Protein AF-A0A381CBL7-F1 (afdb_monomer_lite)

pLDDT: mean 86.48, std 11.03, range [31.52, 98.19]

Organism: NCBI:txid82977

Foldseek 3Di:
DVLVLLVLQLVDPLAFEEEEEEAPAPFCLVVLLLVLVVVCVVVCLHAASHEYEYAYEADPPPRFDDCSVLVSCLVCVVRNYWYWYAYEPQHQYWDADPPQRFTPLLVSLLSLLCPPVCVVPVPPPDPDPPAAADLASVQTDGDDNPDDPRHTHYYYLLSYLVNCCVSNNLVCLQNRYAYEYAQDQRNVLSSVVSNHAQLRYEYEYALCLVADLPDLVVCQALQNLQVLVRDHQSNHHYLYDDQLPAAPQLVLLVVCVVLVADQFAWLLNLQQSLQQLLVVFADDLVRLVVQLVPLPDQDFAKHAAQQPPGSNQQPAEEEEDEVNCRSVVSVLLSVCSVVVPVLSNRYMYGYADPCRRHPDHSLSSCLSNLHAYEYEQSHNSRSNNSNCVVFVVRPHAYEYDYRPLQVSRVSSVVCQCVDPSRVVRYQYADPPHDPSRSVCCNSVVDPPDDDDGHGSNRVSCSSNDPGHSSVSSSCSNSVVDPVDDPVSSSVSSNVNNVRLLSQLLSLVSSLLSQQLVVCLVPLFCWRWTDSDPPDIDIDRHLLSVLVQLVQLVSSCVSSVHPDSVSSVSHPCSVLSNVQSVCSNVVHHRDPVSSVVVSVSSSSSHNNSD

Secondary structure (DSSP, 8-state):
-HHHHHHHHHH-TT--EEEEEE---SSSHHHHHHHHHHHHHHTT-S-TT-EEEEEEPPPBTTBPPPHHHHHHHHHHHHTT-EEEEEEETT-----B-TTT-SB-HHHHHHHHHTTTHHHHHTTSS-S-TTPPB--SGGGSEE--TT---SS--EE-HHHHHHHHHHHH-HHHHHHTEEEEEES-HHHHHHHHHTT--GGGEEEEESGGGGS-SS-TTGGGSGGGTTHHHHS--SSSEEEE--TT-SB--TTHHHHHHHTT--TTSBHHHHHHHHHHHHHHTBPPHHHHHHHHH-TTS---EEEE-TT-SSGGG-SEEEEEE-GGGHHHHHHHHHHHHHTT-TTGGGEEEEE-STTEEEES-HHHHHHHTT-EEEEETTSHHHHHHHHHHHHH-----EEEE--TT-HHHHHHHHHHHH-TTTGGGEEEPPTT--HHHHHHHHHHT---PPPPS-BTHHHHHHHT-S-BHHHHHHHHHHS--TTS--HHHHHHHHHHHH-HHHHHHHHHHHHHHHHHHHHHH-TTS-EEEEEETTEEEEESSHHHHHHHHH-HHHHHHHHT-S-SHHHHTSTTHHHHHHHHHHHHTTPPP-HHHHHHHHHHHHHHS----

Radius of gyration: 26.04 Å; chains: 1; bounding box: 69×51×78 Å

Sequence (609 aa):
MISETVRKFIRNPSAKLIVVSYSPTGGGHTARLLNIISMALEKKSIPEDSIVMFHVPCPWEGTPRSPLVVNLAKTLVNRQINVLIAESDKSIYGYLNKDTGGSDDASILQHIARFPLRSVTSKSARQNDSQKIITELSQCTLFQTHKDCNELPIISAKNLMNSMTANFGREIMAERCYVLTDMDPYLQKAAQSAGVPGKRCLDQQNHAILLNLNDSQLNLLPKYALLSKVLGGYGEIISHIDLGGRNTLVSISNVTERLGIFSGTPKYIARVKVADLLLSHSLSKEQIKEKLTNVNRPFSGVMAGSLVQRGGDAQNIVYVYAHKKTNIIARCVNERMRANDPVFQRILFLFCGPGAAGDFNAMHLAYIADADGITTSGAGTIGEFAYLRKQAGCGSRLLVLPIEGHNEQEKNADVISEDNVIKSFVVRTLATEQLSDSLQRFVANRPKTHEAPCTMNEFITAISDPNSYVQQAYELLFSNNTAINFRNIEQVEQVMNRSPLLKATRKYLKLVFQALDATEKEANGSIQVMLQQGMPRTFSHVKELNSTLLNSMRLAQIIGLKETEDADRLPLLKEVRTHFSALAGGGKPSVSQSAKLKEEFGEFMVTGF

Structure (mmCIF, N/CA/C/O backbone):
data_AF-A0A381CBL7-F1
#
_entry.id   AF-A0A381CBL7-F1
#
loop_
_atom_site.group_PDB
_atom_site.id
_atom_site.type_symbol
_atom_site.label_atom_id
_atom_site.label_alt_id
_atom_site.label_comp_id
_atom_site.label_asym_id
_atom_site.label_entity_id
_atom_site.label_seq_id
_atom_site.pdbx_PDB_ins_code
_atom_site.Cartn_x
_atom_site.Cartn_y
_atom_site.Cartn_z
_atom_site.occupancy
_atom_site.B_iso_or_equiv
_atom_site.auth_seq_id
_atom_site.auth_comp_id
_atom_site.auth_asym_id
_atom_site.auth_atom_id
_atom_site.pdbx_PDB_model_num
ATOM 1 N N . MET A 1 1 ? -21.310 28.519 4.391 1.00 60.97 1 MET A N 1
ATOM 2 C CA . MET A 1 1 ? -20.774 27.782 3.224 1.00 60.97 1 MET A CA 1
ATOM 3 C C . MET A 1 1 ? -21.075 26.289 3.316 1.00 60.97 1 MET A C 1
ATOM 5 O O . MET A 1 1 ? -21.927 25.854 2.560 1.00 60.97 1 MET A O 1
ATOM 9 N N . ILE A 1 2 ? -20.513 25.516 4.261 1.00 79.50 2 ILE A N 1
ATOM 10 C CA . ILE A 1 2 ? -20.802 24.062 4.359 1.00 79.50 2 ILE A CA 1
ATOM 11 C C . ILE A 1 2 ? -22.299 23.773 4.559 1.00 79.50 2 ILE A C 1
ATOM 13 O O . ILE A 1 2 ? -22.847 22.895 3.905 1.00 79.50 2 ILE A O 1
ATOM 17 N N . SER A 1 3 ? -22.995 24.564 5.379 1.00 82.19 3 SER A N 1
ATOM 18 C CA . SER A 1 3 ? -24.450 24.447 5.558 1.00 82.19 3 SER A CA 1
ATOM 19 C C . SER A 1 3 ? -25.251 24.621 4.260 1.00 82.19 3 SER A C 1
ATOM 21 O O . SER A 1 3 ? -26.289 23.989 4.091 1.00 82.19 3 SER A O 1
ATOM 23 N N . GLU A 1 4 ? -24.783 25.450 3.326 1.00 86.75 4 GLU A N 1
ATOM 24 C CA . GLU A 1 4 ? -25.429 25.639 2.026 1.00 86.75 4 GLU A CA 1
ATOM 25 C C . GLU A 1 4 ? -25.129 24.470 1.084 1.00 86.75 4 GLU A C 1
ATOM 27 O O . GLU A 1 4 ? -26.052 23.946 0.464 1.00 86.75 4 GLU A O 1
ATOM 32 N N . THR A 1 5 ? -23.875 24.005 1.042 1.00 89.50 5 THR A N 1
ATOM 33 C CA . THR A 1 5 ? -23.477 22.778 0.334 1.00 89.50 5 THR A CA 1
ATOM 34 C C . THR A 1 5 ? -24.331 21.588 0.766 1.00 89.50 5 THR A C 1
ATOM 36 O O . THR A 1 5 ? -24.895 20.898 -0.077 1.00 89.50 5 THR A O 1
ATOM 39 N N . VAL A 1 6 ? -24.491 21.387 2.078 1.00 91.50 6 VAL A N 1
ATOM 40 C CA . VAL A 1 6 ? -25.327 20.315 2.637 1.00 91.50 6 VAL A CA 1
ATOM 41 C C . VAL A 1 6 ? -26.784 20.468 2.191 1.00 91.50 6 VAL A C 1
ATOM 43 O O . VAL A 1 6 ? -27.395 19.497 1.755 1.00 91.50 6 VAL A O 1
ATOM 46 N N . ARG A 1 7 ? -27.347 21.684 2.225 1.00 91.12 7 ARG A N 1
ATOM 47 C CA . ARG A 1 7 ? -28.725 21.926 1.757 1.00 91.12 7 ARG A CA 1
ATOM 48 C C . ARG A 1 7 ? -28.902 21.625 0.266 1.00 91.12 7 ARG A C 1
ATOM 50 O O . ARG A 1 7 ? -29.922 21.044 -0.094 1.00 91.12 7 ARG A O 1
ATOM 57 N N . LYS A 1 8 ? -27.945 22.008 -0.589 1.00 91.12 8 LYS A N 1
ATOM 58 C CA . LYS A 1 8 ? -27.971 21.695 -2.033 1.00 91.12 8 LYS A CA 1
ATOM 59 C C . LYS A 1 8 ? -27.929 20.187 -2.262 1.00 91.12 8 LYS A C 1
ATOM 61 O O . LYS A 1 8 ? -28.800 19.652 -2.940 1.00 91.12 8 LYS A O 1
ATOM 66 N N . PHE A 1 9 ? -27.009 19.505 -1.586 1.00 95.12 9 PHE A N 1
ATOM 67 C CA . PHE A 1 9 ? -26.895 18.052 -1.624 1.00 95.12 9 PHE A CA 1
ATOM 68 C C . PHE A 1 9 ? -28.197 17.342 -1.212 1.00 95.12 9 PHE A C 1
ATOM 70 O O . PHE A 1 9 ? -28.654 16.436 -1.909 1.00 95.12 9 PHE A O 1
ATOM 77 N N . ILE A 1 10 ? -28.820 17.753 -0.099 1.00 93.44 10 ILE A N 1
ATOM 78 C CA . ILE A 1 10 ? -30.064 17.137 0.396 1.00 93.44 10 ILE A CA 1
ATOM 79 C C . ILE A 1 10 ? -31.184 17.264 -0.645 1.00 93.44 10 ILE A C 1
ATOM 81 O O . ILE A 1 10 ? -31.914 16.302 -0.868 1.00 93.44 10 ILE A O 1
ATOM 85 N N . ARG A 1 11 ? -31.289 18.418 -1.317 1.00 93.25 11 ARG A N 1
ATOM 86 C CA . ARG A 1 11 ? -32.317 18.687 -2.337 1.00 93.25 11 ARG A CA 1
ATOM 87 C C . ARG A 1 11 ? -32.130 17.900 -3.633 1.00 93.25 11 ARG A C 1
ATOM 89 O O . ARG A 1 11 ? -33.110 17.703 -4.342 1.00 93.25 11 ARG A O 1
ATOM 96 N N . ASN A 1 12 ? -30.911 17.473 -3.951 1.00 93.94 12 ASN A N 1
ATOM 97 C CA . ASN A 1 12 ? -30.629 16.683 -5.144 1.00 93.94 12 ASN A CA 1
ATOM 98 C C . ASN A 1 12 ? -30.639 15.182 -4.788 1.00 93.94 12 ASN A C 1
ATOM 100 O O . ASN A 1 12 ? -29.645 14.696 -4.255 1.00 93.94 12 ASN A O 1
ATOM 104 N N . PRO A 1 13 ? -31.703 14.411 -5.084 1.00 92.94 13 PRO A N 1
ATOM 105 C CA . PRO A 1 13 ? -31.796 13.000 -4.691 1.00 92.94 13 PRO A CA 1
ATOM 106 C C . PRO A 1 13 ? -30.760 12.098 -5.381 1.00 92.94 13 PRO A C 1
ATOM 108 O O . PRO A 1 13 ? -30.461 11.017 -4.878 1.00 92.94 13 PRO A O 1
ATOM 111 N N . SER A 1 14 ? -30.185 12.538 -6.506 1.00 93.31 14 SER A N 1
ATOM 112 C CA . SER A 1 14 ? -29.165 11.783 -7.243 1.00 93.31 14 SER A CA 1
ATOM 113 C C . SER A 1 14 ? -27.747 11.971 -6.689 1.00 93.31 14 SER A C 1
ATOM 115 O O . SER A 1 14 ? -26.888 11.114 -6.905 1.00 93.31 14 SER A O 1
ATOM 117 N N . ALA A 1 15 ? -27.499 13.062 -5.952 1.00 96.19 15 ALA A N 1
ATOM 118 C CA . ALA A 1 15 ? -26.177 13.400 -5.437 1.00 96.19 15 ALA A CA 1
ATOM 119 C C . ALA A 1 15 ? -25.668 12.348 -4.439 1.00 96.19 15 ALA A C 1
ATOM 121 O O . ALA A 1 15 ? -26.420 11.853 -3.591 1.00 96.19 15 ALA A O 1
ATOM 122 N N . LYS A 1 16 ? -24.371 12.034 -4.502 1.00 97.50 16 LYS A N 1
ATOM 123 C CA . LYS A 1 16 ? -23.724 11.026 -3.647 1.00 97.50 16 LYS A CA 1
ATOM 124 C C . LYS A 1 16 ? -22.780 11.669 -2.636 1.00 97.50 16 LYS A C 1
ATOM 126 O O . LYS A 1 16 ? -22.111 12.655 -2.938 1.00 97.50 16 LYS A O 1
ATOM 131 N N . LEU A 1 17 ? -22.751 11.116 -1.428 1.00 98.00 17 LEU A N 1
ATOM 132 C CA . LEU A 1 17 ? -21.753 11.443 -0.415 1.00 98.00 17 LEU A CA 1
ATOM 133 C C . LEU A 1 17 ? -20.672 10.367 -0.486 1.00 98.00 17 LEU A C 1
ATOM 135 O O . LEU A 1 17 ? -20.984 9.191 -0.348 1.00 98.00 17 LEU A O 1
ATOM 139 N N . ILE A 1 18 ? -19.425 10.745 -0.739 1.00 98.19 18 ILE A N 1
ATOM 140 C CA . ILE A 1 18 ? -18.321 9.799 -0.924 1.00 98.19 18 ILE A CA 1
ATOM 141 C C . ILE A 1 18 ? -17.223 10.153 0.066 1.00 98.19 18 ILE A C 1
ATOM 143 O O . ILE A 1 18 ? -16.696 11.261 0.025 1.00 98.19 18 ILE A O 1
ATOM 147 N N . VAL A 1 19 ? -16.877 9.230 0.957 1.00 97.94 19 VAL A N 1
ATOM 148 C CA . VAL A 1 19 ? -15.807 9.409 1.943 1.00 97.94 19 VAL A CA 1
ATOM 149 C C . VAL A 1 19 ? -14.624 8.542 1.541 1.00 97.94 19 VAL A C 1
ATOM 151 O O . VAL A 1 19 ? -14.780 7.341 1.338 1.00 97.94 19 VAL A O 1
ATOM 154 N N . VAL A 1 20 ? -13.455 9.161 1.403 1.00 95.56 20 VAL A N 1
ATOM 155 C CA . VAL A 1 20 ? -12.243 8.528 0.881 1.00 95.56 20 VAL A CA 1
ATOM 156 C C . VAL A 1 20 ? -11.121 8.658 1.903 1.00 95.56 20 VAL A C 1
ATOM 158 O O . VAL A 1 20 ? -10.816 9.773 2.328 1.00 95.56 20 VAL A O 1
ATOM 161 N N . SER A 1 21 ? -10.492 7.542 2.266 1.00 91.06 21 SER A N 1
ATOM 162 C CA . SER A 1 21 ? -9.282 7.512 3.101 1.00 91.06 21 SER A CA 1
ATOM 163 C C . SER A 1 21 ? -8.270 6.528 2.533 1.00 91.06 21 SER A C 1
ATOM 165 O O . SER A 1 21 ? -8.647 5.533 1.924 1.00 91.06 21 SER A O 1
ATOM 167 N N . TYR A 1 22 ? -6.986 6.794 2.725 1.00 84.00 22 TYR A N 1
ATOM 168 C CA . TYR A 1 22 ? -5.919 5.894 2.306 1.00 84.00 22 TYR A CA 1
ATOM 169 C C . TYR A 1 22 ? -4.842 5.815 3.379 1.00 84.00 22 TYR A C 1
ATOM 171 O O . TYR A 1 22 ? -4.447 6.827 3.967 1.00 84.00 22 TYR A O 1
ATOM 179 N N . SER A 1 23 ? -4.332 4.609 3.587 1.00 73.56 23 SER A N 1
ATOM 180 C CA . SER A 1 23 ? -3.041 4.399 4.214 1.00 73.56 23 SER A CA 1
ATOM 181 C C . SER A 1 23 ? -1.962 4.902 3.265 1.00 73.56 23 SER A C 1
ATOM 183 O O . SER A 1 23 ? -2.087 4.760 2.046 1.00 73.56 23 SER A O 1
ATOM 185 N N . PRO A 1 24 ? -0.889 5.514 3.766 1.00 63.81 24 PRO A N 1
ATOM 186 C CA . PRO A 1 24 ? 0.103 6.037 2.858 1.00 63.81 24 PRO A CA 1
ATOM 187 C C . PRO A 1 24 ? 1.436 5.306 2.995 1.00 63.81 24 PRO A C 1
ATOM 189 O O . PRO A 1 24 ? 2.518 5.846 2.780 1.00 63.81 24 PRO A O 1
ATOM 192 N N . THR A 1 25 ? 1.324 4.014 3.267 1.00 54.28 25 THR A N 1
ATOM 193 C CA . THR A 1 25 ? 2.299 3.011 2.863 1.00 54.28 25 THR A CA 1
ATOM 194 C C . THR A 1 25 ? 2.684 3.248 1.402 1.00 54.28 25 THR A C 1
ATOM 196 O O . THR A 1 25 ? 1.855 3.141 0.495 1.00 54.28 25 THR A O 1
ATOM 199 N N . GLY A 1 26 ? 3.931 3.662 1.165 1.00 47.06 26 GLY A N 1
ATOM 200 C CA . GLY A 1 26 ? 4.454 3.853 -0.187 1.00 47.06 26 GLY A CA 1
ATOM 201 C C . GLY A 1 26 ? 4.215 2.606 -1.049 1.00 47.06 26 GLY A C 1
ATOM 202 O O . GLY A 1 26 ? 4.254 1.493 -0.546 1.00 47.06 26 GLY A O 1
ATOM 203 N N . GLY A 1 27 ? 3.939 2.786 -2.345 1.00 47.94 27 GLY A N 1
ATOM 204 C CA . GLY A 1 27 ? 3.629 1.660 -3.247 1.00 47.94 27 GLY A CA 1
ATOM 205 C C . GLY A 1 27 ? 2.569 1.930 -4.322 1.00 47.94 27 GLY A C 1
ATOM 206 O O . GLY A 1 27 ? 2.098 1.008 -4.985 1.00 47.94 27 GLY A O 1
ATOM 207 N N . GLY A 1 28 ? 2.144 3.186 -4.507 1.00 56.69 28 GLY A N 1
ATOM 208 C CA . GLY A 1 28 ? 1.162 3.546 -5.538 1.00 56.69 28 GLY A CA 1
ATOM 209 C C . GLY A 1 28 ? -0.288 3.173 -5.200 1.00 56.69 28 GLY A C 1
ATOM 210 O O . GLY A 1 28 ? -1.156 3.310 -6.061 1.00 56.69 28 GLY A O 1
ATOM 211 N N . HIS A 1 29 ? -0.576 2.734 -3.970 1.00 66.12 29 HIS A N 1
ATOM 212 C CA . HIS A 1 29 ? -1.941 2.422 -3.530 1.00 66.12 29 HIS A CA 1
ATOM 213 C C . HIS A 1 29 ? -2.811 3.685 -3.475 1.00 66.12 29 HIS A C 1
ATOM 215 O O . HIS A 1 29 ? -3.879 3.728 -4.079 1.00 66.12 29 HIS A O 1
ATOM 221 N N . THR A 1 30 ? -2.274 4.781 -2.920 1.00 72.81 30 THR A N 1
ATOM 222 C CA . THR A 1 30 ? -2.926 6.099 -2.935 1.00 72.81 30 THR A CA 1
ATOM 223 C C . THR A 1 30 ? -3.334 6.528 -4.346 1.00 72.81 30 THR A C 1
ATOM 225 O O . THR A 1 30 ? -4.449 6.990 -4.555 1.00 72.81 30 THR A O 1
ATOM 228 N N . ALA A 1 31 ? -2.454 6.368 -5.341 1.00 77.19 31 ALA A N 1
ATOM 229 C CA . ALA A 1 31 ? -2.768 6.741 -6.721 1.00 77.19 31 ALA A CA 1
ATOM 230 C C . ALA A 1 31 ? -3.901 5.876 -7.296 1.00 77.19 31 ALA A C 1
ATOM 232 O O . ALA A 1 31 ? -4.809 6.405 -7.932 1.00 77.19 31 ALA A O 1
ATOM 233 N N . ARG A 1 32 ? -3.887 4.564 -7.025 1.00 82.88 32 ARG A N 1
ATOM 234 C CA . ARG A 1 32 ? -4.951 3.638 -7.440 1.00 82.88 32 ARG A CA 1
ATOM 235 C C . ARG A 1 32 ? -6.296 3.989 -6.809 1.00 82.88 32 ARG A C 1
ATOM 237 O O . ARG A 1 32 ? -7.273 4.090 -7.547 1.00 82.88 32 ARG A O 1
ATOM 244 N N . LEU A 1 33 ? -6.335 4.264 -5.503 1.00 88.56 33 LEU A N 1
ATOM 245 C CA . LEU A 1 33 ? -7.558 4.671 -4.812 1.00 88.56 33 LEU A CA 1
ATOM 246 C C . LEU A 1 33 ? -8.163 5.942 -5.429 1.00 88.56 33 LEU A C 1
ATOM 248 O O . LEU A 1 33 ? -9.357 6.003 -5.718 1.00 88.56 33 LEU A O 1
ATOM 252 N N . LEU A 1 34 ? -7.328 6.954 -5.679 1.00 89.75 34 LEU A N 1
ATOM 253 C CA . LEU A 1 34 ? -7.761 8.209 -6.297 1.00 89.75 34 LEU A CA 1
ATOM 254 C C . LEU A 1 34 ? -8.218 8.001 -7.750 1.00 89.75 34 LEU A C 1
ATOM 256 O O . LEU A 1 34 ? -9.197 8.615 -8.173 1.00 89.75 34 LEU A O 1
ATOM 260 N N . ASN A 1 35 ? -7.583 7.092 -8.495 1.00 90.12 35 ASN A N 1
ATOM 261 C CA . ASN A 1 35 ? -8.000 6.743 -9.854 1.00 90.12 35 ASN A CA 1
ATOM 262 C C . ASN A 1 35 ? -9.391 6.091 -9.903 1.00 90.12 35 ASN A C 1
ATOM 264 O O . ASN A 1 35 ? -10.080 6.254 -10.906 1.00 90.12 35 ASN A O 1
ATOM 268 N N . ILE A 1 36 ? -9.850 5.419 -8.838 1.00 93.62 36 ILE A N 1
ATOM 269 C CA . ILE A 1 36 ? -11.232 4.903 -8.759 1.00 93.62 36 ILE A CA 1
ATOM 270 C C . ILE A 1 36 ? -12.228 6.066 -8.769 1.00 93.62 36 ILE A C 1
ATOM 272 O O . ILE A 1 36 ? -13.250 6.003 -9.450 1.00 93.62 36 ILE A O 1
ATOM 276 N N . ILE A 1 37 ? -11.920 7.155 -8.060 1.00 95.62 37 ILE A N 1
ATOM 277 C CA . ILE A 1 37 ? -12.749 8.366 -8.060 1.00 95.62 37 ILE A CA 1
ATOM 278 C C . ILE A 1 37 ? -12.701 9.063 -9.423 1.00 95.62 37 ILE A C 1
ATOM 280 O O . ILE A 1 37 ? -13.750 9.466 -9.924 1.00 95.62 37 ILE A O 1
ATOM 284 N N . SER A 1 38 ? -11.524 9.161 -10.052 1.00 93.56 38 SER A N 1
ATOM 285 C CA . SER A 1 38 ? -11.392 9.685 -11.422 1.00 93.56 38 SER A CA 1
ATOM 286 C C . SER A 1 38 ? -12.240 8.884 -12.415 1.00 93.56 38 SER A C 1
ATOM 288 O O . SER A 1 38 ? -13.031 9.462 -13.156 1.00 93.56 38 SER A O 1
ATOM 290 N N . MET A 1 39 ? -12.160 7.553 -12.368 1.00 93.38 39 MET A N 1
ATOM 291 C CA . MET A 1 39 ? -12.966 6.667 -13.208 1.00 93.38 39 MET A CA 1
ATOM 292 C C . MET A 1 39 ? -14.464 6.828 -12.925 1.00 93.38 39 MET A C 1
ATOM 294 O O . MET A 1 39 ? -15.269 6.920 -13.851 1.00 93.38 39 MET A O 1
ATOM 298 N N . ALA A 1 40 ? -14.863 6.917 -11.655 1.00 95.25 40 ALA A N 1
ATOM 299 C CA . ALA A 1 40 ? -16.257 7.137 -11.287 1.00 95.25 40 ALA A CA 1
ATOM 300 C C . ALA A 1 40 ? -16.788 8.489 -11.793 1.00 95.25 40 ALA A C 1
ATOM 302 O O . ALA A 1 40 ? -17.958 8.584 -12.171 1.00 95.25 40 ALA A O 1
ATOM 303 N N . LEU A 1 41 ? -15.940 9.518 -11.848 1.00 94.69 41 LEU A N 1
ATOM 304 C CA . LEU A 1 41 ? -16.263 10.812 -12.442 1.00 94.69 41 LEU A CA 1
ATOM 305 C C . LEU A 1 41 ? -16.429 10.715 -13.967 1.00 94.69 41 LEU A C 1
ATOM 307 O O . LEU A 1 41 ? -17.428 11.191 -14.503 1.00 94.69 41 LEU A O 1
ATOM 311 N N . GLU A 1 42 ? -15.500 10.055 -14.663 1.00 92.94 42 GLU A N 1
ATOM 312 C CA . GLU A 1 42 ? -15.562 9.821 -16.116 1.00 92.94 42 GLU A CA 1
ATOM 313 C C . GLU A 1 42 ? -16.815 9.037 -16.521 1.00 92.94 42 GLU A C 1
ATOM 315 O O . GLU A 1 42 ? -17.504 9.388 -17.480 1.00 92.94 42 GLU A O 1
ATOM 320 N N . LYS A 1 43 ? -17.167 8.015 -15.735 1.00 93.81 43 LYS A N 1
ATOM 321 C CA . LYS A 1 43 ? -18.375 7.197 -15.909 1.00 93.81 43 LYS A CA 1
ATOM 322 C C . LYS A 1 43 ? -19.644 7.867 -15.365 1.00 93.81 43 LYS A C 1
ATOM 324 O O . LYS A 1 43 ? -20.680 7.211 -15.280 1.00 93.81 43 LYS A O 1
ATOM 329 N N . LYS A 1 44 ? -19.584 9.144 -14.955 1.00 93.75 44 LYS A N 1
ATOM 330 C CA . LYS A 1 44 ? -20.707 9.927 -14.393 1.00 93.75 44 LYS A CA 1
ATOM 331 C C . LYS A 1 44 ? -21.422 9.245 -13.218 1.00 93.75 44 LYS A C 1
ATOM 333 O O . LYS A 1 44 ? -22.594 9.489 -12.949 1.00 93.75 44 LYS A O 1
ATOM 338 N N . SER A 1 45 ? -20.710 8.387 -12.497 1.00 95.50 45 SER A N 1
ATOM 339 C CA . SER A 1 45 ? -21.212 7.707 -11.302 1.00 95.50 45 SER A CA 1
ATOM 340 C C . SER A 1 45 ? -21.212 8.619 -10.079 1.00 95.50 45 SER A C 1
ATOM 342 O O . SER A 1 45 ? -21.858 8.283 -9.088 1.00 95.50 45 SER A O 1
ATOM 344 N N . ILE A 1 46 ? -20.518 9.757 -10.161 1.00 95.44 46 ILE A N 1
ATOM 345 C CA . ILE A 1 46 ? -20.528 10.856 -9.194 1.00 95.44 46 ILE A CA 1
ATOM 346 C C . ILE A 1 46 ? -21.172 12.066 -9.892 1.00 95.44 46 ILE A C 1
ATOM 348 O O . ILE A 1 46 ? -20.488 12.747 -10.657 1.00 95.44 46 ILE A O 1
ATOM 352 N N . PRO A 1 47 ? -22.483 12.302 -9.715 1.00 93.69 47 PRO A N 1
ATOM 353 C CA . PRO A 1 47 ? -23.173 13.411 -10.373 1.00 93.69 47 PRO A CA 1
ATOM 354 C C . PRO A 1 47 ? -22.851 14.764 -9.721 1.00 93.69 47 PRO A C 1
ATOM 356 O O . PRO A 1 47 ? -22.244 14.822 -8.647 1.00 93.69 47 PRO A O 1
ATOM 359 N N . GLU A 1 48 ? -23.291 15.850 -10.357 1.00 91.12 48 GLU A N 1
ATOM 360 C CA . GLU A 1 48 ? -23.219 17.218 -9.823 1.00 91.12 48 GLU A CA 1
ATOM 361 C C . GLU A 1 48 ? -23.881 17.329 -8.436 1.00 91.12 48 GLU A C 1
ATOM 363 O O . GLU A 1 48 ? -24.692 16.486 -8.043 1.00 91.12 48 GLU A O 1
ATOM 368 N N . ASP A 1 49 ? -23.481 18.340 -7.661 1.00 92.75 49 ASP A N 1
ATOM 369 C CA . ASP A 1 49 ? -23.857 18.552 -6.251 1.00 92.75 49 ASP A CA 1
ATOM 370 C C . ASP A 1 49 ? -23.450 17.438 -5.271 1.00 92.75 49 ASP A C 1
ATOM 372 O O . ASP A 1 49 ? -23.696 17.557 -4.065 1.00 92.75 49 ASP A O 1
ATOM 376 N N . SER A 1 50 ? -22.789 16.374 -5.738 1.00 97.50 50 SER A N 1
ATOM 377 C CA . SER A 1 50 ? -22.174 15.377 -4.859 1.00 97.50 50 SER A CA 1
ATOM 378 C C . SER A 1 50 ? -21.138 16.019 -3.932 1.00 97.50 50 SER A C 1
ATOM 380 O O . SER A 1 50 ? -20.606 17.107 -4.189 1.00 97.50 50 SER A O 1
ATOM 382 N N . ILE A 1 51 ? -20.839 15.324 -2.837 1.00 97.81 51 ILE A N 1
ATOM 383 C CA . ILE A 1 51 ? -19.814 15.723 -1.873 1.00 97.81 51 ILE A CA 1
ATOM 384 C C . ILE A 1 51 ? -18.776 14.609 -1.794 1.00 97.81 51 ILE A C 1
ATOM 386 O O . ILE A 1 51 ? -19.115 13.469 -1.480 1.00 97.81 51 ILE A O 1
ATOM 390 N N . VAL A 1 52 ? -17.511 14.951 -2.028 1.00 98.00 52 VAL A N 1
ATOM 391 C CA . VAL A 1 52 ? -16.367 14.061 -1.803 1.00 98.00 52 VAL A CA 1
ATOM 392 C C . VAL A 1 52 ? -15.592 14.558 -0.585 1.00 98.00 52 VAL A C 1
ATOM 394 O O . VAL A 1 52 ? -15.113 15.690 -0.564 1.00 98.00 52 VAL A O 1
ATOM 397 N N . MET A 1 53 ? -15.482 13.721 0.441 1.00 97.06 53 MET A N 1
ATOM 398 C CA . MET A 1 53 ? -14.709 13.976 1.652 1.00 97.06 53 MET A CA 1
ATOM 399 C C . MET A 1 53 ? -13.400 13.192 1.600 1.00 97.06 53 MET A C 1
ATOM 401 O O . MET A 1 53 ? -13.414 11.969 1.712 1.00 97.06 53 MET A O 1
ATOM 405 N N . PHE A 1 54 ? -12.274 13.892 1.505 1.00 95.00 54 PHE A N 1
ATOM 406 C CA . PHE A 1 54 ? -10.953 13.298 1.682 1.00 95.00 54 PHE A CA 1
ATOM 407 C C . PHE A 1 54 ? -10.554 13.341 3.160 1.00 95.00 54 PHE A C 1
ATOM 409 O O . PHE A 1 54 ? -10.271 14.404 3.719 1.00 95.00 54 PHE A O 1
ATOM 416 N N . HIS A 1 55 ? -10.526 12.172 3.794 1.00 93.56 55 HIS A N 1
ATOM 417 C CA . HIS A 1 55 ? -9.974 11.962 5.128 1.00 93.56 55 HIS A CA 1
ATOM 418 C C . HIS A 1 55 ? -8.526 11.500 4.969 1.00 93.56 55 HIS A C 1
ATOM 420 O O . HIS A 1 55 ? -8.237 10.315 4.860 1.00 93.56 55 HIS A O 1
ATOM 426 N N . VAL A 1 56 ? -7.619 12.463 4.821 1.00 88.50 56 VAL A N 1
ATOM 427 C CA . VAL A 1 56 ? -6.240 12.192 4.397 1.00 88.50 56 VAL A CA 1
ATOM 428 C C . VAL A 1 56 ? -5.345 11.862 5.585 1.00 88.50 56 VAL A C 1
ATOM 430 O O . VAL A 1 56 ? -5.557 12.391 6.678 1.00 88.50 56 VAL A O 1
ATOM 433 N N . PRO A 1 57 ? -4.298 11.053 5.397 1.00 81.88 57 PRO A N 1
ATOM 434 C CA . PRO A 1 57 ? -3.337 10.816 6.451 1.00 81.88 57 PRO A CA 1
ATOM 435 C C . PRO A 1 57 ? -2.505 12.063 6.778 1.00 81.88 57 PRO A C 1
ATOM 437 O O . PRO A 1 57 ? -2.428 13.022 5.996 1.00 81.88 57 PRO A O 1
ATOM 440 N N . CYS A 1 58 ? -1.877 12.051 7.955 1.00 75.44 58 CYS A N 1
ATOM 441 C CA . CYS A 1 58 ? -0.956 13.115 8.343 1.00 75.44 58 CYS A CA 1
ATOM 442 C C . CYS A 1 58 ? 0.320 13.083 7.479 1.00 75.44 58 CYS A C 1
ATOM 444 O O . CYS A 1 58 ? 0.729 12.018 7.011 1.00 75.44 58 CYS A O 1
ATOM 446 N N . PRO A 1 59 ? 0.989 14.224 7.249 1.00 72.25 59 PRO A N 1
ATOM 447 C CA . PRO A 1 59 ? 2.339 14.213 6.699 1.00 72.25 59 PRO A CA 1
ATOM 448 C C . PRO A 1 59 ? 3.243 13.364 7.604 1.00 72.25 59 PRO A C 1
ATOM 450 O O . PRO A 1 59 ? 3.168 13.483 8.831 1.00 72.25 59 PRO A O 1
ATOM 453 N N . TRP A 1 60 ? 4.086 12.504 7.030 1.00 64.12 60 TRP A N 1
ATOM 454 C CA . TRP A 1 60 ? 5.025 11.676 7.797 1.00 64.12 60 TRP A CA 1
ATOM 455 C C . TRP A 1 60 ? 6.462 11.954 7.374 1.00 64.12 60 TRP A C 1
ATOM 457 O O . TRP A 1 60 ? 6.743 12.106 6.191 1.00 64.12 60 TRP A O 1
ATOM 467 N N . GLU A 1 61 ? 7.379 12.016 8.342 1.00 59.94 61 GLU A N 1
ATOM 468 C CA . GLU A 1 61 ? 8.833 12.123 8.114 1.00 59.94 61 GLU A CA 1
ATOM 469 C C . GLU A 1 61 ? 9.262 13.214 7.107 1.00 59.94 61 GLU A C 1
ATOM 471 O O . GLU A 1 61 ? 10.210 13.041 6.348 1.00 59.94 61 GLU A O 1
ATOM 476 N N . GLY A 1 62 ? 8.553 14.348 7.070 1.00 56.06 62 GLY A N 1
ATOM 477 C CA . GLY A 1 62 ? 8.832 15.423 6.107 1.00 56.06 62 GLY A CA 1
ATOM 478 C C . GLY A 1 62 ? 8.395 15.118 4.666 1.00 56.06 62 GLY A C 1
ATOM 479 O O . GLY A 1 62 ? 8.700 15.891 3.760 1.00 56.06 62 GLY A O 1
ATOM 480 N N . THR A 1 63 ? 7.660 14.026 4.446 1.00 61.78 63 THR A N 1
ATOM 481 C CA . THR A 1 63 ? 7.023 13.695 3.169 1.00 61.78 63 THR A CA 1
ATOM 482 C C . THR A 1 63 ? 5.776 14.564 2.994 1.00 61.78 63 THR A C 1
ATOM 484 O O . THR A 1 63 ? 4.855 14.489 3.817 1.00 61.78 63 THR A O 1
ATOM 487 N N . PRO A 1 64 ? 5.713 15.401 1.943 1.00 67.94 64 PRO A N 1
ATOM 488 C CA . PRO A 1 64 ? 4.531 16.204 1.670 1.00 67.94 64 PRO A CA 1
ATOM 489 C C . PRO A 1 64 ? 3.347 15.311 1.281 1.00 67.94 64 PRO A C 1
ATOM 491 O O . PRO A 1 64 ? 3.518 14.204 0.764 1.00 67.94 64 PRO A O 1
ATOM 494 N N . ARG A 1 65 ? 2.122 15.809 1.487 1.00 74.81 65 ARG A N 1
ATOM 495 C CA . ARG A 1 65 ? 0.921 15.118 0.999 1.00 74.81 65 ARG A CA 1
ATOM 496 C C . ARG A 1 65 ? 0.984 14.971 -0.524 1.00 74.81 65 ARG A C 1
ATOM 498 O O . ARG A 1 65 ? 1.495 15.842 -1.225 1.00 74.81 65 ARG A O 1
ATOM 505 N N . SER A 1 66 ? 0.431 13.870 -1.033 1.00 75.44 66 SER A N 1
ATOM 506 C CA . SER A 1 66 ? 0.440 13.586 -2.469 1.00 75.44 66 SER A CA 1
ATOM 507 C C . SER A 1 66 ? -0.247 14.709 -3.263 1.00 75.44 66 SER A C 1
ATOM 509 O O . SER A 1 66 ? -1.412 15.020 -2.983 1.00 75.44 66 SER A O 1
ATOM 511 N N . PRO A 1 67 ? 0.404 15.277 -4.299 1.00 80.19 67 PRO A N 1
ATOM 512 C CA . PRO A 1 67 ? -0.214 16.300 -5.145 1.00 80.19 67 PRO A CA 1
ATOM 513 C C . PRO A 1 67 ? -1.427 15.756 -5.921 1.00 80.19 67 PRO A C 1
ATOM 515 O O . PRO A 1 67 ? -2.267 16.533 -6.375 1.00 80.19 67 PRO A O 1
ATOM 518 N N . LEU A 1 68 ? -1.561 14.425 -6.040 1.00 82.25 68 LEU A N 1
ATOM 519 C CA . LEU A 1 68 ? -2.691 13.769 -6.703 1.00 82.25 68 LEU A CA 1
ATOM 520 C C . LEU A 1 68 ? -4.027 14.097 -6.028 1.00 82.25 68 LEU A C 1
ATOM 522 O O . LEU A 1 68 ? -5.017 14.286 -6.729 1.00 82.25 68 LEU A O 1
ATOM 526 N N . VAL A 1 69 ? -4.055 14.234 -4.696 1.00 86.75 69 VAL A N 1
ATOM 527 C CA . VAL A 1 69 ? -5.285 14.592 -3.968 1.00 86.75 69 VAL A CA 1
ATOM 528 C C . VAL A 1 69 ? -5.750 15.987 -4.367 1.00 86.75 69 VAL A C 1
ATOM 530 O O . VAL A 1 69 ? -6.916 16.181 -4.695 1.00 86.75 69 VAL A O 1
ATOM 533 N N . VAL A 1 70 ? -4.829 16.954 -4.399 1.00 87.94 70 VAL A N 1
ATOM 534 C CA . VAL A 1 70 ? -5.131 18.343 -4.773 1.00 87.94 70 VAL A CA 1
ATOM 535 C C . VAL A 1 70 ? -5.567 18.428 -6.238 1.00 87.94 70 VAL A C 1
ATOM 537 O O . VAL A 1 70 ? -6.530 19.127 -6.555 1.00 87.94 70 VAL A O 1
ATOM 540 N N . ASN A 1 71 ? -4.902 17.699 -7.137 1.00 89.25 71 ASN A N 1
ATOM 541 C CA . ASN A 1 71 ? -5.255 17.672 -8.558 1.00 89.25 71 ASN A CA 1
ATOM 542 C C . ASN A 1 71 ? -6.645 17.061 -8.798 1.00 89.25 71 ASN A C 1
ATOM 544 O O . ASN A 1 71 ? -7.447 17.619 -9.554 1.00 89.25 71 ASN A O 1
ATOM 548 N N . LEU A 1 72 ? -6.967 15.961 -8.115 1.00 92.12 72 LEU A N 1
ATOM 549 C CA . LEU A 1 72 ? -8.296 15.363 -8.181 1.00 92.12 72 LEU A CA 1
ATOM 550 C C . LEU A 1 72 ? -9.356 16.283 -7.559 1.00 92.12 72 LEU A C 1
ATOM 552 O O . LEU A 1 72 ? -10.406 16.490 -8.160 1.00 92.12 72 LEU A O 1
ATOM 556 N N . ALA A 1 73 ? -9.071 16.904 -6.411 1.00 92.88 73 ALA A N 1
ATOM 557 C CA . ALA A 1 73 ? -9.973 17.861 -5.772 1.00 92.88 73 ALA A CA 1
ATOM 558 C C . ALA A 1 73 ? -10.311 19.046 -6.694 1.00 92.88 73 ALA A C 1
ATOM 560 O O . ALA A 1 73 ? -11.479 19.413 -6.819 1.00 92.88 73 ALA A O 1
ATOM 561 N N . LYS A 1 74 ? -9.318 19.602 -7.404 1.00 93.25 74 LYS A N 1
ATOM 562 C CA . LYS A 1 74 ? -9.539 20.634 -8.435 1.00 93.25 74 LYS A CA 1
ATOM 563 C C . LYS A 1 74 ? -10.446 20.127 -9.556 1.00 93.25 74 LYS A C 1
ATOM 565 O O . LYS A 1 74 ? -11.374 20.826 -9.951 1.00 93.25 74 LYS A O 1
ATOM 570 N N . THR A 1 75 ? -10.204 18.909 -10.036 1.00 93.69 75 THR A N 1
ATOM 571 C CA . THR A 1 75 ? -11.008 18.286 -11.100 1.00 93.69 75 THR A CA 1
ATOM 572 C C . THR A 1 75 ? -12.467 18.105 -10.673 1.00 93.69 75 THR A C 1
ATOM 574 O O . THR A 1 75 ? -13.369 18.432 -11.440 1.00 93.69 75 THR A O 1
ATOM 577 N N . LEU A 1 76 ? -12.705 17.657 -9.437 1.00 95.50 76 LEU A N 1
ATOM 578 C CA . LEU A 1 76 ? -14.042 17.508 -8.856 1.00 95.50 76 LEU A CA 1
ATOM 579 C C . LEU A 1 76 ? -14.760 18.862 -8.731 1.00 95.50 76 LEU A C 1
ATOM 581 O O . LEU A 1 76 ? -15.887 18.999 -9.204 1.00 95.50 76 LEU A O 1
ATOM 585 N N . VAL A 1 77 ? -14.097 19.888 -8.188 1.00 94.31 77 VAL A N 1
ATOM 586 C CA . VAL A 1 77 ? -14.682 21.238 -8.066 1.00 94.31 77 VAL A CA 1
ATOM 587 C C . VAL A 1 77 ? -15.042 21.828 -9.431 1.00 94.31 77 VAL A C 1
ATOM 589 O O . VAL A 1 77 ? -16.126 22.385 -9.588 1.00 94.31 77 VAL A O 1
ATOM 592 N N . ASN A 1 78 ? -14.191 21.644 -10.446 1.00 92.62 78 ASN A N 1
ATOM 593 C CA . ASN A 1 78 ? -14.474 22.088 -11.817 1.00 92.62 78 ASN A CA 1
ATOM 594 C C . ASN A 1 78 ? -15.687 21.374 -12.444 1.00 92.62 78 ASN A C 1
ATOM 596 O O . ASN A 1 78 ? -16.269 21.875 -13.403 1.00 92.62 78 ASN A O 1
ATOM 600 N N . ARG A 1 79 ? -16.081 20.216 -11.903 1.00 92.12 79 ARG A N 1
ATOM 601 C CA . ARG A 1 79 ? -17.282 19.454 -12.274 1.00 92.12 79 ARG A CA 1
ATOM 602 C C . ARG A 1 79 ? -18.459 19.713 -11.326 1.00 92.12 79 ARG A C 1
ATOM 604 O O . ARG A 1 79 ? -19.371 18.900 -11.264 1.00 92.12 79 ARG A O 1
ATOM 611 N N . GLN A 1 80 ? -18.430 20.820 -10.580 1.00 93.06 80 GLN A N 1
ATOM 612 C CA . GLN A 1 80 ? -19.471 21.210 -9.619 1.00 93.06 80 GLN A CA 1
ATOM 613 C C . GLN A 1 80 ? -19.698 20.182 -8.494 1.00 93.06 80 GLN A C 1
ATOM 615 O O . GLN A 1 80 ? -20.778 20.099 -7.909 1.00 93.06 80 GLN A O 1
ATOM 620 N N . ILE A 1 81 ? -18.665 19.406 -8.157 1.00 95.75 81 ILE A N 1
ATOM 621 C CA . ILE A 1 81 ? -18.669 18.492 -7.014 1.00 95.75 81 ILE A CA 1
ATOM 622 C C . ILE A 1 81 ? -17.974 19.188 -5.847 1.00 95.75 81 ILE A C 1
ATOM 624 O O . ILE A 1 81 ? -16.865 19.710 -5.969 1.00 95.75 81 ILE A O 1
ATOM 628 N N . ASN A 1 82 ? -18.627 19.196 -4.690 1.00 95.25 82 ASN A N 1
ATOM 629 C CA . ASN A 1 82 ? -18.082 19.829 -3.497 1.00 95.25 82 ASN A CA 1
ATOM 630 C C . ASN A 1 82 ? -17.024 18.920 -2.869 1.00 95.25 82 ASN A C 1
ATOM 632 O O . ASN A 1 82 ? -17.255 17.724 -2.696 1.00 95.25 82 ASN A O 1
ATOM 636 N N . VAL A 1 83 ? -15.885 19.490 -2.477 1.00 96.06 83 VAL A N 1
ATOM 637 C CA . VAL A 1 83 ? -14.793 18.730 -1.861 1.00 96.06 83 VAL A CA 1
ATOM 638 C C . VAL A 1 83 ? -14.525 19.230 -0.448 1.00 96.06 83 VAL A C 1
ATOM 640 O O . VAL A 1 83 ? -14.212 20.402 -0.238 1.00 96.06 83 VAL A O 1
ATOM 643 N N . LEU A 1 84 ? -14.632 18.326 0.521 1.00 95.44 84 LEU A N 1
ATOM 644 C CA . LEU A 1 84 ? -14.229 18.538 1.907 1.00 95.44 84 LEU A CA 1
ATOM 645 C C . LEU A 1 84 ? -12.923 17.784 2.166 1.00 95.44 84 LEU A C 1
ATOM 647 O O . LEU A 1 84 ? -12.716 16.695 1.633 1.00 95.44 84 LEU A O 1
ATOM 651 N N . ILE A 1 85 ? -12.038 18.355 2.978 1.00 93.44 85 ILE A N 1
ATOM 652 C CA . ILE A 1 85 ? -10.760 17.728 3.312 1.00 93.44 85 ILE A CA 1
ATOM 653 C C . ILE A 1 85 ? -10.391 17.959 4.782 1.00 93.44 85 ILE A C 1
ATOM 655 O O . ILE A 1 85 ? -10.545 19.062 5.317 1.00 93.44 85 ILE A O 1
ATOM 659 N N . ALA A 1 86 ? -9.931 16.900 5.449 1.00 92.38 86 ALA A N 1
ATOM 660 C CA . ALA A 1 86 ? -9.427 16.931 6.821 1.00 92.38 86 ALA A CA 1
ATOM 661 C C . ALA A 1 86 ? -8.405 15.812 7.047 1.00 92.38 86 ALA A C 1
ATOM 663 O O . ALA A 1 86 ? -8.399 14.815 6.326 1.00 92.38 86 ALA A O 1
ATOM 664 N N . GLU A 1 87 ? -7.566 15.968 8.065 1.00 89.69 87 GLU A N 1
ATOM 665 C CA . GLU A 1 87 ? -6.554 14.982 8.438 1.00 89.69 87 GLU A CA 1
ATOM 666 C C . GLU A 1 87 ? -7.107 13.907 9.394 1.00 89.69 87 GLU A C 1
ATOM 668 O O . GLU A 1 87 ? -7.908 14.197 10.289 1.00 89.69 87 GLU A O 1
ATOM 673 N N . SER A 1 88 ? -6.641 12.667 9.221 1.00 87.31 88 SER A N 1
ATOM 674 C CA . SER A 1 88 ? -6.922 11.516 10.080 1.00 87.31 88 SER A CA 1
ATOM 675 C C . SER A 1 88 ? -5.989 11.426 11.284 1.00 87.31 88 SER A C 1
ATOM 677 O O . SER A 1 88 ? -4.762 11.429 11.165 1.00 87.31 88 SER A O 1
ATOM 679 N N . ASP A 1 89 ? -6.589 11.248 12.463 1.00 80.31 89 ASP A N 1
ATOM 680 C CA . ASP A 1 89 ? -5.895 11.113 13.748 1.00 80.31 89 ASP A CA 1
ATOM 681 C C . ASP A 1 89 ? -5.215 9.746 13.959 1.00 80.31 89 ASP A C 1
ATOM 683 O O . ASP A 1 89 ? -4.435 9.583 14.903 1.00 80.31 89 ASP A O 1
ATOM 687 N N . LYS A 1 90 ? -5.523 8.752 13.114 1.00 75.62 90 LYS A N 1
ATOM 688 C CA . LYS A 1 90 ? -5.117 7.342 13.283 1.00 75.62 90 LYS A CA 1
ATOM 689 C C . LYS A 1 90 ? -4.423 6.725 12.080 1.00 75.62 90 LYS A C 1
ATOM 691 O O . LYS A 1 90 ? -4.412 5.506 11.934 1.00 75.62 90 LYS A O 1
ATOM 696 N N . SER A 1 91 ? -3.801 7.556 11.268 1.00 71.56 91 SER A N 1
ATOM 697 C CA . SER A 1 91 ? -2.994 7.100 10.145 1.00 71.56 91 SER A CA 1
ATOM 698 C C . SER A 1 91 ? -1.898 6.123 10.606 1.00 71.56 91 SER A C 1
ATOM 700 O O . SER A 1 91 ? -1.195 6.380 11.597 1.00 71.56 91 SER A O 1
ATOM 702 N N . ILE A 1 92 ? -1.782 4.993 9.909 1.00 66.94 92 ILE A N 1
ATOM 703 C CA . ILE A 1 92 ? -0.753 3.976 10.145 1.00 66.94 92 ILE A CA 1
ATOM 704 C C . ILE A 1 92 ? 0.240 4.029 8.984 1.00 66.94 92 ILE A C 1
ATOM 706 O O . ILE A 1 92 ? -0.159 4.235 7.844 1.00 66.94 92 ILE A O 1
ATOM 710 N N . TYR A 1 93 ? 1.525 3.889 9.296 1.00 70.56 93 TYR A N 1
ATOM 711 C CA . TYR A 1 93 ? 2.630 3.988 8.349 1.00 70.56 93 TYR A CA 1
ATOM 712 C C . TYR A 1 93 ? 3.593 2.832 8.602 1.00 70.56 93 TYR A C 1
ATOM 714 O O . TYR A 1 93 ? 3.787 2.459 9.762 1.00 70.56 93 TYR A O 1
ATOM 722 N N . GLY A 1 94 ? 4.211 2.317 7.539 1.00 68.88 94 GLY A N 1
ATOM 723 C CA . GLY A 1 94 ? 5.374 1.441 7.661 1.00 68.88 94 GLY A CA 1
ATOM 724 C C . GLY A 1 94 ? 6.609 2.247 8.063 1.00 68.88 94 GLY A C 1
ATOM 725 O O . GLY A 1 94 ? 6.804 3.365 7.577 1.00 68.88 94 GLY A O 1
ATOM 726 N N . TYR A 1 95 ? 7.433 1.696 8.953 1.00 72.31 95 TYR A N 1
ATOM 727 C CA . TYR A 1 95 ? 8.701 2.297 9.369 1.00 72.31 95 TYR A CA 1
ATOM 728 C C . TYR A 1 95 ? 9.852 1.437 8.859 1.00 72.31 95 TYR A C 1
ATOM 730 O O . TYR A 1 95 ? 9.796 0.215 8.931 1.00 72.31 95 TYR A O 1
ATOM 738 N N . LEU A 1 96 ? 10.903 2.080 8.346 1.00 73.38 96 LEU A N 1
ATOM 739 C CA . LEU A 1 96 ? 12.126 1.392 7.939 1.00 73.38 96 LEU A CA 1
ATOM 740 C C . LEU A 1 96 ? 13.278 1.828 8.833 1.00 73.38 96 LEU A C 1
ATOM 742 O O . LEU A 1 96 ? 13.551 3.030 8.936 1.00 73.38 96 LEU A O 1
ATOM 746 N N . ASN A 1 97 ? 14.035 0.866 9.354 1.00 73.12 97 ASN A N 1
ATOM 747 C CA . ASN A 1 97 ? 15.253 1.120 10.112 1.00 73.12 97 ASN A CA 1
ATOM 748 C C . ASN A 1 97 ? 16.199 2.012 9.290 1.00 73.12 97 ASN A C 1
ATOM 750 O O . ASN A 1 97 ? 16.429 1.778 8.098 1.00 73.12 97 ASN A O 1
ATOM 754 N N . LYS A 1 98 ? 16.694 3.102 9.883 1.00 67.69 98 LYS A N 1
ATOM 755 C CA . LYS A 1 98 ? 17.490 4.121 9.175 1.00 67.69 98 LYS A CA 1
ATOM 756 C C . LYS A 1 98 ? 18.820 3.586 8.647 1.00 67.69 98 LYS A C 1
ATOM 758 O O . LYS A 1 98 ? 19.207 3.997 7.557 1.00 67.69 98 LYS A O 1
ATOM 763 N N . ASP A 1 99 ? 19.433 2.649 9.360 1.00 65.81 99 ASP A N 1
ATOM 764 C CA . ASP A 1 99 ? 20.784 2.159 9.097 1.00 65.81 99 ASP A CA 1
ATOM 765 C C . ASP A 1 99 ? 20.787 0.959 8.143 1.00 65.81 99 ASP A C 1
ATOM 767 O O . ASP A 1 99 ? 21.594 0.900 7.217 1.00 65.81 99 ASP A O 1
ATOM 771 N N . THR A 1 100 ? 19.855 0.018 8.326 1.00 66.12 100 THR A N 1
ATOM 772 C CA . THR A 1 100 ? 19.798 -1.226 7.533 1.00 66.12 100 THR A CA 1
ATOM 773 C C . THR A 1 100 ? 18.822 -1.141 6.362 1.00 66.12 100 THR A C 1
ATOM 775 O O . THR A 1 100 ? 18.972 -1.823 5.349 1.00 66.12 100 THR A O 1
ATOM 778 N N . GLY A 1 101 ? 17.794 -0.299 6.492 1.00 67.25 101 GLY A N 1
ATOM 779 C CA . GLY A 1 101 ? 16.653 -0.264 5.587 1.00 67.25 101 GLY A CA 1
ATOM 780 C C . GLY A 1 101 ? 15.714 -1.460 5.654 1.00 67.25 101 GLY A C 1
ATOM 781 O O . GLY A 1 101 ? 14.819 -1.529 4.813 1.00 67.25 101 GLY A O 1
ATOM 782 N N . GLY A 1 102 ? 15.904 -2.341 6.641 1.00 72.06 102 GLY A N 1
ATOM 783 C CA . GLY A 1 102 ? 14.937 -3.356 7.054 1.00 72.06 102 GLY A CA 1
ATOM 784 C C . GLY A 1 102 ? 13.678 -2.741 7.670 1.00 72.06 102 GLY A C 1
ATOM 785 O O . GLY A 1 102 ? 13.608 -1.521 7.871 1.00 72.06 102 GLY A O 1
ATOM 786 N N . SER A 1 103 ? 12.694 -3.586 7.969 1.00 77.06 103 SER A N 1
ATOM 787 C CA . SER A 1 103 ? 11.501 -3.181 8.713 1.00 77.06 103 SER A CA 1
ATOM 788 C C . SER A 1 103 ? 11.900 -2.646 10.081 1.00 77.06 103 SER A C 1
ATOM 790 O O . SER A 1 103 ? 12.827 -3.149 10.712 1.00 77.06 103 SER A O 1
ATOM 792 N N . ASP A 1 104 ? 11.197 -1.625 10.549 1.00 78.62 104 ASP A N 1
ATOM 793 C CA . ASP A 1 104 ? 11.192 -1.236 11.955 1.00 78.62 104 ASP A CA 1
ATOM 794 C C . ASP A 1 104 ? 9.791 -1.484 12.518 1.00 78.62 104 ASP A C 1
ATOM 796 O O . ASP A 1 104 ? 9.042 -0.567 12.881 1.00 78.62 104 ASP A O 1
ATOM 800 N N . ASP A 1 105 ? 9.423 -2.767 12.557 1.00 81.62 105 ASP A N 1
ATOM 801 C CA . ASP A 1 105 ? 8.151 -3.207 13.118 1.00 81.62 105 ASP A CA 1
ATOM 802 C C . ASP A 1 105 ? 8.002 -2.743 14.559 1.00 81.62 105 ASP A C 1
ATOM 804 O O . ASP A 1 105 ? 6.934 -2.268 14.933 1.00 81.62 105 ASP A O 1
ATOM 808 N N . ALA A 1 106 ? 9.077 -2.739 15.350 1.00 83.19 106 ALA A N 1
ATOM 809 C CA . ALA A 1 106 ? 9.064 -2.197 16.704 1.00 83.19 106 ALA A CA 1
ATOM 810 C C . ALA A 1 106 ? 8.540 -0.747 16.759 1.00 83.19 106 ALA A C 1
ATOM 812 O O . ALA A 1 106 ? 7.756 -0.412 17.655 1.00 83.19 106 ALA A O 1
ATOM 813 N N . SER A 1 107 ? 8.907 0.111 15.804 1.00 82.38 107 SER A N 1
ATOM 814 C CA . SER A 1 107 ? 8.351 1.463 15.675 1.00 82.38 107 SER A CA 1
ATOM 815 C C . SER A 1 107 ? 6.870 1.462 15.269 1.00 82.38 107 SER A C 1
ATOM 817 O O . SER A 1 107 ? 6.090 2.226 15.849 1.00 82.38 107 SER A O 1
ATOM 819 N N . ILE A 1 108 ? 6.433 0.570 14.367 1.00 80.38 108 ILE A N 1
ATOM 820 C CA . ILE A 1 108 ? 5.005 0.376 14.030 1.00 80.38 108 ILE A CA 1
ATOM 821 C C . ILE A 1 108 ? 4.215 -0.034 15.287 1.00 80.38 108 ILE A C 1
ATOM 823 O O . ILE A 1 108 ? 3.164 0.541 15.598 1.00 80.38 108 ILE A O 1
ATOM 827 N N . LEU A 1 109 ? 4.747 -0.987 16.057 1.00 84.69 109 LEU A N 1
ATOM 828 C CA . LEU A 1 109 ? 4.181 -1.491 17.307 1.00 84.69 109 LEU A CA 1
ATOM 829 C C . LEU A 1 109 ? 4.044 -0.388 18.347 1.00 84.69 109 LEU A C 1
ATOM 831 O O . LEU A 1 109 ? 2.958 -0.188 18.894 1.00 84.69 109 LEU A O 1
ATOM 835 N N . GLN A 1 110 ? 5.121 0.363 18.586 1.00 82.62 110 GLN A N 1
ATOM 836 C CA . GLN A 1 110 ? 5.111 1.533 19.461 1.00 82.62 110 GLN A CA 1
ATOM 837 C C . GLN A 1 110 ? 4.062 2.538 19.000 1.00 82.62 110 GLN A C 1
ATOM 839 O O . GLN A 1 110 ? 3.338 3.110 19.826 1.00 82.62 110 GLN A O 1
ATOM 844 N N . HIS A 1 111 ? 3.948 2.744 17.684 1.00 77.62 111 HIS A N 1
ATOM 845 C CA . HIS A 1 111 ? 2.974 3.664 17.131 1.00 77.62 111 HIS A CA 1
ATOM 846 C C . HIS A 1 111 ? 1.560 3.192 17.508 1.00 77.62 111 HIS A C 1
ATOM 848 O O . HIS A 1 111 ? 0.840 3.861 18.251 1.00 77.62 111 HIS A O 1
ATOM 854 N N . ILE A 1 112 ? 1.181 1.977 17.129 1.00 78.50 112 ILE A N 1
ATOM 855 C CA . ILE A 1 112 ? -0.145 1.419 17.429 1.00 78.50 112 ILE A CA 1
ATOM 856 C C . ILE A 1 112 ? -0.421 1.368 18.944 1.00 78.50 112 ILE A C 1
ATOM 858 O O . ILE A 1 112 ? -1.515 1.732 19.397 1.00 78.50 112 ILE A O 1
ATOM 862 N N . ALA A 1 113 ? 0.567 0.965 19.744 1.00 80.00 113 ALA A N 1
ATOM 863 C CA . ALA A 1 113 ? 0.435 0.799 21.185 1.00 80.00 113 ALA A CA 1
ATOM 864 C C . ALA A 1 113 ? 0.221 2.127 21.926 1.00 80.00 113 ALA A C 1
ATOM 866 O O . ALA A 1 113 ? -0.516 2.171 22.914 1.00 80.00 113 ALA A O 1
ATOM 867 N N . ARG A 1 114 ? 0.789 3.234 21.431 1.00 74.88 114 ARG A N 1
ATOM 868 C CA . ARG A 1 114 ? 0.617 4.576 22.016 1.00 74.88 114 ARG A CA 1
ATOM 869 C C . ARG A 1 114 ? -0.750 5.205 21.729 1.00 74.88 114 ARG A C 1
ATOM 871 O O . ARG A 1 114 ? -1.044 6.272 22.259 1.00 74.88 114 ARG A O 1
ATOM 878 N N . PHE A 1 115 ? -1.610 4.612 20.901 1.00 68.19 115 PHE A N 1
ATOM 879 C CA . PHE A 1 115 ? -2.977 5.114 20.720 1.00 68.19 115 PHE A CA 1
ATOM 880 C C . PHE A 1 115 ? -3.900 4.611 21.859 1.00 68.19 115 PHE A C 1
ATOM 882 O O . PHE A 1 115 ? -4.042 3.392 22.019 1.00 68.19 115 PHE A O 1
ATOM 889 N N . PRO A 1 116 ? -4.586 5.484 22.637 1.00 58.59 116 PRO A N 1
ATOM 890 C CA . PRO A 1 116 ? -4.953 6.877 22.339 1.00 58.59 116 PRO A CA 1
ATOM 891 C C . PRO A 1 116 ? -4.108 7.960 23.030 1.00 58.59 116 PRO A C 1
ATOM 893 O O . PRO A 1 116 ? -4.434 9.130 22.874 1.00 58.59 116 PRO A O 1
ATOM 896 N N . LEU A 1 117 ? -3.035 7.636 23.761 1.00 57.28 117 LEU A N 1
ATOM 897 C CA . LEU A 1 117 ? -2.204 8.646 24.446 1.00 57.28 117 LEU A CA 1
ATOM 898 C C . LEU A 1 117 ? -1.756 9.784 23.510 1.00 57.28 117 LEU A C 1
ATOM 900 O O . LEU A 1 117 ? -1.677 10.929 23.936 1.00 57.28 117 LEU A O 1
ATOM 904 N N . ARG A 1 118 ? -1.583 9.496 22.215 1.00 52.62 118 ARG A N 1
ATOM 905 C CA . ARG A 1 118 ? -1.287 10.471 21.144 1.00 52.62 118 ARG A CA 1
ATOM 906 C C . ARG A 1 118 ? -2.245 11.651 21.054 1.00 52.62 118 ARG A C 1
ATOM 908 O O . ARG A 1 118 ? -1.796 12.755 20.777 1.00 52.62 118 ARG A O 1
ATOM 915 N N . SER A 1 119 ? -3.549 11.436 21.252 1.00 48.12 119 SER A N 1
ATOM 916 C CA . SER A 1 119 ? -4.521 12.535 21.187 1.00 48.12 119 SER A CA 1
ATOM 917 C C . SER A 1 119 ? -4.407 13.467 22.396 1.00 48.12 119 SER A C 1
ATOM 919 O O . SER A 1 119 ? -4.945 14.565 22.365 1.00 48.12 119 SER A O 1
ATOM 921 N N . VAL A 1 120 ? -3.704 13.029 23.449 1.00 43.72 120 VAL A N 1
ATOM 922 C CA . VAL A 1 120 ? -3.457 13.776 24.689 1.00 43.72 120 VAL A CA 1
ATOM 923 C C . VAL A 1 120 ? -2.052 14.405 24.692 1.00 43.72 120 VAL A C 1
ATOM 925 O O . VAL A 1 120 ? -1.873 15.490 25.230 1.00 43.72 120 VAL A O 1
ATOM 928 N N . THR A 1 121 ? -1.060 13.776 24.045 1.00 38.16 121 THR A N 1
ATOM 929 C CA . THR A 1 121 ? 0.357 14.205 24.021 1.00 38.16 121 THR A CA 1
ATOM 930 C C . THR A 1 121 ? 0.811 14.884 22.725 1.00 38.16 121 THR A C 1
ATOM 932 O O . THR A 1 121 ? 2.010 15.054 22.513 1.00 38.16 121 THR A O 1
ATOM 935 N N . SER A 1 122 ? -0.121 15.301 21.864 1.00 38.69 122 SER A N 1
ATOM 936 C CA . SER A 1 122 ? 0.104 15.942 20.555 1.00 38.69 122 SER A CA 1
ATOM 937 C C . SER A 1 122 ? 0.796 17.331 20.598 1.00 38.69 122 SER A C 1
ATOM 939 O O . SER A 1 122 ? 0.406 18.249 19.879 1.00 38.69 122 SER A O 1
ATOM 941 N N . LYS A 1 123 ? 1.836 17.506 21.414 1.00 39.78 123 LYS A N 1
ATOM 942 C CA . LYS A 1 123 ? 2.711 18.686 21.412 1.00 39.78 123 LYS A CA 1
ATOM 943 C C . LYS A 1 123 ? 4.163 18.378 21.036 1.00 39.78 123 LYS A C 1
ATOM 945 O O . LYS A 1 123 ? 4.843 19.264 20.552 1.00 39.78 123 LYS A O 1
ATOM 950 N N . SER A 1 124 ? 4.663 17.147 21.198 1.00 31.52 124 SER A N 1
ATOM 951 C CA . SER A 1 124 ? 6.119 16.904 21.110 1.00 31.52 124 SER A CA 1
ATOM 952 C C . SER A 1 124 ? 6.651 16.344 19.783 1.00 31.52 124 SER A C 1
ATOM 954 O O . SER A 1 124 ? 7.861 16.222 19.638 1.00 31.52 124 SER A O 1
ATOM 956 N N . ALA A 1 125 ? 5.794 16.006 18.812 1.00 38.25 125 ALA A N 1
ATOM 957 C CA . ALA A 1 125 ? 6.220 15.477 17.502 1.00 38.25 125 ALA A CA 1
ATOM 958 C C . ALA A 1 125 ? 5.766 16.334 16.305 1.00 38.25 125 ALA A C 1
ATOM 960 O O . ALA A 1 125 ? 5.963 15.943 15.157 1.00 38.25 125 ALA A O 1
ATOM 961 N N . ARG A 1 126 ? 5.129 17.485 16.554 1.00 48.91 126 ARG A N 1
ATOM 962 C CA . ARG A 1 126 ? 4.563 18.357 15.519 1.00 48.91 126 ARG A CA 1
ATOM 963 C C . ARG A 1 126 ? 5.342 19.663 15.516 1.00 48.91 126 ARG A C 1
ATOM 965 O O . ARG A 1 126 ? 5.364 20.352 16.524 1.00 48.91 126 ARG A O 1
ATOM 972 N N . GLN A 1 127 ? 5.995 19.982 14.402 1.00 39.62 127 GLN A N 1
ATOM 973 C CA . GLN A 1 127 ? 6.795 21.206 14.280 1.00 39.62 127 GLN A CA 1
ATOM 974 C C . GLN A 1 127 ? 5.953 22.496 14.344 1.00 39.62 127 GLN A C 1
ATOM 976 O O . GLN A 1 127 ? 6.527 23.545 14.605 1.00 39.62 127 GLN A O 1
ATOM 981 N N . ASN A 1 128 ? 4.620 22.422 14.195 1.00 42.41 128 ASN A N 1
ATOM 982 C CA . ASN A 1 128 ? 3.709 23.566 14.295 1.00 42.41 128 ASN A CA 1
ATOM 983 C C . ASN A 1 128 ? 2.554 23.287 15.281 1.00 42.41 128 ASN A C 1
ATOM 985 O O . ASN A 1 128 ? 1.745 22.383 15.068 1.00 42.41 128 ASN A O 1
ATOM 989 N N . ASP A 1 129 ? 2.438 24.122 16.316 1.00 47.16 129 ASP A N 1
ATOM 990 C CA . ASP A 1 129 ? 1.357 24.157 17.324 1.00 47.16 129 ASP A CA 1
ATOM 991 C C . ASP A 1 129 ? -0.016 24.631 16.759 1.00 47.16 129 ASP A C 1
ATOM 993 O O . ASP A 1 129 ? -0.965 24.850 17.512 1.00 47.16 129 ASP A O 1
ATOM 997 N N . SER A 1 130 ? -0.156 24.809 15.436 1.00 53.41 130 SER A N 1
ATOM 998 C CA . SER A 1 130 ? -1.296 25.492 14.791 1.00 53.41 130 SER A CA 1
ATOM 999 C C . SER A 1 130 ? -2.480 24.596 14.387 1.00 53.41 130 SER A C 1
ATOM 1001 O O . SER A 1 130 ? -3.565 25.108 14.100 1.00 53.41 130 SER A O 1
ATOM 1003 N N . GLN A 1 131 ? -2.329 23.266 14.343 1.00 66.56 131 GLN A N 1
ATOM 1004 C CA . GLN A 1 131 ? -3.378 22.384 13.807 1.00 66.56 131 GLN A CA 1
ATOM 1005 C C . GLN A 1 131 ? -4.486 22.072 14.825 1.00 66.56 131 GLN A C 1
ATOM 1007 O O . GLN A 1 131 ? -4.277 21.415 15.847 1.00 66.56 131 GLN A O 1
ATOM 1012 N N . LYS A 1 132 ? -5.711 22.498 14.503 1.00 80.56 132 LYS A N 1
ATOM 1013 C CA . LYS A 1 132 ? -6.906 22.340 15.343 1.00 80.56 132 LYS A CA 1
ATOM 1014 C C . LYS A 1 132 ? -7.479 20.918 15.264 1.00 80.56 132 LYS A C 1
ATOM 1016 O O . LYS A 1 132 ? -7.874 20.466 14.189 1.00 80.56 132 LYS A O 1
ATOM 1021 N N . ILE A 1 133 ? -7.600 20.242 16.411 1.00 85.94 133 ILE A N 1
ATOM 1022 C CA . ILE A 1 133 ? -8.428 19.031 16.546 1.00 85.94 133 ILE A CA 1
ATOM 1023 C C . ILE A 1 133 ? -9.898 19.458 16.553 1.00 85.94 133 ILE A C 1
ATOM 1025 O O . ILE A 1 133 ? -10.297 20.324 17.332 1.00 85.94 133 ILE A O 1
ATOM 1029 N N . ILE A 1 134 ? -10.697 18.854 15.681 1.00 89.75 134 ILE A N 1
ATOM 1030 C CA . ILE A 1 134 ? -12.107 19.181 15.470 1.00 89.75 134 ILE A CA 1
ATOM 1031 C C . ILE A 1 134 ? -13.002 17.965 15.729 1.00 89.75 134 ILE A C 1
ATOM 1033 O O . ILE A 1 134 ? -12.572 16.806 15.698 1.00 89.75 134 ILE A O 1
ATOM 1037 N N . THR A 1 135 ? -14.279 18.231 15.987 1.00 90.25 135 THR A N 1
ATOM 1038 C CA . THR A 1 135 ? -15.300 17.199 16.231 1.00 90.25 135 THR A CA 1
ATOM 1039 C C . THR A 1 135 ? -16.465 17.275 15.254 1.00 90.25 135 THR A C 1
ATOM 1041 O O . THR A 1 135 ? -17.268 16.346 15.206 1.00 90.25 135 THR A O 1
ATOM 1044 N N . GLU A 1 136 ? -16.555 18.350 14.470 1.00 92.12 136 GLU A N 1
ATOM 1045 C CA . GLU A 1 136 ? -17.694 18.632 13.602 1.00 92.12 136 GLU A CA 1
ATOM 1046 C C . GLU A 1 136 ? -17.284 18.821 12.138 1.00 92.12 136 GLU A C 1
ATOM 1048 O O . GLU A 1 136 ? -16.274 19.451 11.832 1.00 92.12 136 GLU A O 1
ATOM 1053 N N . LEU A 1 137 ? -18.132 18.343 11.224 1.00 92.44 137 LEU A N 1
ATOM 1054 C CA . LEU A 1 137 ? -17.980 18.469 9.772 1.00 92.44 137 LEU A CA 1
ATOM 1055 C C . LEU A 1 137 ? -17.933 19.935 9.313 1.00 92.44 137 LEU A C 1
ATOM 1057 O O . LEU A 1 137 ? -17.235 20.271 8.362 1.00 92.44 137 LEU A O 1
ATOM 1061 N N . SER A 1 138 ? -18.654 20.817 10.010 1.00 89.75 138 SER A N 1
ATOM 1062 C CA . SER A 1 138 ? -18.684 22.267 9.768 1.00 89.75 138 SER A CA 1
ATOM 1063 C C . SER A 1 138 ? -17.306 22.930 9.902 1.00 89.75 138 SER A C 1
ATOM 1065 O O . SER A 1 138 ? -17.100 24.027 9.384 1.00 89.75 138 SER A O 1
ATOM 1067 N N . GLN A 1 139 ? -16.374 22.267 10.591 1.00 91.56 139 GLN A N 1
ATOM 1068 C CA . GLN A 1 139 ? -15.018 22.737 10.846 1.00 91.56 139 GLN A CA 1
ATOM 1069 C C . GLN A 1 139 ? -13.994 22.139 9.869 1.00 91.56 139 GLN A C 1
ATOM 1071 O O . GLN A 1 139 ? -12.829 22.532 9.908 1.00 91.56 139 GLN A O 1
ATOM 1076 N N . CYS A 1 140 ? -14.398 21.196 9.009 1.00 91.56 140 CYS A N 1
ATOM 1077 C CA . CYS A 1 140 ? -13.546 20.672 7.945 1.00 91.56 140 CYS A CA 1
ATOM 1078 C C . CYS A 1 140 ? -13.274 21.743 6.880 1.00 91.56 140 CYS A C 1
ATOM 1080 O O . CYS A 1 140 ? -14.054 22.679 6.680 1.00 91.56 140 CYS A O 1
ATOM 1082 N N . THR A 1 141 ? -12.176 21.586 6.144 1.00 91.81 141 THR A N 1
ATOM 1083 C CA . THR A 1 141 ? -11.829 22.525 5.079 1.00 91.81 141 THR A CA 1
ATOM 1084 C C . THR A 1 141 ? -12.674 22.238 3.843 1.00 91.81 141 THR A C 1
ATOM 1086 O O . THR A 1 141 ? -12.540 21.186 3.225 1.00 91.81 141 THR A O 1
ATOM 1089 N N . LEU A 1 142 ? -13.512 23.197 3.440 1.00 92.06 142 LEU A N 1
ATOM 1090 C CA . LEU A 1 142 ? -14.078 23.224 2.090 1.00 92.06 142 LEU A CA 1
ATOM 1091 C C . LEU A 1 142 ? -12.980 23.658 1.112 1.00 92.06 142 LEU A C 1
ATOM 1093 O O . LEU A 1 142 ? -12.464 24.784 1.204 1.00 92.06 142 LEU A O 1
ATOM 1097 N N . PHE A 1 143 ? -12.601 22.745 0.219 1.00 91.62 143 PHE A N 1
ATOM 1098 C CA . PHE A 1 143 ? -11.533 22.954 -0.747 1.00 91.62 143 PHE A CA 1
ATOM 1099 C C . PHE A 1 143 ? -11.936 24.015 -1.777 1.00 91.62 143 PHE A C 1
ATOM 1101 O O . PHE A 1 143 ? -13.063 24.047 -2.268 1.00 91.62 143 PHE A O 1
ATOM 1108 N N . GLN A 1 144 ? -10.988 24.888 -2.106 1.00 86.00 144 GLN A N 1
ATOM 1109 C CA . GLN A 1 144 ? -11.100 25.883 -3.168 1.00 86.00 144 GLN A CA 1
ATOM 1110 C C . GLN A 1 144 ? -9.831 25.793 -4.015 1.00 86.00 144 GLN A C 1
ATOM 1112 O O . GLN A 1 144 ? -8.760 25.504 -3.488 1.00 86.00 144 GLN A O 1
ATOM 1117 N N . THR A 1 145 ? -9.929 26.046 -5.320 1.00 78.69 145 THR A N 1
ATOM 1118 C CA . THR A 1 145 ? -8.856 25.781 -6.302 1.00 78.69 145 THR A CA 1
ATOM 1119 C C . THR A 1 145 ? -7.523 26.486 -6.019 1.00 78.69 145 THR A C 1
ATOM 1121 O O . THR A 1 145 ? -6.488 26.031 -6.504 1.00 78.69 145 THR A O 1
ATOM 1124 N N . HIS A 1 146 ? -7.538 27.554 -5.219 1.00 71.75 146 HIS A N 1
ATOM 1125 C CA . HIS A 1 146 ? -6.381 28.358 -4.817 1.00 71.75 146 HIS A CA 1
ATOM 1126 C C . HIS A 1 146 ? -5.864 28.057 -3.396 1.00 71.75 146 HIS A C 1
ATOM 1128 O O . HIS A 1 146 ? -4.885 28.666 -2.975 1.00 71.75 146 HIS A O 1
ATOM 1134 N N . LYS A 1 147 ? -6.505 27.159 -2.634 1.00 68.12 147 LYS A N 1
ATOM 1135 C CA . LYS A 1 147 ? -6.089 26.842 -1.259 1.00 68.12 147 LYS A CA 1
ATOM 1136 C C . LYS A 1 147 ? -4.966 25.814 -1.223 1.00 68.12 147 LYS A C 1
ATOM 1138 O O . LYS A 1 147 ? -5.040 24.769 -1.870 1.00 68.12 147 LYS A O 1
ATOM 1143 N N . ASP A 1 148 ? -3.981 26.092 -0.379 1.00 67.31 148 ASP A N 1
ATOM 1144 C CA . ASP A 1 148 ? -2.992 25.111 0.043 1.00 67.31 148 ASP A CA 1
ATOM 1145 C C . ASP A 1 148 ? -3.636 24.082 0.997 1.00 67.31 148 ASP A C 1
ATOM 1147 O O . ASP A 1 148 ? -4.490 24.417 1.819 1.00 67.31 148 ASP A O 1
ATOM 1151 N N . CYS A 1 149 ? -3.248 22.815 0.856 1.00 71.44 149 CYS A N 1
ATOM 1152 C CA . CYS A 1 149 ? -3.689 21.691 1.683 1.00 71.44 149 CYS A CA 1
ATOM 1153 C C . CYS A 1 149 ? -2.593 21.215 2.643 1.00 71.44 149 CYS A C 1
ATOM 1155 O O . CYS A 1 149 ? -2.643 20.069 3.083 1.00 71.44 149 CYS A O 1
ATOM 1157 N N . ASN A 1 150 ? -1.594 22.048 2.945 1.00 70.56 150 ASN A N 1
ATOM 1158 C CA . ASN A 1 150 ? -0.499 21.710 3.855 1.00 70.56 150 ASN A CA 1
ATOM 1159 C C . ASN A 1 150 ? -0.921 21.690 5.336 1.00 70.56 150 ASN A C 1
ATOM 1161 O O . ASN A 1 150 ? -0.509 20.793 6.074 1.00 70.56 150 ASN A O 1
ATOM 1165 N N . GLU A 1 151 ? -1.828 22.569 5.766 1.00 79.38 151 GLU A N 1
ATOM 1166 C CA . GLU A 1 151 ? -2.364 22.576 7.135 1.00 79.38 151 GLU A CA 1
ATOM 1167 C C . GLU A 1 151 ? -3.865 22.267 7.130 1.00 79.38 151 GLU A C 1
ATOM 1169 O O . GLU A 1 151 ? -4.675 23.032 6.610 1.00 79.38 151 GLU A O 1
ATOM 1174 N N . LEU A 1 152 ? -4.242 21.113 7.689 1.00 85.94 152 LEU A N 1
ATOM 1175 C CA . LEU A 1 152 ? -5.623 20.633 7.716 1.00 85.94 152 LEU A CA 1
ATOM 1176 C C . LEU A 1 152 ? -6.091 20.427 9.160 1.00 85.94 152 LEU A C 1
ATOM 1178 O O . LEU A 1 152 ? -5.292 20.010 10.001 1.00 85.94 152 LEU A O 1
ATOM 1182 N N . PRO A 1 153 ? -7.377 20.682 9.463 1.00 89.56 153 PRO A N 1
ATOM 1183 C CA . PRO A 1 153 ? -7.933 20.328 10.758 1.00 89.56 153 PRO A CA 1
ATOM 1184 C C . PRO A 1 153 ? -7.975 18.804 10.909 1.00 89.56 153 PRO A C 1
ATOM 1186 O O . PRO A 1 153 ? -8.178 18.076 9.934 1.00 89.56 153 PRO A O 1
ATOM 1189 N N . ILE A 1 154 ? -7.808 18.326 12.139 1.00 88.62 154 ILE A N 1
ATOM 1190 C CA . ILE A 1 154 ? -7.708 16.895 12.439 1.00 88.62 154 ILE A CA 1
ATOM 1191 C C . ILE A 1 154 ? -9.033 16.401 12.992 1.00 88.62 154 ILE A C 1
ATOM 1193 O O . ILE A 1 154 ? -9.514 16.914 14.003 1.00 88.62 154 ILE A O 1
ATOM 1197 N N . ILE A 1 155 ? -9.599 15.369 12.375 1.00 90.94 155 ILE A N 1
ATOM 1198 C CA . ILE A 1 155 ? -10.846 14.746 12.813 1.00 90.94 155 ILE A CA 1
ATOM 1199 C C . ILE A 1 155 ? -10.682 13.230 12.890 1.00 90.94 155 ILE A C 1
ATOM 1201 O O . ILE A 1 155 ? -10.106 12.601 12.004 1.00 90.94 155 ILE A O 1
ATOM 1205 N N . SER A 1 156 ? -11.209 12.616 13.950 1.00 90.69 156 SER A N 1
ATOM 1206 C CA . SER A 1 156 ? -11.261 11.154 14.024 1.00 90.69 156 SER A CA 1
ATOM 1207 C C . SER A 1 156 ? -12.352 10.602 13.112 1.00 90.69 156 SER A C 1
ATOM 1209 O O . SER A 1 156 ? -13.413 11.215 12.982 1.00 90.69 156 SER A O 1
ATOM 1211 N N . ALA A 1 157 ? -12.153 9.404 12.558 1.00 93.06 157 ALA A N 1
ATOM 1212 C CA . ALA A 1 157 ? -13.168 8.731 11.738 1.00 93.06 157 ALA A CA 1
ATOM 1213 C C . ALA A 1 157 ? -14.537 8.635 12.445 1.00 93.06 157 ALA A C 1
ATOM 1215 O O . ALA A 1 157 ? -15.583 8.855 11.838 1.00 93.06 157 ALA A O 1
ATOM 1216 N N . LYS A 1 158 ? -14.537 8.383 13.764 1.00 93.56 158 LYS A N 1
ATOM 1217 C CA . LYS A 1 158 ? -15.758 8.353 14.585 1.00 93.56 158 LYS A CA 1
ATOM 1218 C C . LYS A 1 158 ? -16.465 9.710 14.595 1.00 93.56 158 LYS A C 1
ATOM 1220 O O . LYS A 1 158 ? -17.669 9.764 14.372 1.00 93.56 158 LYS A O 1
ATOM 1225 N N . ASN A 1 159 ? -15.736 10.793 14.868 1.00 94.50 159 ASN A N 1
ATOM 1226 C CA . ASN A 1 159 ? -16.323 12.134 14.918 1.00 94.50 159 ASN A CA 1
ATOM 1227 C C . ASN A 1 159 ? -16.805 12.580 13.534 1.00 94.50 159 ASN A C 1
ATOM 1229 O O . ASN A 1 159 ? -17.895 13.133 13.431 1.00 94.50 159 ASN A O 1
ATOM 1233 N N . LEU A 1 160 ? -16.039 12.271 12.482 1.00 96.31 160 LEU A N 1
ATOM 1234 C CA . LEU A 1 160 ? -16.407 12.550 11.098 1.00 96.31 160 LEU A CA 1
ATOM 1235 C C . LEU A 1 160 ? -17.746 11.897 10.744 1.00 96.31 160 LEU A C 1
ATOM 1237 O O . LEU A 1 160 ? -18.689 12.598 10.387 1.00 96.31 160 LEU A O 1
ATOM 1241 N N . MET A 1 161 ? -17.861 10.577 10.917 1.00 97.62 161 MET A N 1
ATOM 1242 C CA . MET A 1 161 ? -19.074 9.841 10.546 1.00 97.62 161 MET A CA 1
ATOM 1243 C C . MET A 1 161 ? -20.270 10.177 11.449 1.00 97.62 161 MET A C 1
ATOM 1245 O O . MET A 1 161 ? -21.399 10.278 10.963 1.00 97.62 161 MET A O 1
ATOM 1249 N N . ASN A 1 162 ? -20.044 10.439 12.743 1.00 96.56 162 ASN A N 1
ATOM 1250 C CA . ASN A 1 162 ? -21.091 10.934 13.642 1.00 96.56 162 ASN A CA 1
ATOM 1251 C C . ASN A 1 162 ? -21.607 12.309 13.200 1.00 96.56 162 ASN A C 1
ATOM 1253 O O . ASN A 1 162 ? -22.817 12.525 13.137 1.00 96.56 162 ASN A O 1
ATOM 1257 N N . SER A 1 163 ? -20.702 13.232 12.868 1.00 96.50 163 SER A N 1
ATOM 1258 C CA . SER A 1 163 ? -21.079 14.569 12.418 1.00 96.50 163 SER A CA 1
ATOM 1259 C C . SER A 1 163 ? -21.756 14.535 11.046 1.00 96.50 163 SER A C 1
ATOM 1261 O O . SER A 1 163 ? -22.744 15.238 10.847 1.00 96.50 163 SER A O 1
ATOM 1263 N N . MET A 1 164 ? -21.317 13.670 10.125 1.00 96.44 164 MET A N 1
ATOM 1264 C CA . MET A 1 164 ? -22.026 13.423 8.863 1.00 96.44 164 MET A CA 1
ATOM 1265 C C . MET A 1 164 ? -23.448 12.918 9.112 1.00 96.44 164 MET A C 1
ATOM 1267 O O . MET A 1 164 ? -24.395 13.494 8.588 1.00 96.44 164 MET A O 1
ATOM 1271 N N . THR A 1 165 ? -23.624 11.921 9.982 1.00 97.06 165 THR A N 1
ATOM 1272 C CA . THR A 1 165 ? -24.959 11.407 10.334 1.00 97.06 165 THR A CA 1
ATOM 1273 C C . THR A 1 165 ? -25.858 12.506 10.902 1.00 97.06 165 THR A C 1
ATOM 1275 O O . THR A 1 165 ? -27.031 12.578 10.548 1.00 97.06 165 THR A O 1
ATOM 1278 N N . ALA A 1 166 ? -25.313 13.390 11.744 1.00 96.19 166 ALA A N 1
ATOM 1279 C CA . ALA A 1 166 ? -26.056 14.512 12.312 1.00 96.19 166 ALA A CA 1
ATOM 1280 C C . ALA A 1 166 ? -26.463 15.567 11.265 1.00 96.19 166 ALA A C 1
ATOM 1282 O O . ALA A 1 166 ? -27.527 16.163 11.389 1.00 96.19 166 ALA A O 1
ATOM 1283 N N . ASN A 1 167 ? -25.638 15.798 10.238 1.00 95.31 167 ASN A N 1
ATOM 1284 C CA . ASN A 1 167 ? -25.897 16.814 9.210 1.00 95.31 167 ASN A CA 1
ATOM 1285 C C . ASN A 1 167 ? -26.757 16.303 8.043 1.00 95.31 167 ASN A C 1
ATOM 1287 O O . ASN A 1 167 ? -27.512 17.079 7.464 1.00 95.31 167 ASN A O 1
ATOM 1291 N N . PHE A 1 168 ? -26.630 15.025 7.682 1.00 95.50 168 PHE A N 1
ATOM 1292 C CA . PHE A 1 168 ? -27.297 14.434 6.518 1.00 95.50 168 PHE A CA 1
ATOM 1293 C C . PHE A 1 168 ? -28.478 13.521 6.881 1.00 95.50 168 PHE A C 1
ATOM 1295 O O . PHE A 1 168 ? -29.348 13.293 6.048 1.00 95.50 168 PHE A O 1
ATOM 1302 N N . GLY A 1 169 ? -28.540 13.009 8.113 1.00 95.56 169 GLY A N 1
ATOM 1303 C CA . GLY A 1 169 ? -29.565 12.057 8.545 1.00 95.56 169 GLY A CA 1
ATOM 1304 C C . GLY A 1 169 ? -29.272 10.609 8.131 1.00 95.56 169 GLY A C 1
ATOM 1305 O O . GLY A 1 169 ? -28.528 10.336 7.191 1.00 95.56 169 GLY A O 1
ATOM 1306 N N . ARG A 1 170 ? -29.864 9.648 8.856 1.00 95.75 170 ARG A N 1
ATOM 1307 C CA . ARG A 1 170 ? -29.596 8.206 8.675 1.00 95.75 170 ARG A CA 1
ATOM 1308 C C . ARG A 1 170 ? -30.021 7.658 7.314 1.00 95.75 170 ARG A C 1
ATOM 1310 O O . ARG A 1 170 ? -29.352 6.771 6.801 1.00 95.75 170 ARG A O 1
ATOM 1317 N N . GLU A 1 171 ? -31.101 8.178 6.743 1.00 96.69 171 GLU A N 1
ATOM 1318 C CA . GLU A 1 171 ? -31.605 7.762 5.429 1.00 96.69 171 GLU A CA 1
ATOM 1319 C C . GLU A 1 171 ? -30.564 8.021 4.334 1.00 96.69 171 GLU A C 1
ATOM 1321 O O . GLU A 1 171 ? -30.152 7.104 3.630 1.00 96.69 171 GLU A O 1
ATOM 1326 N N . ILE A 1 172 ? -30.006 9.235 4.284 1.00 97.25 172 ILE A N 1
ATOM 1327 C CA . ILE A 1 172 ? -28.925 9.570 3.351 1.00 97.25 172 ILE A CA 1
ATOM 1328 C C . ILE A 1 172 ? -27.689 8.702 3.604 1.00 97.25 172 ILE A C 1
ATOM 1330 O O . ILE A 1 172 ? -27.079 8.216 2.649 1.00 97.25 172 ILE A O 1
ATOM 1334 N N . MET A 1 173 ? -27.317 8.481 4.869 1.00 97.75 173 MET A N 1
ATOM 1335 C CA . MET A 1 173 ? -26.192 7.596 5.192 1.00 97.75 173 MET A CA 1
ATOM 1336 C C . MET A 1 173 ? -26.420 6.172 4.658 1.00 97.75 173 MET A C 1
ATOM 1338 O O . MET A 1 173 ? -25.489 5.566 4.133 1.00 97.75 173 MET A O 1
ATOM 1342 N N . ALA A 1 174 ? -27.651 5.661 4.715 1.00 96.75 174 ALA A N 1
ATOM 1343 C CA . ALA A 1 174 ? -27.994 4.326 4.234 1.00 96.75 174 ALA A CA 1
ATOM 1344 C C . ALA A 1 174 ? -28.106 4.230 2.696 1.00 96.75 174 ALA A C 1
ATOM 1346 O O . ALA A 1 174 ? -27.766 3.205 2.092 1.00 96.75 174 ALA A O 1
ATOM 1347 N N . GLU A 1 175 ? -28.574 5.293 2.042 1.00 95.88 175 GLU A N 1
ATOM 1348 C CA . GLU A 1 175 ? -29.004 5.257 0.639 1.00 95.88 175 GLU A CA 1
ATOM 1349 C C . GLU A 1 175 ? -28.109 6.024 -0.334 1.00 95.88 175 GLU A C 1
ATOM 1351 O O . GLU A 1 175 ? -28.219 5.856 -1.553 1.00 95.88 175 GLU A O 1
ATOM 1356 N N . ARG A 1 176 ? -27.224 6.889 0.158 1.00 96.94 176 ARG A N 1
ATOM 1357 C CA . ARG A 1 176 ? -26.470 7.829 -0.688 1.00 96.94 176 ARG A CA 1
ATOM 1358 C C . ARG A 1 176 ? -25.021 8.036 -0.248 1.00 96.94 176 ARG A C 1
ATOM 1360 O O . ARG A 1 176 ? -24.269 8.653 -1.000 1.00 96.94 176 ARG A O 1
ATOM 1367 N N . CYS A 1 177 ? -24.619 7.500 0.906 1.00 98.19 177 CYS A N 1
ATOM 1368 C CA . CYS A 1 177 ? -23.235 7.527 1.374 1.00 98.19 177 CYS A CA 1
ATOM 1369 C C . CYS A 1 177 ? -22.450 6.301 0.892 1.00 98.19 177 CYS A C 1
ATOM 1371 O O . CYS A 1 177 ? -22.934 5.176 0.988 1.00 98.19 177 CYS A O 1
ATOM 1373 N N . TYR A 1 178 ? -21.247 6.539 0.379 1.00 98.19 178 TYR A N 1
ATOM 1374 C CA . TYR A 1 178 ? -20.289 5.541 -0.073 1.00 98.19 178 TYR A CA 1
ATOM 1375 C C . TYR A 1 178 ? -18.958 5.781 0.630 1.00 98.19 178 TYR A C 1
ATOM 1377 O O . TYR A 1 178 ? -18.544 6.929 0.808 1.00 98.19 178 TYR A O 1
ATOM 1385 N N . VAL A 1 179 ? -18.279 4.707 1.010 1.00 97.69 179 VAL A N 1
ATOM 1386 C CA . VAL A 1 179 ? -16.989 4.765 1.696 1.00 97.69 179 VAL A CA 1
ATOM 1387 C C . VAL A 1 179 ? -15.987 3.929 0.925 1.00 97.69 179 VAL A C 1
ATOM 1389 O O . VAL A 1 179 ? -16.217 2.751 0.669 1.00 97.69 179 VAL A O 1
ATOM 1392 N N . LEU A 1 180 ? -14.887 4.561 0.540 1.00 95.69 180 LEU A N 1
ATOM 1393 C CA . LEU A 1 180 ? -13.813 3.953 -0.225 1.00 95.69 180 LEU A CA 1
ATOM 1394 C C . LEU A 1 180 ? -12.515 4.103 0.562 1.00 95.69 180 LEU A C 1
ATOM 1396 O O . LEU A 1 180 ? -12.074 5.225 0.820 1.00 95.69 180 LEU A O 1
ATOM 1400 N N . THR A 1 181 ? -11.905 2.985 0.938 1.00 92.06 181 THR A N 1
ATOM 1401 C CA . THR A 1 181 ? -10.637 2.989 1.665 1.00 92.06 181 THR A CA 1
ATOM 1402 C C . THR A 1 181 ? -9.568 2.156 0.987 1.00 92.06 181 THR A C 1
ATOM 1404 O O . THR A 1 181 ? -9.857 1.273 0.183 1.00 92.06 181 THR A O 1
ATOM 1407 N N . ASP A 1 182 ? -8.327 2.483 1.317 1.00 87.00 182 ASP A N 1
ATOM 1408 C CA . ASP A 1 182 ? -7.148 1.652 1.107 1.00 87.00 182 ASP A CA 1
ATOM 1409 C C . ASP A 1 182 ? -6.514 1.427 2.481 1.00 87.00 182 ASP A C 1
ATOM 1411 O O . ASP A 1 182 ? -5.791 2.287 2.987 1.00 87.00 182 ASP A O 1
ATOM 1415 N N . MET A 1 183 ? -6.882 0.316 3.121 1.00 80.88 183 MET A N 1
ATOM 1416 C CA . MET A 1 183 ? -6.358 -0.126 4.417 1.00 80.88 183 MET A CA 1
ATOM 1417 C C . MET A 1 183 ? -6.661 0.858 5.567 1.00 80.88 183 MET A C 1
ATOM 1419 O O . MET A 1 183 ? -5.814 1.131 6.422 1.00 80.88 183 MET A O 1
ATOM 1423 N N . ASP A 1 184 ? -7.893 1.389 5.616 1.00 86.69 184 ASP A N 1
ATOM 1424 C CA . ASP A 1 184 ? -8.392 2.199 6.745 1.00 86.69 184 ASP A CA 1
ATOM 1425 C C . ASP A 1 184 ? -9.618 1.563 7.432 1.00 86.69 184 ASP A C 1
ATOM 1427 O O . ASP A 1 184 ? -10.761 2.030 7.301 1.00 86.69 184 ASP A O 1
ATOM 1431 N N . PRO A 1 185 ? -9.399 0.526 8.261 1.00 86.50 185 PRO A N 1
ATOM 1432 C CA . PRO A 1 185 ? -10.482 -0.135 8.982 1.00 86.50 185 PRO A CA 1
ATOM 1433 C C . PRO A 1 185 ? -11.155 0.752 10.034 1.00 86.50 185 PRO A C 1
ATOM 1435 O O . PRO A 1 185 ? -12.245 0.432 10.521 1.00 86.50 185 PRO A O 1
ATOM 1438 N N . TYR A 1 186 ? -10.529 1.858 10.455 1.00 88.50 186 TYR A N 1
ATOM 1439 C CA . TYR A 1 186 ? -11.163 2.764 11.412 1.00 88.50 186 TYR A CA 1
ATOM 1440 C C . TYR A 1 186 ? -12.290 3.548 10.760 1.00 88.50 186 TYR A C 1
ATOM 1442 O O . TYR A 1 186 ? -13.341 3.713 11.392 1.00 88.50 186 TYR A O 1
ATOM 1450 N N . LEU A 1 187 ? -12.083 4.004 9.523 1.00 92.75 187 LEU A N 1
ATOM 1451 C CA . LEU A 1 187 ? -13.133 4.646 8.750 1.00 92.75 187 LEU A CA 1
ATOM 1452 C C . LEU A 1 187 ? -14.252 3.660 8.411 1.00 92.75 187 LEU A C 1
ATOM 1454 O O . LEU A 1 187 ? -15.413 3.988 8.655 1.00 92.75 187 LEU A O 1
ATOM 1458 N N . GLN A 1 188 ? -13.922 2.433 7.993 1.00 93.62 188 GLN A N 1
ATOM 1459 C CA . GLN A 1 188 ? -14.927 1.399 7.706 1.00 93.62 188 GLN A CA 1
ATOM 1460 C C . GLN A 1 188 ? -15.805 1.080 8.924 1.00 93.62 188 GLN A C 1
ATOM 1462 O O . GLN A 1 188 ? -17.038 1.130 8.867 1.00 93.62 188 GLN A O 1
ATOM 1467 N N . LYS A 1 189 ? -15.184 0.878 10.092 1.00 93.19 189 LYS A N 1
ATOM 1468 C CA . LYS A 1 189 ? -15.911 0.675 11.352 1.00 93.19 189 LYS A CA 1
ATOM 1469 C C . LYS A 1 189 ? -16.810 1.863 11.718 1.00 93.19 189 LYS A C 1
ATOM 1471 O O . LYS A 1 189 ? -17.923 1.677 12.225 1.00 93.19 189 LYS A O 1
ATOM 1476 N N . ALA A 1 190 ? -16.317 3.089 11.537 1.00 94.94 190 ALA A N 1
ATOM 1477 C CA . ALA A 1 190 ? -17.084 4.296 11.829 1.00 94.94 190 ALA A CA 1
ATOM 1478 C C . ALA A 1 190 ? -18.271 4.453 10.867 1.00 94.94 190 ALA A C 1
ATOM 1480 O O . ALA A 1 190 ? -19.356 4.831 11.306 1.00 94.94 190 ALA A O 1
ATOM 1481 N N . ALA A 1 191 ? -18.091 4.097 9.595 1.00 96.62 191 ALA A N 1
ATOM 1482 C CA . ALA A 1 191 ? -19.132 4.114 8.577 1.00 96.62 191 ALA A CA 1
ATOM 1483 C C . ALA A 1 191 ? -20.267 3.140 8.887 1.00 96.62 191 ALA A C 1
ATOM 1485 O O . ALA A 1 191 ? -21.433 3.540 8.900 1.00 96.62 191 ALA A O 1
ATOM 1486 N N . GLN A 1 192 ? -19.929 1.899 9.247 1.00 95.50 192 GLN A N 1
ATOM 1487 C CA . GLN A 1 192 ? -20.914 0.920 9.700 1.00 95.50 192 GLN A CA 1
ATOM 1488 C C . GLN A 1 192 ? -21.701 1.440 10.911 1.00 95.50 192 GLN A C 1
ATOM 1490 O O . GLN A 1 192 ? -22.927 1.355 10.949 1.00 95.50 192 GLN A O 1
ATOM 1495 N N . SER A 1 193 ? -21.006 2.024 11.894 1.00 95.31 193 SER A N 1
ATOM 1496 C CA . SER A 1 193 ? -21.639 2.576 13.103 1.00 95.31 193 SER A CA 1
ATOM 1497 C C . SER A 1 193 ? -22.580 3.751 12.795 1.00 95.31 193 SER A C 1
ATOM 1499 O O . SER A 1 193 ? -23.552 3.968 13.515 1.00 95.31 193 SER A O 1
ATOM 1501 N N . ALA A 1 194 ? -22.301 4.493 11.721 1.00 96.50 194 ALA A N 1
ATOM 1502 C CA . ALA A 1 194 ? -23.126 5.580 11.201 1.00 96.50 194 ALA A CA 1
ATOM 1503 C C . ALA A 1 194 ? -24.295 5.108 10.310 1.00 96.50 194 ALA A C 1
ATOM 1505 O O . ALA A 1 194 ? -25.107 5.928 9.883 1.00 96.50 194 ALA A O 1
ATOM 1506 N N . GLY A 1 195 ? -24.415 3.800 10.056 1.00 96.44 195 GLY A N 1
ATOM 1507 C CA . GLY A 1 195 ? -25.508 3.211 9.279 1.00 96.44 195 GLY A CA 1
ATOM 1508 C C . GLY A 1 195 ? -25.253 3.116 7.774 1.00 96.44 195 GLY A C 1
ATOM 1509 O O . GLY A 1 195 ? -26.199 2.875 7.028 1.00 96.44 195 GLY A O 1
ATOM 1510 N N . VAL A 1 196 ? -24.007 3.281 7.313 1.00 97.75 196 VAL A N 1
ATOM 1511 C CA . VAL A 1 196 ? -23.660 3.022 5.908 1.00 97.75 196 VAL A CA 1
ATOM 1512 C C . VAL A 1 196 ? -23.646 1.504 5.674 1.00 97.75 196 VAL A C 1
ATOM 1514 O O . VAL A 1 196 ? -22.941 0.790 6.393 1.00 97.75 196 VAL A O 1
ATOM 1517 N N . PRO A 1 197 ? -24.423 0.968 4.716 1.00 95.69 197 PRO A N 1
ATOM 1518 C CA . PRO A 1 197 ? -24.481 -0.466 4.475 1.00 95.69 197 PRO A CA 1
ATOM 1519 C C . PRO A 1 197 ? -23.206 -0.964 3.794 1.00 95.69 197 PRO A C 1
ATOM 1521 O O . PRO A 1 197 ? -22.668 -0.304 2.910 1.00 95.69 197 PRO A O 1
ATOM 1524 N N . GLY A 1 198 ? -22.809 -2.194 4.124 1.00 92.94 198 GLY A N 1
ATOM 1525 C CA . GLY A 1 198 ? -21.609 -2.852 3.599 1.00 92.94 198 GLY A CA 1
ATOM 1526 C C . GLY A 1 198 ? -21.450 -2.809 2.079 1.00 92.94 198 GLY A C 1
ATOM 1527 O O . GLY A 1 198 ? -20.366 -2.545 1.581 1.00 92.94 198 GLY A O 1
ATOM 1528 N N . LYS A 1 199 ? -22.553 -2.939 1.330 1.00 92.94 199 LYS A N 1
ATOM 1529 C CA . LYS A 1 199 ? -22.561 -2.845 -0.144 1.00 92.94 199 LYS A CA 1
ATOM 1530 C C . LYS A 1 199 ? -22.130 -1.481 -0.712 1.00 92.94 199 LYS A C 1
ATOM 1532 O O . LYS A 1 199 ? -21.968 -1.353 -1.916 1.00 92.94 199 LYS A O 1
ATOM 1537 N N . ARG A 1 200 ? -22.021 -0.447 0.127 1.00 95.69 200 ARG A N 1
ATOM 1538 C CA . ARG A 1 200 ? -21.546 0.904 -0.229 1.00 95.69 200 ARG A CA 1
ATOM 1539 C C . ARG A 1 200 ? -20.202 1.230 0.413 1.00 95.69 200 ARG A C 1
ATOM 1541 O O . ARG A 1 200 ? -19.747 2.367 0.340 1.00 95.69 200 ARG A O 1
ATOM 1548 N N . CYS A 1 201 ? -19.592 0.250 1.056 1.00 95.62 201 CYS A N 1
ATOM 1549 C CA . CYS A 1 201 ? -18.292 0.354 1.672 1.00 95.62 201 CYS A CA 1
ATOM 1550 C C . CYS A 1 201 ? -17.353 -0.580 0.913 1.00 95.62 201 CYS A C 1
ATOM 1552 O O . CYS A 1 201 ? -17.678 -1.750 0.727 1.00 95.62 201 CYS A O 1
ATOM 1554 N N . LEU A 1 202 ? -16.205 -0.080 0.473 1.00 94.56 202 LEU A N 1
ATOM 1555 C CA . LEU A 1 202 ? -15.179 -0.891 -0.168 1.00 94.56 202 LEU A CA 1
ATOM 1556 C C . LEU A 1 202 ? -13.819 -0.574 0.435 1.00 94.56 202 LEU A C 1
ATOM 1558 O O . LEU A 1 202 ? -13.457 0.598 0.533 1.00 94.56 202 LEU A O 1
ATOM 1562 N N . ASP A 1 203 ? -13.077 -1.615 0.797 1.00 91.56 203 ASP A N 1
ATOM 1563 C CA . ASP A 1 203 ? -11.676 -1.509 1.190 1.00 91.56 203 ASP A CA 1
ATOM 1564 C C . ASP A 1 203 ? -10.796 -2.235 0.171 1.00 91.56 203 ASP A C 1
ATOM 1566 O O . ASP A 1 203 ? -10.959 -3.431 -0.090 1.00 91.56 203 ASP A O 1
ATOM 1570 N N . GLN A 1 204 ? -9.890 -1.494 -0.457 1.00 89.06 204 GLN A N 1
ATOM 1571 C CA . GLN A 1 204 ? -8.890 -2.043 -1.359 1.00 89.06 204 GLN A CA 1
ATOM 1572 C C . GLN A 1 204 ? -7.678 -2.484 -0.534 1.00 89.06 204 GLN A C 1
ATOM 1574 O O . GLN A 1 204 ? -7.141 -1.701 0.240 1.00 89.06 204 GLN A O 1
ATOM 1579 N N . GLN A 1 205 ? -7.261 -3.744 -0.678 1.00 83.75 205 GLN A N 1
ATOM 1580 C CA . GLN A 1 205 ? -6.234 -4.328 0.191 1.00 83.75 205 GLN A CA 1
ATOM 1581 C C . GLN A 1 205 ? -5.366 -5.362 -0.532 1.00 83.75 205 GLN A C 1
ATOM 1583 O O . GLN A 1 205 ? -5.844 -6.128 -1.373 1.00 83.75 205 GLN A O 1
ATOM 1588 N N . ASN A 1 206 ? -4.102 -5.467 -0.132 1.00 79.25 206 ASN A N 1
ATOM 1589 C CA . ASN A 1 206 ? -3.169 -6.521 -0.550 1.00 79.25 206 ASN A CA 1
ATOM 1590 C C . ASN A 1 206 ? -2.831 -7.519 0.584 1.00 79.25 206 ASN A C 1
ATOM 1592 O O . ASN A 1 206 ? -2.371 -8.625 0.306 1.00 79.25 206 ASN A O 1
ATOM 1596 N N . HIS A 1 207 ? -3.117 -7.185 1.848 1.00 76.38 207 HIS A N 1
ATOM 1597 C CA . HIS A 1 207 ? -2.734 -7.985 3.020 1.00 76.38 207 HIS A CA 1
ATOM 1598 C C . HIS A 1 207 ? -3.362 -9.380 3.109 1.00 76.38 207 HIS A C 1
ATOM 1600 O O . HIS A 1 207 ? -2.913 -10.187 3.924 1.00 76.38 207 HIS A O 1
ATOM 1606 N N . ALA A 1 208 ? -4.354 -9.714 2.277 1.00 80.75 208 ALA A N 1
ATOM 1607 C CA . ALA A 1 208 ? -4.911 -11.067 2.245 1.00 80.75 208 ALA A CA 1
ATOM 1608 C C . ALA A 1 208 ? -3.844 -12.142 1.946 1.00 80.75 208 ALA A C 1
ATOM 1610 O O . ALA A 1 208 ? -4.034 -13.303 2.295 1.00 80.75 208 ALA A O 1
ATOM 1611 N N . ILE A 1 209 ? -2.686 -11.752 1.397 1.00 84.19 209 ILE A N 1
ATOM 1612 C CA . ILE A 1 209 ? -1.517 -12.623 1.216 1.00 84.19 209 ILE A CA 1
ATOM 1613 C C . ILE A 1 209 ? -0.952 -13.191 2.530 1.00 84.19 209 ILE A C 1
ATOM 1615 O O . ILE A 1 209 ? -0.329 -14.255 2.544 1.00 84.19 209 ILE A O 1
ATOM 1619 N N . LEU A 1 210 ? -1.175 -12.490 3.645 1.00 88.25 210 LEU A N 1
ATOM 1620 C CA . LEU A 1 210 ? -0.763 -12.897 4.989 1.00 88.25 210 LEU A CA 1
ATOM 1621 C C . LEU A 1 210 ? -1.780 -13.826 5.663 1.00 88.25 210 LEU A C 1
ATOM 1623 O O . LEU A 1 210 ? -1.480 -14.388 6.719 1.00 88.25 210 LEU A O 1
ATOM 1627 N N . LEU A 1 211 ? -2.972 -13.981 5.079 1.00 90.25 211 LEU A N 1
ATOM 1628 C CA . LEU A 1 211 ? -4.028 -14.827 5.615 1.00 90.25 211 LEU A CA 1
ATOM 1629 C C . LEU A 1 211 ? -3.826 -16.278 5.194 1.00 90.25 211 LEU A C 1
ATOM 1631 O O . LEU A 1 211 ? -3.564 -16.594 4.034 1.00 90.25 211 LEU A O 1
ATOM 1635 N N . ASN A 1 212 ? -4.048 -17.189 6.133 1.00 89.62 212 ASN A N 1
ATOM 1636 C CA . ASN A 1 212 ? -4.245 -18.587 5.809 1.00 89.62 212 ASN A CA 1
ATOM 1637 C C . ASN A 1 212 ? -5.718 -18.825 5.455 1.00 89.62 212 ASN A C 1
ATOM 1639 O O . ASN A 1 212 ? -6.572 -18.916 6.335 1.00 89.62 212 ASN A O 1
ATOM 1643 N N . LEU A 1 213 ? -6.021 -18.905 4.162 1.00 89.62 213 LEU A N 1
ATOM 1644 C CA . LEU A 1 213 ? -7.393 -19.118 3.691 1.00 89.62 213 LEU A CA 1
ATOM 1645 C C . LEU A 1 213 ? -7.850 -20.584 3.793 1.00 89.62 213 LEU A C 1
ATOM 1647 O O . LEU A 1 213 ? -9.048 -20.843 3.719 1.00 89.62 213 LEU A O 1
ATOM 1651 N N . ASN A 1 214 ? -6.920 -21.525 3.984 1.00 88.44 214 ASN A N 1
ATOM 1652 C CA 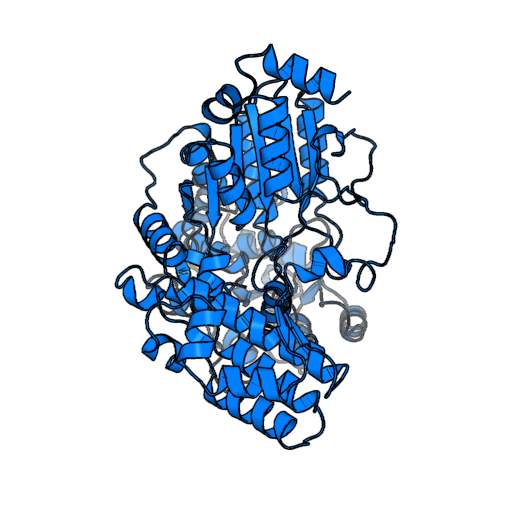. ASN A 1 214 ? -7.216 -22.959 4.075 1.00 88.44 214 ASN A CA 1
ATOM 1653 C C . ASN A 1 214 ? -7.491 -23.408 5.517 1.00 88.44 214 ASN A C 1
ATOM 1655 O O . ASN A 1 214 ? -8.272 -24.328 5.736 1.00 88.44 214 ASN A O 1
ATOM 1659 N N . ASP A 1 215 ? -6.864 -22.753 6.495 1.00 89.62 215 ASP A N 1
ATOM 1660 C CA . ASP A 1 215 ? -7.080 -22.988 7.920 1.00 89.62 215 ASP A CA 1
ATOM 1661 C C . ASP A 1 215 ? -7.210 -21.655 8.667 1.00 89.62 215 ASP A C 1
ATOM 1663 O O . ASP A 1 215 ? -6.230 -20.994 9.028 1.00 89.62 215 ASP A O 1
ATOM 1667 N N . SER A 1 216 ? -8.460 -21.277 8.940 1.00 85.81 216 SER A N 1
ATOM 1668 C CA . SER A 1 216 ? -8.777 -20.033 9.636 1.00 85.81 216 SER A CA 1
ATOM 1669 C C . SER A 1 216 ? -8.273 -19.991 11.082 1.00 85.81 216 SER A C 1
ATOM 1671 O O . SER A 1 216 ? -8.119 -18.896 11.622 1.00 85.81 216 SER A O 1
ATOM 1673 N N . GLN A 1 217 ? -8.020 -21.140 11.726 1.00 90.56 217 GLN A N 1
ATOM 1674 C CA . GLN A 1 217 ? -7.543 -21.173 13.115 1.00 90.56 217 GLN A CA 1
ATOM 1675 C C . GLN A 1 217 ? -6.121 -20.627 13.231 1.00 90.56 217 GLN A C 1
ATOM 1677 O O . GLN A 1 217 ? -5.785 -19.968 14.216 1.00 90.56 217 GLN A O 1
ATOM 1682 N N . LEU A 1 218 ? -5.301 -20.804 12.192 1.00 92.69 218 LEU A N 1
ATOM 1683 C CA . LEU A 1 218 ? -3.946 -20.254 12.161 1.00 92.69 218 LEU A CA 1
ATOM 1684 C C . LEU A 1 218 ? -3.941 -18.719 12.153 1.00 92.69 218 LEU A C 1
ATOM 1686 O O . LEU A 1 218 ? -3.031 -18.112 12.716 1.00 92.69 218 LEU A O 1
ATOM 1690 N N . ASN A 1 219 ? -4.992 -18.083 11.630 1.00 93.62 219 ASN A N 1
ATOM 1691 C CA . ASN A 1 219 ? -5.147 -16.624 11.665 1.00 93.62 219 ASN A CA 1
ATOM 1692 C C . ASN A 1 219 ? -5.534 -16.089 13.055 1.00 93.62 219 ASN A C 1
ATOM 1694 O O . ASN A 1 219 ? -5.513 -14.880 13.284 1.00 93.62 219 ASN A O 1
ATOM 1698 N N . LEU A 1 220 ? -5.901 -16.967 13.994 1.00 93.75 220 LEU A N 1
ATOM 1699 C CA . LEU A 1 220 ? -6.299 -16.599 15.355 1.00 93.75 220 LEU A CA 1
ATOM 1700 C C . LEU A 1 220 ? -5.147 -16.657 16.365 1.00 93.75 220 LEU A C 1
ATOM 1702 O O . LEU A 1 220 ? -5.351 -16.346 17.539 1.00 93.75 220 LEU A O 1
ATOM 1706 N N . LEU A 1 221 ? -3.936 -17.000 15.919 1.00 92.88 221 LEU A N 1
ATOM 1707 C CA . LEU A 1 221 ? -2.748 -17.019 16.770 1.00 92.88 221 LEU A CA 1
ATOM 1708 C C . LEU A 1 221 ? -2.373 -15.602 17.252 1.00 92.88 221 LEU A C 1
ATOM 1710 O O . LEU A 1 221 ? -2.472 -14.650 16.472 1.00 92.88 221 LEU A O 1
ATOM 1714 N N . PRO A 1 222 ? -1.848 -15.439 18.487 1.00 92.31 222 PRO A N 1
ATOM 1715 C CA . PRO A 1 222 ? -1.510 -14.129 19.058 1.00 92.31 222 PRO A CA 1
ATOM 1716 C C . PRO A 1 222 ? -0.615 -13.241 18.181 1.00 92.31 222 PRO A C 1
ATOM 1718 O O . PRO A 1 222 ? -0.779 -12.021 18.184 1.00 92.31 222 PRO A O 1
ATOM 1721 N N . LYS A 1 223 ? 0.281 -13.832 17.378 1.00 91.81 223 LYS A N 1
ATOM 1722 C CA . LYS A 1 223 ? 1.142 -13.091 16.441 1.00 91.81 223 LYS A CA 1
ATOM 1723 C C . LYS A 1 223 ? 0.368 -12.273 15.397 1.00 91.81 223 LYS A C 1
ATOM 1725 O O . LYS A 1 223 ? 0.868 -11.253 14.948 1.00 91.81 223 LYS A O 1
ATOM 1730 N N . TYR A 1 224 ? -0.872 -12.641 15.062 1.00 92.94 224 TYR A N 1
ATOM 1731 C CA . TYR A 1 224 ? -1.728 -11.918 14.104 1.00 92.94 224 TYR A CA 1
ATOM 1732 C C . TYR A 1 224 ? -2.616 -10.845 14.754 1.00 92.94 224 TYR A C 1
ATOM 1734 O O . TYR A 1 224 ? -3.516 -10.270 14.125 1.00 92.94 224 TYR A O 1
ATOM 1742 N N . ALA A 1 225 ? -2.398 -10.544 16.038 1.00 91.94 225 ALA A N 1
ATOM 1743 C CA . ALA A 1 225 ? -3.228 -9.588 16.759 1.00 91.94 225 ALA A CA 1
ATOM 1744 C C . ALA A 1 225 ? -3.183 -8.179 16.157 1.00 91.94 225 ALA A C 1
ATOM 1746 O O . ALA A 1 225 ? -4.153 -7.437 16.304 1.00 91.94 225 ALA A O 1
ATOM 1747 N N . LEU A 1 226 ? -2.104 -7.800 15.474 1.00 88.44 226 LEU A N 1
ATOM 1748 C CA . LEU A 1 226 ? -1.984 -6.485 14.845 1.00 88.44 226 LEU A CA 1
ATOM 1749 C C . LEU A 1 226 ? -2.437 -6.475 13.404 1.00 88.44 226 LEU A C 1
ATOM 1751 O O . LEU A 1 226 ? -3.175 -5.560 13.055 1.00 88.44 226 LEU A O 1
ATOM 1755 N N . LEU A 1 227 ? -2.121 -7.520 12.638 1.00 89.00 227 LEU A N 1
ATOM 1756 C CA . LEU A 1 227 ? -2.709 -7.731 11.321 1.00 89.00 227 LEU A CA 1
ATOM 1757 C C . LEU A 1 227 ? -4.243 -7.574 11.381 1.00 89.00 227 LEU A C 1
ATOM 1759 O O . LEU A 1 227 ? -4.827 -6.732 10.710 1.00 89.00 227 LEU A O 1
ATOM 1763 N N . SER A 1 228 ? -4.908 -8.244 12.325 1.00 89.06 228 SER A N 1
ATOM 1764 C CA . SER A 1 228 ? -6.363 -8.092 12.532 1.00 89.06 228 SER A CA 1
ATOM 1765 C C . SER A 1 228 ? -6.838 -6.694 12.963 1.00 89.06 228 SER A C 1
ATOM 1767 O O . SER A 1 228 ? -8.034 -6.472 13.108 1.00 89.06 228 SER A O 1
ATOM 1769 N N . LYS A 1 229 ? -5.947 -5.737 13.246 1.00 85.00 229 LYS A N 1
ATOM 1770 C CA . LYS A 1 229 ? -6.311 -4.338 13.526 1.00 85.00 229 LYS A CA 1
ATOM 1771 C C . LYS A 1 229 ? -6.308 -3.466 12.277 1.00 85.00 229 LYS A C 1
ATOM 1773 O O . LYS A 1 229 ? -6.930 -2.396 12.336 1.00 85.00 229 LYS A O 1
ATOM 1778 N N . VAL A 1 230 ? -5.573 -3.891 11.257 1.00 81.50 230 VAL A N 1
ATOM 1779 C CA . VAL A 1 230 ? -5.256 -3.142 10.035 1.00 81.50 230 VAL A CA 1
ATOM 1780 C C . VAL A 1 230 ? -6.006 -3.721 8.834 1.00 81.50 230 VAL A C 1
ATOM 1782 O O . VAL A 1 230 ? -6.250 -3.004 7.875 1.00 81.50 230 VAL A O 1
ATOM 1785 N N . LEU A 1 231 ? -6.460 -4.972 8.951 1.00 84.88 231 LEU A N 1
ATOM 1786 C CA . LEU A 1 231 ? -7.441 -5.588 8.065 1.00 84.88 231 LEU A CA 1
ATOM 1787 C C . LEU A 1 231 ? -8.833 -4.970 8.232 1.00 84.88 231 LEU A C 1
ATOM 1789 O O . LEU A 1 231 ? -9.207 -4.504 9.320 1.00 84.88 231 LEU A O 1
ATOM 1793 N N . GLY A 1 232 ? -9.586 -5.036 7.141 1.00 83.25 232 GLY A N 1
ATOM 1794 C CA . GLY A 1 232 ? -11.009 -4.742 7.058 1.00 83.25 232 GLY A CA 1
ATOM 1795 C C . GLY A 1 232 ? -11.851 -5.801 7.767 1.00 83.25 232 GLY A C 1
ATOM 1796 O O . GLY A 1 232 ? -11.493 -6.269 8.846 1.00 83.25 232 GLY A O 1
ATOM 1797 N N . GLY A 1 233 ? -13.012 -6.149 7.220 1.00 85.31 233 GLY A N 1
ATOM 1798 C CA . GLY A 1 233 ? -13.931 -7.131 7.797 1.00 85.31 233 GLY A CA 1
ATOM 1799 C C . GLY A 1 233 ? -14.853 -6.541 8.867 1.00 85.31 233 GLY A C 1
ATOM 1800 O O . GLY A 1 233 ? -15.181 -7.210 9.854 1.00 85.31 233 GLY A O 1
ATOM 1801 N N . TYR A 1 234 ? -15.276 -5.287 8.697 1.00 89.00 234 TYR A N 1
ATOM 1802 C CA . TYR A 1 234 ? -16.390 -4.683 9.437 1.00 89.00 234 TYR A CA 1
ATOM 1803 C C . TYR A 1 234 ? -17.732 -4.848 8.701 1.00 89.00 234 TYR A C 1
ATOM 1805 O O . TYR A 1 234 ? -18.778 -4.551 9.273 1.00 89.00 234 TYR A O 1
ATOM 1813 N N . GLY A 1 235 ? -17.732 -5.419 7.496 1.00 87.25 235 GLY A N 1
ATOM 1814 C CA . GLY A 1 235 ? -18.913 -5.706 6.671 1.00 87.25 235 GLY A CA 1
ATOM 1815 C C . GLY A 1 235 ? -18.900 -4.993 5.318 1.00 87.25 235 GLY A C 1
ATOM 1816 O O . GLY A 1 235 ? -19.860 -5.102 4.564 1.00 87.25 235 GLY A O 1
ATOM 1817 N N . GLU A 1 236 ? -17.848 -4.235 5.036 1.00 92.50 236 GLU A N 1
ATOM 1818 C CA . GLU A 1 236 ? -17.488 -3.698 3.732 1.00 92.50 236 GLU A CA 1
ATOM 1819 C C . GLU A 1 236 ? -17.094 -4.787 2.728 1.00 92.50 236 GLU A C 1
ATOM 1821 O O . GLU A 1 236 ? -16.698 -5.893 3.094 1.00 92.50 236 GLU A O 1
ATOM 1826 N N . ILE A 1 237 ? -17.167 -4.440 1.445 1.00 92.75 237 ILE A N 1
ATOM 1827 C CA . ILE A 1 237 ? -16.650 -5.254 0.350 1.00 92.75 237 ILE A CA 1
ATOM 1828 C C . ILE A 1 237 ? -15.121 -5.173 0.360 1.00 92.75 237 ILE A C 1
ATOM 1830 O O . ILE A 1 237 ? -14.549 -4.087 0.271 1.00 92.75 237 ILE A O 1
ATOM 1834 N N . ILE A 1 238 ? -14.453 -6.323 0.387 1.00 91.44 238 ILE A N 1
ATOM 1835 C CA . ILE A 1 238 ? -13.003 -6.389 0.186 1.00 91.44 238 ILE A CA 1
ATOM 1836 C C . ILE A 1 238 ? -12.709 -6.437 -1.311 1.00 91.44 238 ILE A C 1
ATOM 1838 O O . ILE A 1 238 ? -13.233 -7.291 -2.019 1.00 91.44 238 ILE A O 1
ATOM 1842 N N . SER A 1 239 ? -11.862 -5.533 -1.801 1.00 90.88 239 SER A N 1
ATOM 1843 C CA . SER A 1 239 ? -11.318 -5.568 -3.160 1.00 90.88 239 SER A CA 1
ATOM 1844 C C . SER A 1 239 ? -9.846 -5.952 -3.101 1.00 90.88 239 SER A C 1
ATOM 1846 O O . SER A 1 239 ? -8.973 -5.082 -3.014 1.00 90.88 239 SER A O 1
ATOM 1848 N N . HIS A 1 240 ? -9.569 -7.252 -3.181 1.00 88.56 240 HIS A N 1
ATOM 1849 C CA . HIS A 1 240 ? -8.203 -7.747 -3.088 1.00 88.56 240 HIS A CA 1
ATOM 1850 C C . HIS A 1 240 ? -7.368 -7.399 -4.332 1.00 88.56 240 HIS A C 1
ATOM 1852 O O . HIS A 1 240 ? -7.847 -7.484 -5.468 1.00 88.56 240 HIS A O 1
ATOM 1858 N N . ILE A 1 241 ? -6.118 -7.006 -4.089 1.00 85.38 241 ILE A N 1
ATOM 1859 C CA . ILE A 1 241 ? -5.057 -6.849 -5.080 1.00 85.38 241 ILE A CA 1
ATOM 1860 C C . ILE A 1 241 ? -4.157 -8.078 -4.984 1.00 85.38 241 ILE A C 1
ATOM 1862 O O . ILE A 1 241 ? -3.343 -8.184 -4.067 1.00 85.38 241 ILE A O 1
ATOM 1866 N N . ASP A 1 242 ? -4.302 -8.989 -5.936 1.00 83.75 242 ASP A N 1
ATOM 1867 C CA . ASP A 1 242 ? -3.433 -10.148 -6.075 1.00 83.75 242 ASP A CA 1
ATOM 1868 C C . ASP A 1 242 ? -2.136 -9.804 -6.826 1.00 83.75 242 ASP A C 1
ATOM 1870 O O . ASP A 1 242 ? -1.959 -8.727 -7.399 1.00 83.75 242 ASP A O 1
ATOM 1874 N N . LEU A 1 243 ? -1.176 -10.723 -6.807 1.00 81.19 243 LEU A N 1
ATOM 1875 C CA . LEU A 1 243 ? 0.125 -10.481 -7.410 1.00 81.19 243 LEU A CA 1
ATOM 1876 C C . LEU A 1 243 ? 0.096 -10.675 -8.935 1.00 81.19 243 LEU A C 1
ATOM 1878 O O . LEU A 1 243 ? 0.179 -11.796 -9.452 1.00 81.19 243 LEU A O 1
ATOM 1882 N N . GLY A 1 244 ? 0.044 -9.552 -9.651 1.00 84.12 244 GLY A N 1
ATOM 1883 C CA . GLY A 1 244 ? 0.074 -9.521 -11.113 1.00 84.12 244 GLY A CA 1
ATOM 1884 C C . GLY A 1 244 ? -1.169 -10.130 -11.760 1.00 84.12 244 GLY A C 1
ATOM 1885 O O . GLY A 1 244 ? -1.082 -10.67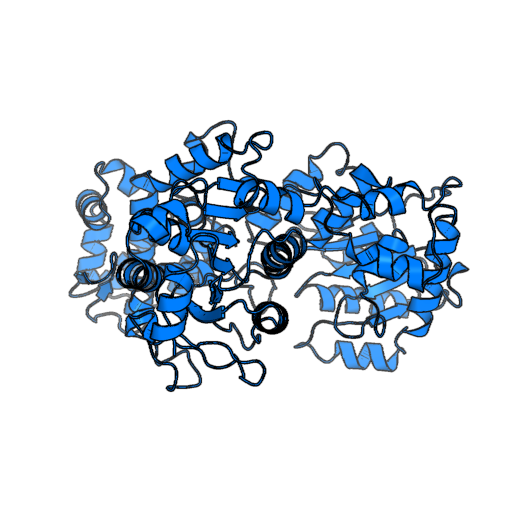4 -12.859 1.00 84.12 244 GLY A O 1
ATOM 1886 N N . GLY A 1 245 ? -2.309 -10.087 -11.069 1.00 87.00 245 GLY A N 1
ATOM 1887 C CA . GLY A 1 245 ? -3.572 -10.623 -11.576 1.00 87.00 245 GLY A CA 1
ATOM 1888 C C . GLY A 1 245 ? -4.323 -9.686 -12.512 1.00 87.00 245 GLY A C 1
ATOM 1889 O O . GLY A 1 245 ? -5.103 -10.153 -13.338 1.00 87.00 245 GLY A O 1
ATOM 1890 N N . ARG A 1 246 ? -4.094 -8.370 -12.414 1.00 89.81 246 ARG A N 1
ATOM 1891 C CA . ARG A 1 246 ? -4.778 -7.353 -13.228 1.00 89.81 246 ARG A CA 1
ATOM 1892 C C . ARG A 1 246 ? -3.854 -6.233 -13.681 1.00 89.81 246 ARG A C 1
ATOM 1894 O O . ARG A 1 246 ? -2.810 -5.980 -13.083 1.00 89.81 246 ARG A O 1
ATOM 1901 N N . ASN A 1 247 ? -4.307 -5.512 -14.703 1.00 88.81 247 ASN A N 1
ATOM 1902 C CA . ASN A 1 247 ? -3.568 -4.417 -15.306 1.00 88.81 247 ASN A CA 1
ATOM 1903 C C . ASN A 1 247 ? -3.440 -3.208 -14.356 1.00 88.81 247 ASN A C 1
ATOM 1905 O O . ASN A 1 247 ? -4.437 -2.688 -13.847 1.00 88.81 247 ASN A O 1
ATOM 1909 N N . THR A 1 248 ? -2.221 -2.707 -14.158 1.00 83.62 248 THR A N 1
ATOM 1910 C CA . THR A 1 248 ? -1.941 -1.400 -13.522 1.00 83.62 248 THR A CA 1
ATOM 1911 C C . THR A 1 248 ? -1.219 -0.431 -14.461 1.00 83.62 248 THR A C 1
ATOM 1913 O O . THR A 1 248 ? -0.885 0.685 -14.072 1.00 83.62 248 THR A O 1
ATOM 1916 N N . LEU A 1 249 ? -1.018 -0.836 -15.715 1.00 86.19 249 LEU A N 1
ATOM 1917 C CA . LEU A 1 249 ? -0.066 -0.265 -16.662 1.00 86.19 249 LEU A CA 1
ATOM 1918 C C . LEU A 1 249 ? -0.721 0.528 -17.801 1.00 86.19 249 LEU A C 1
ATOM 1920 O O . LEU A 1 249 ? -0.053 0.870 -18.772 1.00 86.19 249 LEU A O 1
ATOM 1924 N N . VAL A 1 250 ? -2.003 0.883 -17.678 1.00 80.69 250 VAL A N 1
ATOM 1925 C CA . VAL A 1 250 ? -2.760 1.634 -18.705 1.00 80.69 250 VAL A CA 1
ATOM 1926 C C . VAL A 1 250 ? -2.059 2.937 -19.121 1.00 80.69 250 VAL A C 1
ATOM 1928 O O . VAL A 1 250 ? -2.128 3.359 -20.272 1.00 80.69 250 VAL A O 1
ATOM 1931 N N . SER A 1 251 ? -1.327 3.575 -18.207 1.00 78.38 251 SER A N 1
ATOM 1932 C CA . SER A 1 251 ? -0.596 4.817 -18.487 1.00 78.38 251 SER A CA 1
ATOM 1933 C C . SER A 1 251 ? 0.650 4.631 -19.371 1.00 78.38 251 SER A C 1
ATOM 1935 O O . SER A 1 251 ? 1.195 5.625 -19.860 1.00 78.38 251 SER A O 1
ATOM 1937 N N . ILE A 1 252 ? 1.099 3.391 -19.611 1.00 88.19 252 ILE A N 1
ATOM 1938 C CA . ILE A 1 252 ? 2.222 3.086 -20.508 1.00 88.19 252 ILE A CA 1
ATOM 1939 C C . ILE A 1 252 ? 1.859 3.364 -21.970 1.00 88.19 252 ILE A C 1
ATOM 1941 O O . ILE A 1 252 ? 2.743 3.781 -22.719 1.00 88.19 252 ILE A O 1
ATOM 1945 N N . SER A 1 253 ? 0.589 3.227 -22.369 1.00 86.00 253 SER A N 1
ATOM 1946 C CA . SER A 1 253 ? 0.161 3.412 -23.766 1.00 86.00 253 SER A CA 1
ATOM 1947 C C . SER A 1 253 ? 0.568 4.782 -24.328 1.00 86.00 253 SER A C 1
ATOM 1949 O O . SER A 1 253 ? 1.113 4.878 -25.428 1.00 86.00 253 SER A O 1
ATOM 1951 N N . ASN A 1 254 ? 0.455 5.837 -23.514 1.00 86.62 254 ASN A N 1
ATOM 1952 C CA . ASN A 1 254 ? 0.895 7.188 -23.882 1.00 86.62 254 ASN A CA 1
ATOM 1953 C C . ASN A 1 254 ? 2.414 7.271 -24.122 1.00 86.62 254 ASN A C 1
ATOM 1955 O O . ASN A 1 254 ? 2.887 8.060 -24.937 1.00 86.62 254 ASN A O 1
ATOM 1959 N N . VAL A 1 255 ? 3.207 6.487 -23.385 1.00 91.25 255 VAL A N 1
ATOM 1960 C CA . VAL A 1 255 ? 4.668 6.452 -23.542 1.00 91.25 255 VAL A CA 1
ATOM 1961 C C . VAL A 1 255 ? 5.042 5.695 -24.813 1.00 91.25 255 VAL A C 1
ATOM 1963 O O . VAL A 1 255 ? 5.885 6.174 -25.568 1.00 91.25 255 VAL A O 1
ATOM 1966 N N . THR A 1 256 ? 4.399 4.559 -25.094 1.00 93.31 256 THR A N 1
ATOM 1967 C CA . THR A 1 256 ? 4.647 3.800 -26.330 1.00 93.31 256 THR A CA 1
ATOM 1968 C C . THR A 1 256 ? 4.293 4.609 -27.576 1.00 93.31 256 THR A C 1
ATOM 1970 O O . THR A 1 256 ? 5.088 4.638 -28.516 1.00 93.31 256 THR A O 1
ATOM 1973 N N . GLU A 1 257 ? 3.185 5.357 -27.555 1.00 91.94 257 GLU A N 1
ATOM 1974 C CA . GLU A 1 257 ? 2.804 6.265 -28.645 1.00 91.94 257 GLU A CA 1
ATOM 1975 C C . GLU A 1 257 ? 3.847 7.367 -28.867 1.00 91.94 257 GLU A C 1
ATOM 1977 O O . GLU A 1 257 ? 4.312 7.561 -29.991 1.00 91.94 257 GLU A O 1
ATOM 1982 N N . ARG A 1 258 ? 4.296 8.034 -27.792 1.00 93.06 258 ARG A N 1
ATOM 1983 C CA . ARG A 1 258 ? 5.346 9.070 -27.860 1.00 93.06 258 ARG A CA 1
ATOM 1984 C C . ARG A 1 258 ? 6.668 8.554 -28.433 1.00 93.06 258 ARG A C 1
ATOM 1986 O O . ARG A 1 258 ? 7.394 9.324 -29.053 1.00 93.06 258 ARG A O 1
ATOM 1993 N N . LEU A 1 259 ? 6.991 7.276 -28.226 1.00 93.81 259 LEU A N 1
ATOM 1994 C CA . LEU A 1 259 ? 8.203 6.633 -28.753 1.00 93.81 259 LEU A CA 1
ATOM 1995 C C . LEU A 1 259 ? 8.005 6.013 -30.152 1.00 93.81 259 LEU A C 1
ATOM 1997 O O . LEU A 1 259 ? 8.944 5.450 -30.733 1.00 93.81 259 LEU A O 1
ATOM 2001 N N . GLY A 1 260 ? 6.790 6.085 -30.705 1.00 95.44 260 GLY A N 1
ATOM 2002 C CA . GLY A 1 260 ? 6.425 5.424 -31.956 1.00 95.44 260 GLY A CA 1
ATOM 2003 C C . GLY A 1 260 ? 6.642 3.910 -31.890 1.00 95.44 260 GLY A C 1
ATOM 2004 O O . GLY A 1 260 ? 7.257 3.331 -32.792 1.00 95.44 260 GLY A O 1
ATOM 2005 N N . ILE A 1 261 ? 6.257 3.293 -30.773 1.00 95.50 261 ILE A N 1
ATOM 2006 C CA . ILE A 1 261 ? 6.286 1.847 -30.541 1.00 95.50 261 ILE A CA 1
ATOM 2007 C C . ILE A 1 261 ? 4.838 1.364 -30.573 1.00 95.50 261 ILE A C 1
ATOM 2009 O O . ILE A 1 261 ? 4.023 1.768 -29.750 1.00 95.50 261 ILE A O 1
ATOM 2013 N N . PHE A 1 262 ? 4.526 0.498 -31.530 1.00 95.25 262 PHE A N 1
ATOM 2014 C CA . PHE A 1 262 ? 3.174 0.006 -31.798 1.00 95.25 262 PHE A CA 1
ATOM 2015 C C . PHE A 1 262 ? 3.156 -1.524 -31.779 1.00 95.25 262 PHE A C 1
ATOM 2017 O O . PHE A 1 262 ? 4.211 -2.153 -31.779 1.00 95.25 262 PHE A O 1
ATOM 2024 N N . SER A 1 263 ? 1.976 -2.146 -31.836 1.00 93.94 263 SER A N 1
ATOM 2025 C CA . SER A 1 263 ? 1.827 -3.612 -31.780 1.00 93.94 263 SER A CA 1
ATOM 2026 C C . SER A 1 263 ? 2.682 -4.370 -32.804 1.00 93.94 263 SER A C 1
ATOM 2028 O O . SER A 1 263 ? 3.174 -5.454 -32.510 1.00 93.94 263 SER A O 1
ATOM 2030 N N . GLY A 1 264 ? 2.902 -3.799 -33.994 1.00 94.19 264 GLY A N 1
ATOM 2031 C CA . GLY A 1 264 ? 3.750 -4.387 -35.040 1.00 94.19 264 GLY A CA 1
ATOM 2032 C C . GLY A 1 264 ? 5.257 -4.165 -34.857 1.00 94.19 264 GLY A C 1
ATOM 2033 O O . GLY A 1 264 ? 6.052 -4.760 -35.579 1.00 94.19 264 GLY A O 1
ATOM 2034 N N . THR A 1 265 ? 5.681 -3.316 -33.916 1.00 95.06 265 THR A N 1
ATOM 2035 C CA . THR A 1 265 ? 7.100 -3.051 -33.657 1.00 95.06 265 THR A CA 1
ATOM 2036 C C . THR A 1 265 ? 7.771 -4.311 -33.101 1.00 95.06 265 THR A C 1
ATOM 2038 O O . THR A 1 265 ? 7.266 -4.873 -32.131 1.00 95.06 265 THR A O 1
ATOM 2041 N N . PRO A 1 266 ? 8.908 -4.768 -33.655 1.00 93.06 266 PRO A N 1
ATOM 2042 C CA . PRO A 1 266 ? 9.672 -5.863 -33.058 1.00 93.06 266 PRO A CA 1
ATOM 2043 C C . PRO A 1 266 ? 10.178 -5.506 -31.652 1.00 93.06 266 PRO A C 1
ATOM 2045 O O . PRO A 1 266 ? 10.666 -4.389 -31.452 1.00 93.06 266 PRO A O 1
ATOM 2048 N N . LYS A 1 267 ? 10.138 -6.446 -30.691 1.00 91.00 267 LYS A N 1
ATOM 2049 C CA . LYS A 1 267 ? 10.581 -6.192 -29.300 1.00 91.00 267 LYS A CA 1
ATOM 2050 C C . LYS A 1 267 ? 12.020 -5.659 -29.233 1.00 91.00 267 LYS A C 1
ATOM 2052 O O . LYS A 1 267 ? 12.296 -4.707 -28.507 1.00 91.00 267 LYS A O 1
ATOM 2057 N N . TYR A 1 268 ? 12.926 -6.189 -30.061 1.00 89.94 268 TYR A N 1
ATOM 2058 C CA . TYR A 1 268 ? 14.314 -5.716 -30.105 1.00 89.94 268 TYR A CA 1
ATOM 2059 C C . TYR A 1 268 ? 14.433 -4.249 -30.560 1.00 89.94 268 TYR A C 1
ATOM 2061 O O . TYR A 1 268 ? 15.261 -3.516 -30.028 1.00 89.94 268 TYR A O 1
ATOM 2069 N N . ILE A 1 269 ? 13.586 -3.786 -31.491 1.00 92.62 269 ILE A N 1
ATOM 2070 C CA . ILE A 1 269 ? 13.560 -2.378 -31.923 1.00 92.62 269 ILE A CA 1
ATOM 2071 C C . ILE A 1 269 ? 13.043 -1.485 -30.795 1.00 92.62 269 ILE A C 1
ATOM 2073 O O . ILE A 1 269 ? 13.610 -0.420 -30.557 1.00 92.62 269 ILE A O 1
ATOM 2077 N N . ALA A 1 270 ? 11.998 -1.917 -30.083 1.00 93.81 270 ALA A N 1
ATOM 2078 C CA . ALA A 1 270 ? 11.492 -1.197 -28.916 1.00 93.81 270 ALA A CA 1
ATOM 2079 C C . ALA A 1 270 ? 12.586 -1.040 -27.843 1.00 93.81 270 ALA A C 1
ATOM 2081 O O . ALA A 1 270 ? 12.825 0.072 -27.372 1.00 93.81 270 ALA A O 1
ATOM 2082 N N . ARG A 1 271 ? 13.323 -2.119 -27.540 1.00 93.50 271 ARG A N 1
ATOM 2083 C CA . ARG A 1 271 ? 14.469 -2.092 -26.619 1.00 93.50 271 ARG A CA 1
ATOM 2084 C C . ARG A 1 271 ? 15.562 -1.131 -27.073 1.00 93.50 271 ARG A C 1
ATOM 2086 O O . ARG A 1 271 ? 16.023 -0.344 -26.256 1.00 93.50 271 ARG A O 1
ATOM 2093 N N . VAL A 1 272 ? 15.958 -1.164 -28.349 1.00 94.62 272 VAL A N 1
ATOM 2094 C CA . VAL A 1 272 ? 16.987 -0.257 -28.892 1.00 94.62 272 VAL A CA 1
ATOM 2095 C C . VAL A 1 272 ? 16.555 1.202 -28.762 1.00 94.62 272 VAL A C 1
ATOM 2097 O O . VAL A 1 272 ? 17.322 2.004 -28.242 1.00 94.62 272 VAL A O 1
ATOM 2100 N N . LYS A 1 273 ? 15.309 1.531 -29.131 1.00 96.00 273 LYS A N 1
ATOM 2101 C CA . LYS A 1 273 ? 14.759 2.889 -28.981 1.00 96.00 273 LYS A CA 1
ATOM 2102 C C . LYS A 1 273 ? 14.806 3.377 -27.534 1.00 96.00 273 LYS A C 1
ATOM 2104 O O . LYS A 1 273 ? 15.194 4.514 -27.277 1.00 96.00 273 LYS A O 1
ATOM 2109 N N . VAL A 1 274 ? 14.406 2.526 -26.588 1.00 96.75 274 VAL A N 1
ATOM 2110 C CA . VAL A 1 274 ? 14.480 2.867 -25.163 1.00 96.75 274 VAL A CA 1
ATOM 2111 C C . VAL A 1 274 ? 15.935 2.997 -24.713 1.00 96.75 274 VAL A C 1
ATOM 2113 O O . VAL A 1 274 ? 16.260 3.944 -24.009 1.00 96.75 274 VAL A O 1
ATOM 2116 N N . ALA A 1 275 ? 16.822 2.093 -25.127 1.00 96.81 275 ALA A N 1
ATOM 2117 C CA . ALA A 1 275 ? 18.236 2.137 -24.773 1.00 96.81 275 ALA A CA 1
ATOM 2118 C C . ALA A 1 275 ? 18.927 3.411 -25.288 1.00 96.81 275 ALA A C 1
ATOM 2120 O O . ALA A 1 275 ? 19.672 4.025 -24.530 1.00 96.81 275 ALA A O 1
ATOM 2121 N N . ASP A 1 276 ? 18.638 3.850 -26.518 1.00 96.44 276 ASP A N 1
ATOM 2122 C CA . ASP A 1 276 ? 19.128 5.122 -27.071 1.00 96.44 276 ASP A CA 1
ATOM 2123 C C . ASP A 1 276 ? 18.653 6.319 -26.233 1.00 96.44 276 ASP A C 1
ATOM 2125 O O . ASP A 1 276 ? 19.450 7.183 -25.859 1.00 96.44 276 ASP A O 1
ATOM 2129 N N . LEU A 1 277 ? 17.365 6.342 -25.869 1.00 96.56 277 LEU A N 1
ATOM 2130 C CA . LEU A 1 277 ? 16.812 7.374 -24.991 1.00 96.56 277 LEU A CA 1
ATOM 2131 C C . LEU A 1 277 ? 17.504 7.375 -23.621 1.00 96.56 277 LEU A C 1
ATOM 2133 O O . LEU A 1 277 ? 17.923 8.426 -23.141 1.00 96.56 277 LEU A O 1
ATOM 2137 N N . LEU A 1 278 ? 17.659 6.210 -22.990 1.00 96.81 278 LEU A N 1
ATOM 2138 C CA . LEU A 1 278 ? 18.313 6.095 -21.686 1.00 96.81 278 LEU A CA 1
ATOM 2139 C C . LEU A 1 278 ? 19.787 6.502 -21.748 1.00 96.81 278 LEU A C 1
ATOM 2141 O O . LEU A 1 278 ? 20.268 7.173 -20.838 1.00 96.81 278 LEU A O 1
ATOM 2145 N N . LEU A 1 279 ? 20.493 6.151 -22.824 1.00 96.44 279 LEU A N 1
ATOM 2146 C CA . LEU A 1 279 ? 21.885 6.537 -23.029 1.00 96.44 279 LEU A CA 1
ATOM 2147 C C . LEU A 1 279 ? 22.037 8.060 -23.147 1.00 96.44 279 LEU A C 1
ATOM 2149 O O . LEU A 1 279 ? 22.982 8.615 -22.586 1.00 96.44 279 LEU A O 1
ATOM 2153 N N . SER A 1 280 ? 21.073 8.750 -23.769 1.00 95.25 280 SER A N 1
ATOM 2154 C CA . SER A 1 280 ? 21.047 10.223 -23.826 1.00 95.25 280 SER A CA 1
ATOM 2155 C C . SER A 1 280 ? 20.896 10.894 -22.450 1.00 95.25 280 SER A C 1
ATOM 2157 O O . SER A 1 280 ? 21.262 12.055 -22.281 1.00 95.25 280 SER A O 1
ATOM 2159 N N . HIS A 1 281 ? 20.413 10.145 -21.453 1.00 95.69 281 HIS A N 1
ATOM 2160 C CA . HIS A 1 281 ? 20.296 10.561 -20.053 1.00 95.69 281 HIS A CA 1
ATOM 2161 C C . HIS A 1 281 ? 21.357 9.920 -19.139 1.00 95.69 281 HIS A C 1
ATOM 2163 O O . HIS A 1 281 ? 21.264 10.034 -17.912 1.00 95.69 281 HIS A O 1
ATOM 2169 N N . SER A 1 282 ? 22.351 9.229 -19.706 1.00 95.50 282 SER A N 1
ATOM 2170 C CA . SER A 1 282 ? 23.411 8.593 -18.924 1.00 95.50 282 SER A CA 1
ATOM 2171 C C . SER A 1 282 ? 24.282 9.622 -18.208 1.00 95.50 282 SER A C 1
ATOM 2173 O O . SER A 1 282 ? 24.617 10.681 -18.737 1.00 95.50 282 SER A O 1
ATOM 2175 N N . LEU A 1 283 ? 24.617 9.313 -16.958 1.00 96.00 283 LEU A N 1
ATOM 2176 C CA . LEU A 1 283 ? 25.427 10.182 -16.117 1.00 96.00 283 LEU A CA 1
ATOM 2177 C C . LEU A 1 283 ? 26.915 10.012 -16.438 1.00 96.00 283 LEU A C 1
ATOM 2179 O O . LEU A 1 283 ? 27.398 8.894 -16.630 1.00 96.00 283 LEU A O 1
ATOM 2183 N N . SER A 1 284 ? 27.661 11.118 -16.409 1.00 95.00 284 SER A N 1
ATOM 2184 C CA . SER A 1 284 ? 29.124 11.077 -16.471 1.00 95.00 284 SER A CA 1
ATOM 2185 C C . SER A 1 284 ? 29.715 10.412 -15.220 1.00 95.00 284 SER A C 1
ATOM 2187 O O . SER A 1 284 ? 29.071 10.312 -14.169 1.00 95.00 284 SER A O 1
ATOM 2189 N N . LYS A 1 285 ? 30.985 9.991 -15.292 1.00 92.69 285 LYS A N 1
ATOM 2190 C CA . LYS A 1 285 ? 31.697 9.387 -14.149 1.00 92.69 285 LYS A CA 1
ATOM 2191 C C . LYS A 1 285 ? 31.743 10.329 -12.941 1.00 92.69 285 LYS A C 1
ATOM 2193 O O . LYS A 1 285 ? 31.623 9.886 -11.798 1.00 92.69 285 LYS A O 1
ATOM 2198 N N . GLU A 1 286 ? 31.894 11.623 -13.193 1.00 94.06 286 GLU A N 1
ATOM 2199 C CA . GLU A 1 286 ? 31.939 12.685 -12.189 1.00 94.06 286 GLU A CA 1
ATOM 2200 C C . GLU A 1 286 ? 30.572 12.851 -11.520 1.00 94.06 286 GLU A C 1
ATOM 2202 O O . GLU A 1 286 ? 30.494 12.841 -10.291 1.00 94.06 286 GLU A O 1
ATOM 2207 N N . GLN A 1 287 ? 29.494 12.894 -12.311 1.00 94.88 287 GLN A N 1
ATOM 2208 C CA . GLN A 1 287 ? 28.120 12.985 -11.804 1.00 94.88 287 GLN A CA 1
ATOM 2209 C C . GLN A 1 287 ? 27.729 11.753 -10.977 1.00 94.88 287 GLN A C 1
ATOM 2211 O O . GLN A 1 287 ? 27.087 11.881 -9.934 1.00 94.88 287 GLN A O 1
ATOM 2216 N N . ILE A 1 288 ? 28.137 10.551 -11.407 1.00 95.00 288 ILE A N 1
ATOM 2217 C CA . ILE A 1 288 ? 27.931 9.316 -10.636 1.00 95.00 288 ILE A CA 1
ATOM 2218 C C . ILE A 1 288 ? 28.628 9.426 -9.278 1.00 95.00 288 ILE A C 1
ATOM 2220 O O . ILE A 1 288 ? 28.010 9.159 -8.245 1.00 95.00 288 ILE A O 1
ATOM 2224 N N . LYS A 1 289 ? 29.900 9.844 -9.264 1.00 92.38 289 LYS A N 1
ATOM 2225 C CA . LYS A 1 289 ? 30.673 10.004 -8.029 1.00 92.38 289 LYS A CA 1
ATOM 2226 C C . LYS A 1 289 ? 30.007 11.006 -7.085 1.00 92.38 289 LYS A C 1
ATOM 2228 O O . LYS A 1 289 ? 29.839 10.684 -5.915 1.00 92.38 289 LYS A O 1
ATOM 2233 N N . GLU A 1 290 ? 29.603 12.170 -7.587 1.00 92.50 290 GLU A N 1
ATOM 2234 C CA . GLU A 1 290 ? 28.916 13.207 -6.808 1.00 92.50 290 GLU A CA 1
ATOM 2235 C C . GLU A 1 290 ? 27.595 12.704 -6.211 1.00 92.50 290 GLU A C 1
ATOM 2237 O O . GLU A 1 290 ? 27.337 12.864 -5.021 1.00 92.50 290 GLU A O 1
ATOM 2242 N N . LYS A 1 291 ? 26.757 12.028 -7.003 1.00 92.00 291 LYS A N 1
ATOM 2243 C CA . LYS A 1 291 ? 25.496 11.485 -6.484 1.00 92.00 291 LYS A CA 1
ATOM 2244 C C . LYS A 1 291 ? 25.717 10.410 -5.418 1.00 92.00 291 LYS A C 1
ATOM 2246 O O . LYS A 1 291 ? 24.934 10.329 -4.476 1.00 92.00 291 LYS A O 1
ATOM 2251 N N . LEU A 1 292 ? 26.775 9.604 -5.536 1.00 91.12 292 LEU A N 1
ATOM 2252 C CA . LEU A 1 292 ? 27.099 8.547 -4.572 1.00 91.12 292 LEU A CA 1
ATOM 2253 C C . LEU A 1 292 ? 27.690 9.062 -3.248 1.00 91.12 292 LEU A C 1
ATOM 2255 O O . LEU A 1 292 ? 27.634 8.327 -2.254 1.00 91.12 292 LEU A O 1
ATOM 2259 N N . THR A 1 293 ? 28.241 10.284 -3.200 1.00 87.75 293 THR A N 1
ATOM 2260 C CA . THR A 1 293 ? 28.715 10.884 -1.938 1.00 87.75 293 THR A CA 1
ATOM 2261 C C . THR A 1 293 ? 27.569 11.392 -1.066 1.00 87.75 293 THR A C 1
ATOM 2263 O O . THR A 1 293 ? 27.716 11.450 0.155 1.00 87.75 293 THR A O 1
ATOM 2266 N N . ASN A 1 294 ? 26.407 11.705 -1.648 1.00 82.44 294 ASN A N 1
ATOM 2267 C CA . ASN A 1 294 ? 25.229 12.111 -0.888 1.00 82.44 294 ASN A CA 1
ATOM 2268 C C . ASN A 1 294 ? 24.497 10.895 -0.300 1.00 82.44 294 ASN A C 1
ATOM 2270 O O . ASN A 1 294 ? 23.522 10.395 -0.856 1.00 82.44 294 ASN A O 1
ATOM 2274 N N . VAL A 1 295 ? 24.958 10.433 0.863 1.00 72.88 295 VAL A N 1
ATOM 2275 C CA . VAL A 1 295 ? 24.435 9.226 1.530 1.00 72.88 295 VAL A CA 1
ATOM 2276 C C . VAL A 1 295 ? 22.948 9.344 1.898 1.00 72.88 295 VAL A C 1
ATOM 2278 O O . VAL A 1 295 ? 22.249 8.335 1.956 1.00 72.88 295 VAL A O 1
ATOM 2281 N N . ASN A 1 296 ? 22.450 10.570 2.085 1.00 71.88 296 ASN A N 1
ATOM 2282 C CA . ASN A 1 296 ? 21.090 10.850 2.550 1.00 71.88 296 ASN A CA 1
ATOM 2283 C C . ASN A 1 296 ? 20.043 10.896 1.426 1.00 71.88 296 ASN A C 1
ATOM 2285 O O . ASN A 1 296 ? 18.855 11.054 1.708 1.00 71.88 296 ASN A O 1
ATOM 2289 N N . ARG A 1 297 ? 20.449 10.786 0.154 1.00 80.19 297 ARG A N 1
ATOM 2290 C CA . ARG A 1 297 ? 19.524 10.723 -0.986 1.00 80.19 297 ARG A CA 1
ATOM 2291 C C . ARG A 1 297 ? 19.709 9.409 -1.748 1.00 80.19 297 ARG A C 1
ATOM 2293 O O . ARG A 1 297 ? 20.846 9.044 -2.047 1.00 80.19 297 ARG A O 1
ATOM 2300 N N . PRO A 1 298 ? 18.622 8.695 -2.094 1.00 83.81 298 PRO A N 1
ATOM 2301 C CA . PRO A 1 298 ? 18.713 7.553 -2.993 1.00 83.81 298 PRO A CA 1
ATOM 2302 C C . PRO A 1 298 ? 19.268 7.968 -4.360 1.00 83.81 298 PRO A C 1
ATOM 2304 O O . PRO A 1 298 ? 18.871 8.991 -4.929 1.00 83.81 298 PRO A O 1
ATOM 2307 N N . PHE A 1 299 ? 20.179 7.161 -4.890 1.00 91.56 299 PHE A N 1
ATOM 2308 C CA . PHE A 1 299 ? 20.761 7.335 -6.207 1.00 91.56 299 PHE A CA 1
ATOM 2309 C C . PHE A 1 299 ? 19.664 7.226 -7.267 1.00 91.56 299 PHE A C 1
ATOM 2311 O O . PHE A 1 299 ? 18.807 6.349 -7.209 1.00 91.56 299 PHE A O 1
ATOM 2318 N N . SER A 1 300 ? 19.710 8.121 -8.249 1.00 93.25 300 SER A N 1
ATOM 2319 C CA . SER A 1 300 ? 18.763 8.175 -9.362 1.00 93.25 300 SER A CA 1
ATOM 2320 C C . SER A 1 300 ? 19.478 8.596 -10.640 1.00 93.25 300 SER A C 1
ATOM 2322 O O . SER A 1 300 ? 20.313 9.510 -10.618 1.00 93.25 300 SER A O 1
ATOM 2324 N N . GLY A 1 301 ? 19.142 7.945 -11.751 1.00 95.69 301 GLY A N 1
ATOM 2325 C CA . GLY A 1 301 ? 19.748 8.192 -13.061 1.00 95.69 301 GLY A CA 1
ATOM 2326 C C . GLY A 1 301 ? 20.196 6.920 -13.769 1.00 95.69 301 GLY A C 1
ATOM 2327 O O . GLY A 1 301 ? 20.040 5.811 -13.253 1.00 95.69 301 GLY A O 1
ATOM 2328 N N . VAL A 1 302 ? 20.760 7.097 -14.961 1.00 97.62 302 VAL A N 1
ATOM 2329 C CA . VAL A 1 302 ? 21.241 6.000 -15.805 1.00 97.62 302 VAL A CA 1
ATOM 2330 C C . VAL A 1 302 ? 22.757 5.854 -15.671 1.00 97.62 302 VAL A C 1
ATOM 2332 O O . VAL A 1 302 ? 23.495 6.823 -15.853 1.00 97.62 302 VAL A O 1
ATOM 2335 N N . MET A 1 303 ? 23.225 4.638 -15.381 1.00 97.62 303 MET A N 1
ATOM 2336 C CA . MET A 1 303 ? 24.635 4.254 -15.505 1.00 97.62 303 MET A CA 1
ATOM 2337 C C . MET A 1 303 ? 24.810 3.367 -16.736 1.00 97.62 303 MET A C 1
ATOM 2339 O O . MET A 1 303 ? 24.171 2.318 -16.838 1.00 97.62 303 MET A O 1
ATOM 2343 N N . ALA A 1 304 ? 25.690 3.769 -17.649 1.00 96.94 304 ALA A N 1
ATOM 2344 C CA . ALA A 1 304 ? 26.009 3.010 -18.850 1.00 96.94 304 ALA A CA 1
ATOM 2345 C C . ALA A 1 304 ? 27.411 2.404 -18.759 1.00 96.94 304 ALA A C 1
ATOM 2347 O O . ALA A 1 304 ? 28.375 3.091 -18.413 1.00 96.94 304 ALA A O 1
ATOM 2348 N N . GLY A 1 305 ? 27.526 1.117 -19.085 1.00 95.81 305 GLY A N 1
ATOM 2349 C CA . GLY A 1 305 ? 28.825 0.485 -19.281 1.00 95.81 305 GLY A CA 1
ATOM 2350 C C . GLY A 1 305 ? 29.563 1.080 -20.486 1.00 95.81 305 GLY A C 1
ATOM 2351 O O . GLY A 1 305 ? 28.947 1.514 -21.456 1.00 95.81 305 GLY A O 1
ATOM 2352 N N . SER A 1 306 ? 30.896 1.090 -20.447 1.00 94.38 306 SER A N 1
ATOM 2353 C CA . SER A 1 306 ? 31.716 1.762 -21.471 1.00 94.38 306 SER A CA 1
ATOM 2354 C C . SER A 1 306 ? 31.647 1.128 -22.866 1.00 94.38 306 SER A C 1
ATOM 2356 O O . SER A 1 306 ? 32.040 1.768 -23.841 1.00 94.38 306 SER A O 1
ATOM 2358 N N . LEU A 1 307 ? 31.138 -0.106 -22.977 1.00 94.94 307 LEU A N 1
ATOM 2359 C CA . LEU A 1 307 ? 30.916 -0.782 -24.259 1.00 94.94 307 LEU A CA 1
ATOM 2360 C C . LEU A 1 307 ? 29.522 -0.507 -24.846 1.00 94.94 307 LEU A C 1
ATOM 2362 O O . LEU A 1 307 ? 29.213 -1.052 -25.901 1.00 94.94 307 LEU A O 1
ATOM 2366 N N . VAL A 1 308 ? 28.690 0.309 -24.190 1.00 94.81 308 VAL A N 1
ATOM 2367 C CA . VAL A 1 308 ? 27.379 0.733 -24.698 1.00 94.81 308 VAL A CA 1
ATOM 2368 C C . VAL A 1 308 ? 27.494 2.147 -25.269 1.00 94.81 308 VAL A C 1
ATOM 2370 O O . VAL A 1 308 ? 27.424 3.121 -24.524 1.00 94.81 308 VAL A O 1
ATOM 2373 N N . GLN A 1 309 ? 27.693 2.273 -26.585 1.00 93.31 309 GLN A N 1
ATOM 2374 C CA . GLN A 1 309 ? 27.840 3.574 -27.264 1.00 93.31 309 GLN A CA 1
ATOM 2375 C C . GLN A 1 309 ? 26.581 3.990 -28.034 1.00 93.31 309 GLN A C 1
ATOM 2377 O O . GLN A 1 309 ? 26.384 5.168 -28.325 1.00 93.31 309 GLN A O 1
ATOM 2382 N N . ARG A 1 310 ? 25.717 3.024 -28.336 1.00 93.81 310 ARG A N 1
ATOM 2383 C CA . ARG A 1 310 ? 24.370 3.186 -28.896 1.00 93.81 310 ARG A CA 1
ATOM 2384 C C . ARG A 1 310 ? 23.450 2.108 -28.327 1.00 93.81 310 ARG A C 1
ATOM 2386 O O . ARG A 1 310 ? 23.915 1.098 -27.798 1.00 93.81 310 ARG A O 1
ATOM 2393 N N . GLY A 1 311 ? 22.143 2.274 -28.480 1.00 87.94 311 GLY A N 1
ATOM 2394 C CA . GLY A 1 311 ? 21.129 1.393 -27.907 1.00 87.94 311 GLY A CA 1
ATOM 2395 C C . GLY A 1 311 ? 21.258 -0.069 -28.338 1.00 87.94 311 GLY A C 1
ATOM 2396 O O . GLY A 1 311 ? 21.026 -0.968 -27.536 1.00 87.94 311 GLY A O 1
ATOM 2397 N N . GLY A 1 312 ? 21.709 -0.322 -29.572 1.00 88.62 312 GLY A N 1
ATOM 2398 C CA . GLY A 1 312 ? 21.983 -1.673 -30.080 1.00 88.62 312 GLY A CA 1
ATOM 2399 C C . GLY A 1 312 ? 23.167 -2.391 -29.422 1.00 88.62 312 GLY A C 1
ATOM 2400 O O . GLY A 1 312 ? 23.258 -3.613 -29.523 1.00 88.62 312 GLY A O 1
ATOM 2401 N N . ASP A 1 313 ? 24.056 -1.666 -28.742 1.00 91.38 313 ASP A N 1
ATOM 2402 C CA . ASP A 1 313 ? 25.208 -2.256 -28.053 1.00 91.38 313 ASP A CA 1
ATOM 2403 C C . ASP A 1 313 ? 24.833 -2.774 -26.653 1.00 91.38 313 ASP A C 1
ATOM 2405 O O . ASP A 1 313 ? 25.529 -3.627 -26.089 1.00 91.38 313 ASP A O 1
ATOM 2409 N N . ALA A 1 314 ? 23.732 -2.263 -26.088 1.00 90.62 314 ALA A N 1
ATOM 2410 C CA . ALA A 1 314 ? 23.222 -2.686 -24.795 1.00 90.62 314 ALA A CA 1
ATOM 2411 C C . ALA A 1 314 ? 22.699 -4.122 -24.900 1.00 90.62 314 ALA A C 1
ATOM 2413 O O . ALA A 1 314 ? 21.643 -4.389 -25.474 1.00 90.62 314 ALA A O 1
ATOM 2414 N N . GLN A 1 315 ? 23.422 -5.064 -24.297 1.00 88.38 315 GLN A N 1
ATOM 2415 C CA . GLN A 1 315 ? 22.948 -6.442 -24.214 1.00 88.38 315 GLN A CA 1
ATOM 2416 C C . GLN A 1 315 ? 21.758 -6.548 -23.269 1.00 88.38 315 GLN A C 1
ATOM 2418 O O . GLN A 1 315 ? 20.894 -7.401 -23.471 1.00 88.38 315 GLN A O 1
ATOM 2423 N N . ASN A 1 316 ? 21.713 -5.705 -22.236 1.00 90.62 316 ASN A N 1
ATOM 2424 C CA . ASN A 1 316 ? 20.632 -5.687 -21.268 1.00 90.62 316 ASN A CA 1
ATOM 2425 C C . ASN A 1 316 ? 20.350 -4.280 -20.745 1.00 90.62 316 ASN A C 1
ATOM 2427 O O . ASN A 1 316 ? 21.235 -3.420 -20.716 1.00 90.62 316 ASN A O 1
ATOM 2431 N N . ILE A 1 317 ? 19.130 -4.106 -20.251 1.00 95.06 317 ILE A N 1
ATOM 2432 C CA . ILE A 1 317 ? 18.735 -2.973 -19.425 1.00 95.06 317 ILE A CA 1
ATOM 2433 C C . ILE A 1 317 ? 18.290 -3.550 -18.084 1.00 95.06 317 ILE A C 1
ATOM 2435 O O . ILE A 1 317 ? 17.530 -4.514 -18.058 1.00 95.06 317 ILE A O 1
ATOM 2439 N N . VAL A 1 318 ? 18.782 -2.987 -16.985 1.00 96.38 318 VAL A N 1
ATOM 2440 C CA . VAL A 1 318 ? 18.429 -3.400 -15.625 1.00 96.38 318 VAL A CA 1
ATOM 2441 C C . VAL A 1 318 ? 17.809 -2.216 -14.896 1.00 96.38 318 VAL A C 1
ATOM 2443 O O . VAL A 1 318 ? 18.480 -1.224 -14.616 1.00 96.38 318 VAL A O 1
ATOM 2446 N N . TYR A 1 319 ? 16.525 -2.313 -14.582 1.00 96.75 319 TYR A N 1
ATOM 2447 C CA . TYR A 1 319 ? 15.807 -1.347 -13.763 1.00 96.75 319 TYR A CA 1
ATOM 2448 C C . TYR A 1 319 ? 16.028 -1.620 -12.276 1.00 96.75 319 TYR A C 1
ATOM 2450 O O . TYR A 1 319 ? 15.944 -2.763 -11.833 1.00 96.75 319 TYR A O 1
ATOM 2458 N N . VAL A 1 320 ? 16.280 -0.573 -11.489 1.00 94.75 320 VAL A N 1
ATOM 2459 C CA . VAL A 1 320 ? 16.558 -0.691 -10.053 1.00 94.75 320 VAL A CA 1
ATOM 2460 C C . VAL A 1 320 ? 15.600 0.182 -9.246 1.00 94.75 320 VAL A C 1
ATOM 2462 O O . VAL A 1 320 ? 15.635 1.411 -9.332 1.00 94.75 320 VAL A O 1
ATOM 2465 N N . TYR A 1 321 ? 14.789 -0.464 -8.407 1.00 89.94 321 TYR A N 1
ATOM 2466 C CA . TYR A 1 321 ? 13.944 0.164 -7.389 1.00 89.94 321 TYR A CA 1
ATOM 2467 C C . TYR A 1 321 ? 14.059 -0.610 -6.072 1.00 89.94 321 TYR A C 1
ATOM 2469 O O . TYR A 1 321 ? 13.308 -1.549 -5.822 1.00 89.94 321 TYR A O 1
ATOM 2477 N N . ALA A 1 322 ? 15.026 -0.238 -5.229 1.00 85.50 322 ALA A N 1
ATOM 2478 C CA . ALA A 1 322 ? 15.408 -1.036 -4.061 1.00 85.50 322 ALA A CA 1
ATOM 2479 C C . ALA A 1 322 ? 15.406 -0.245 -2.736 1.00 85.50 322 ALA A C 1
ATOM 2481 O O . ALA A 1 322 ? 16.164 -0.567 -1.821 1.00 85.50 322 ALA A O 1
ATOM 2482 N N . HIS A 1 323 ? 14.608 0.828 -2.632 1.00 79.19 323 HIS A N 1
ATOM 2483 C CA . HIS A 1 323 ? 14.556 1.731 -1.468 1.00 79.19 323 HIS A CA 1
ATOM 2484 C C . HIS A 1 323 ? 15.958 2.071 -0.918 1.00 79.19 323 HIS A C 1
ATOM 2486 O O . HIS A 1 323 ? 16.803 2.582 -1.656 1.00 79.19 323 HIS A O 1
ATOM 2492 N N . LYS A 1 324 ? 16.239 1.767 0.355 1.00 76.12 324 LYS A N 1
ATOM 2493 C CA . LYS A 1 324 ? 17.522 2.044 1.020 1.00 76.12 324 LYS A CA 1
ATOM 2494 C C . LYS A 1 324 ? 18.689 1.199 0.480 1.00 76.12 324 LYS A C 1
ATOM 2496 O O . LYS A 1 324 ? 19.831 1.646 0.545 1.00 76.12 324 LYS A O 1
ATOM 2501 N N . LYS A 1 325 ? 18.421 0.053 -0.164 1.00 82.62 325 LYS A N 1
ATOM 2502 C CA . LYS A 1 325 ? 19.438 -0.775 -0.846 1.00 82.62 325 LYS A CA 1
ATOM 2503 C C . LYS A 1 325 ? 19.891 -0.173 -2.193 1.00 82.62 325 LYS A C 1
ATOM 2505 O O . LYS A 1 325 ? 20.925 -0.577 -2.720 1.00 82.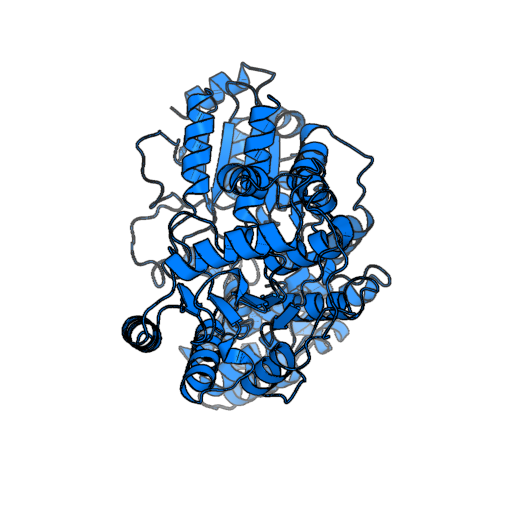62 325 LYS A O 1
ATOM 2510 N N . THR A 1 326 ? 19.195 0.841 -2.726 1.00 88.50 326 THR A N 1
ATOM 2511 C CA . THR A 1 326 ? 19.515 1.488 -4.021 1.00 88.50 326 THR A CA 1
ATOM 2512 C C . THR A 1 326 ? 20.948 2.032 -4.075 1.00 88.50 326 THR A C 1
ATOM 2514 O O . THR A 1 326 ? 21.664 1.771 -5.039 1.00 88.50 326 THR A O 1
ATOM 2517 N N . ASN A 1 327 ? 21.405 2.727 -3.026 1.00 88.44 327 ASN A N 1
ATOM 2518 C CA . ASN A 1 327 ? 22.764 3.287 -2.978 1.00 88.44 327 ASN A CA 1
ATOM 2519 C C . ASN A 1 327 ? 23.840 2.198 -2.922 1.00 88.44 327 ASN A C 1
ATOM 2521 O O . ASN A 1 327 ? 24.904 2.355 -3.516 1.00 88.44 327 ASN A O 1
ATOM 2525 N N . ILE A 1 328 ? 23.559 1.088 -2.236 1.00 87.62 328 ILE A N 1
ATOM 2526 C CA . ILE A 1 328 ? 24.473 -0.055 -2.133 1.00 87.62 328 ILE A CA 1
ATOM 2527 C C . ILE A 1 328 ? 24.648 -0.699 -3.514 1.00 87.62 328 ILE A C 1
ATOM 2529 O O . ILE A 1 328 ? 25.775 -0.899 -3.964 1.00 87.62 328 ILE A O 1
ATOM 2533 N N . ILE A 1 329 ? 23.540 -0.935 -4.226 1.00 92.31 329 ILE A N 1
ATOM 2534 C CA . ILE A 1 329 ? 23.556 -1.475 -5.594 1.00 92.31 329 ILE A CA 1
ATOM 2535 C C . ILE A 1 329 ? 24.308 -0.524 -6.531 1.00 92.31 329 ILE A C 1
ATOM 2537 O O . ILE A 1 329 ? 25.183 -0.966 -7.270 1.00 92.31 329 ILE A O 1
ATOM 2541 N N . ALA A 1 330 ? 24.025 0.781 -6.468 1.00 94.81 330 ALA A N 1
ATOM 2542 C CA . ALA A 1 330 ? 24.678 1.784 -7.307 1.00 94.81 330 ALA A CA 1
ATOM 2543 C C . ALA A 1 330 ? 26.203 1.833 -7.102 1.00 94.81 330 ALA A C 1
ATOM 2545 O O . ALA A 1 330 ? 26.950 1.930 -8.077 1.00 94.81 330 ALA A O 1
ATOM 2546 N N . ARG A 1 331 ? 26.686 1.709 -5.856 1.00 93.00 331 ARG A N 1
ATOM 2547 C CA . ARG A 1 331 ? 28.128 1.608 -5.565 1.00 93.00 331 ARG A CA 1
ATOM 2548 C C . ARG A 1 331 ? 28.736 0.346 -6.163 1.00 93.00 331 ARG A C 1
ATOM 2550 O O . ARG A 1 331 ? 29.738 0.453 -6.862 1.00 93.00 331 ARG A O 1
ATOM 2557 N N . CYS A 1 332 ? 28.098 -0.807 -5.962 1.00 93.81 332 CYS A N 1
ATOM 2558 C CA . CYS A 1 332 ? 28.582 -2.078 -6.497 1.00 93.81 332 CYS A CA 1
ATOM 2559 C C . CYS A 1 332 ? 28.664 -2.057 -8.034 1.00 93.81 332 CYS A C 1
ATOM 2561 O O . CYS A 1 332 ? 29.690 -2.424 -8.604 1.00 93.81 332 CYS A O 1
ATOM 2563 N N . VAL A 1 333 ? 27.627 -1.546 -8.711 1.00 96.00 333 VAL A N 1
ATOM 2564 C CA . VAL A 1 333 ? 27.623 -1.368 -10.174 1.00 96.00 333 VAL A CA 1
ATOM 2565 C C . VAL A 1 333 ? 28.780 -0.470 -10.615 1.00 96.00 333 VAL A C 1
ATOM 2567 O O . VAL A 1 333 ? 29.541 -0.847 -11.504 1.00 96.00 333 VAL A O 1
ATOM 2570 N N . ASN A 1 334 ? 28.957 0.690 -9.976 1.00 96.12 334 ASN A N 1
ATOM 2571 C CA . ASN A 1 334 ? 30.033 1.622 -10.312 1.00 96.12 334 ASN A CA 1
ATOM 2572 C C . ASN A 1 334 ? 31.429 1.011 -10.088 1.00 96.12 334 ASN A C 1
ATOM 2574 O O . ASN A 1 334 ? 32.319 1.186 -10.916 1.00 96.12 334 ASN A O 1
ATOM 2578 N N . GLU A 1 335 ? 31.633 0.263 -9.003 1.00 95.00 335 GLU A N 1
ATOM 2579 C CA . GLU A 1 335 ? 32.889 -0.446 -8.727 1.00 95.00 335 GLU A CA 1
ATOM 2580 C C . GLU A 1 335 ? 33.196 -1.495 -9.800 1.00 95.00 335 GLU A C 1
ATOM 2582 O O . GLU A 1 335 ? 34.295 -1.494 -10.356 1.00 95.00 335 GLU A O 1
ATOM 2587 N N . ARG A 1 336 ? 32.212 -2.327 -10.169 1.00 94.50 336 ARG A N 1
ATOM 2588 C CA . ARG A 1 336 ? 32.348 -3.335 -11.236 1.00 94.50 336 ARG A CA 1
ATOM 2589 C C . ARG A 1 336 ? 32.618 -2.697 -12.597 1.00 94.50 336 ARG A C 1
ATOM 2591 O O . ARG A 1 336 ? 33.481 -3.165 -13.341 1.00 94.50 336 ARG A O 1
ATOM 2598 N N . MET A 1 337 ? 31.945 -1.587 -12.904 1.00 94.56 337 MET A N 1
ATOM 2599 C CA . MET A 1 337 ? 32.192 -0.827 -14.128 1.00 94.56 337 MET A CA 1
ATOM 2600 C C . MET A 1 337 ? 33.598 -0.210 -14.152 1.00 94.56 337 MET A C 1
ATOM 2602 O O . MET A 1 337 ? 34.258 -0.225 -15.188 1.00 94.56 337 MET A O 1
ATOM 2606 N N . ARG A 1 338 ? 34.106 0.299 -13.026 1.00 94.00 338 ARG A N 1
ATOM 2607 C CA . ARG A 1 338 ? 35.479 0.831 -12.941 1.00 94.00 338 ARG A CA 1
ATOM 2608 C C . ARG A 1 338 ? 36.544 -0.261 -12.993 1.00 94.00 338 ARG A C 1
ATOM 2610 O O . ARG A 1 338 ? 37.628 -0.009 -13.508 1.00 94.00 338 ARG A O 1
ATOM 2617 N N . ALA A 1 339 ? 36.222 -1.456 -12.505 1.00 94.56 339 ALA A N 1
ATOM 2618 C CA . ALA A 1 339 ? 37.059 -2.646 -12.615 1.00 94.56 339 ALA A CA 1
ATOM 2619 C C . ALA A 1 339 ? 37.040 -3.280 -14.020 1.00 94.56 339 ALA A C 1
ATOM 2621 O O . ALA A 1 339 ? 37.660 -4.320 -14.222 1.00 94.56 339 ALA A O 1
ATOM 2622 N N . ASN A 1 340 ? 36.350 -2.668 -14.992 1.00 93.62 340 ASN A N 1
ATOM 2623 C CA . ASN A 1 340 ? 36.195 -3.182 -16.353 1.00 93.62 340 ASN A CA 1
ATOM 2624 C C . ASN A 1 340 ? 35.584 -4.594 -16.420 1.00 93.62 340 ASN A C 1
ATOM 2626 O O . ASN A 1 340 ? 35.898 -5.348 -17.338 1.00 93.62 340 ASN A O 1
ATOM 2630 N N . ASP A 1 341 ? 34.685 -4.949 -15.489 1.00 93.50 341 ASP A N 1
ATOM 2631 C CA . ASP A 1 341 ? 33.986 -6.242 -15.522 1.00 93.50 341 ASP A CA 1
ATOM 2632 C C . ASP A 1 341 ? 33.191 -6.375 -16.841 1.00 93.50 341 ASP A C 1
ATOM 2634 O O . ASP A 1 341 ? 32.251 -5.595 -17.057 1.00 93.50 341 ASP A O 1
ATOM 2638 N N . PRO A 1 342 ? 33.534 -7.333 -17.730 1.00 90.81 342 PRO A N 1
ATOM 2639 C CA . PRO A 1 342 ? 32.954 -7.423 -19.069 1.00 90.81 342 PRO A CA 1
ATOM 2640 C C . PRO A 1 342 ? 31.432 -7.557 -19.086 1.00 90.81 342 PRO A C 1
ATOM 2642 O O . PRO A 1 342 ? 30.799 -7.120 -20.049 1.00 90.81 342 PRO A O 1
ATOM 2645 N N . VAL A 1 343 ? 30.844 -8.151 -18.041 1.00 89.62 343 VAL A N 1
ATOM 2646 C CA . VAL A 1 343 ? 29.394 -8.340 -17.959 1.00 89.62 343 VAL A CA 1
ATOM 2647 C C . VAL A 1 343 ? 28.707 -6.996 -17.720 1.00 89.62 343 VAL A C 1
ATOM 2649 O O . VAL A 1 343 ? 27.739 -6.668 -18.399 1.00 89.62 343 VAL A O 1
ATOM 2652 N N . PHE A 1 344 ? 29.250 -6.169 -16.825 1.00 94.62 344 PHE A N 1
ATOM 2653 C CA . PHE A 1 344 ? 28.690 -4.853 -16.498 1.00 94.62 344 PHE A CA 1
ATOM 2654 C C . PHE A 1 344 ? 28.946 -3.814 -17.592 1.00 94.62 344 PHE A C 1
ATOM 2656 O O . PHE A 1 344 ? 28.143 -2.899 -17.763 1.00 94.62 344 PHE A O 1
ATOM 2663 N N . GLN A 1 345 ? 30.022 -3.958 -18.376 1.00 94.75 345 GLN A N 1
ATOM 2664 C CA . GLN A 1 345 ? 30.338 -3.008 -19.449 1.00 94.75 345 GLN A CA 1
ATOM 2665 C C . GLN A 1 345 ? 29.311 -2.966 -20.587 1.00 94.75 345 GLN A C 1
ATOM 2667 O O . GLN A 1 345 ? 29.324 -2.012 -21.360 1.00 94.75 345 GLN A O 1
ATOM 2672 N N . ARG A 1 346 ? 28.445 -3.978 -20.709 1.00 93.31 346 ARG A N 1
ATOM 2673 C CA . ARG A 1 346 ? 27.462 -4.117 -21.800 1.00 93.31 346 ARG A CA 1
ATOM 2674 C C . ARG A 1 346 ? 26.018 -3.858 -21.358 1.00 93.31 346 ARG A C 1
ATOM 2676 O O . ARG A 1 346 ? 25.086 -4.226 -22.073 1.00 93.31 346 ARG A O 1
ATOM 2683 N N . ILE A 1 347 ? 25.827 -3.283 -20.171 1.00 95.06 347 ILE A N 1
ATOM 2684 C CA . ILE A 1 347 ? 24.517 -3.117 -19.534 1.00 95.06 347 ILE A CA 1
ATOM 2685 C C . ILE A 1 347 ? 24.229 -1.635 -19.285 1.00 95.06 347 ILE A C 1
ATOM 2687 O O . ILE A 1 347 ? 25.121 -0.865 -18.919 1.00 95.06 347 ILE A O 1
ATOM 2691 N N . LEU A 1 348 ? 22.961 -1.258 -19.453 1.00 96.75 348 LEU A N 1
ATOM 2692 C CA . LEU A 1 348 ? 22.399 -0.006 -18.951 1.00 96.75 348 LEU A CA 1
ATOM 2693 C C . LEU A 1 348 ? 21.678 -0.270 -17.627 1.00 96.75 348 LEU A C 1
ATOM 2695 O O . LEU A 1 348 ? 20.732 -1.052 -17.588 1.00 96.75 348 LEU A O 1
ATOM 2699 N N . PHE A 1 349 ? 22.089 0.393 -16.550 1.00 97.62 349 PHE A N 1
ATOM 2700 C CA . PHE A 1 349 ? 21.370 0.362 -15.276 1.00 97.62 349 PHE A CA 1
ATOM 2701 C C . PHE A 1 349 ? 20.537 1.632 -15.124 1.00 97.62 349 PHE A C 1
ATOM 2703 O O . PHE A 1 349 ? 21.079 2.737 -15.118 1.00 97.62 349 PHE A O 1
ATOM 2710 N N . LEU A 1 350 ? 19.224 1.475 -14.979 1.00 97.44 350 LEU A N 1
ATOM 2711 C CA . LEU A 1 350 ? 18.265 2.555 -14.782 1.00 97.44 350 LEU A CA 1
ATOM 2712 C C . LEU A 1 350 ? 17.820 2.585 -13.318 1.00 97.44 350 LEU A C 1
ATOM 2714 O O . LEU A 1 350 ? 16.956 1.814 -12.902 1.00 97.44 350 LEU A O 1
ATOM 2718 N N . PHE A 1 351 ? 18.403 3.488 -12.530 1.00 95.81 351 PHE A N 1
ATOM 2719 C CA . PHE A 1 351 ? 18.038 3.674 -11.128 1.00 95.81 351 PHE A CA 1
ATOM 2720 C C . PHE A 1 351 ? 16.847 4.620 -11.013 1.00 95.81 351 PHE A C 1
ATOM 2722 O O . PHE A 1 351 ? 16.938 5.797 -11.378 1.00 95.81 351 PHE A O 1
ATOM 2729 N N . CYS A 1 352 ? 15.733 4.104 -10.493 1.00 89.31 352 CYS A N 1
ATOM 2730 C CA . CYS A 1 352 ? 14.497 4.856 -10.342 1.00 89.31 352 CYS A CA 1
ATOM 2731 C C . CYS A 1 352 ? 14.678 6.077 -9.429 1.00 89.31 352 CYS A C 1
ATOM 2733 O O . CYS A 1 352 ? 15.199 5.981 -8.320 1.00 89.31 352 CYS A O 1
ATOM 2735 N N . GLY A 1 353 ? 14.164 7.223 -9.866 1.00 84.62 353 GLY A N 1
ATOM 2736 C CA . GLY A 1 353 ? 14.041 8.425 -9.051 1.00 84.62 353 GLY A CA 1
ATOM 2737 C C . GLY A 1 353 ? 13.734 9.662 -9.895 1.00 84.62 353 GLY A C 1
ATOM 2738 O O . GLY A 1 353 ? 13.665 9.564 -11.124 1.00 84.62 353 GLY A O 1
ATOM 2739 N N . PRO A 1 354 ? 13.524 10.824 -9.255 1.00 80.94 354 PRO A N 1
ATOM 2740 C CA . PRO A 1 354 ? 13.187 12.058 -9.957 1.00 80.94 354 PRO A CA 1
ATOM 2741 C C . PRO A 1 354 ? 14.214 12.397 -11.046 1.00 80.94 354 PRO A C 1
ATOM 2743 O O . PRO A 1 354 ? 15.414 12.441 -10.778 1.00 80.94 354 PRO A O 1
ATOM 2746 N N . GLY A 1 355 ? 13.734 12.617 -12.273 1.00 84.38 355 GLY A N 1
ATOM 2747 C CA . GLY A 1 355 ? 14.565 12.983 -13.424 1.00 84.38 355 GLY A CA 1
ATOM 2748 C C . GLY A 1 355 ? 15.501 11.883 -13.934 1.00 84.38 355 GLY A C 1
ATOM 2749 O O . GLY A 1 355 ? 16.380 12.178 -14.739 1.00 84.38 355 GLY A O 1
ATOM 2750 N N . ALA A 1 356 ? 15.347 10.626 -13.494 1.00 89.31 356 ALA A N 1
ATOM 2751 C CA . ALA A 1 356 ? 16.252 9.541 -13.882 1.00 89.31 356 ALA A CA 1
ATOM 2752 C C . ALA A 1 356 ? 16.310 9.291 -15.401 1.00 89.31 356 ALA A C 1
ATOM 2754 O O . ALA A 1 356 ? 17.343 8.855 -15.899 1.00 89.31 356 ALA A O 1
ATOM 2755 N N . ALA A 1 357 ? 15.222 9.581 -16.117 1.00 91.38 357 ALA A N 1
ATOM 2756 C CA . ALA A 1 357 ? 15.114 9.478 -17.572 1.00 91.38 357 ALA A CA 1
ATOM 2757 C C . ALA A 1 357 ? 14.436 10.734 -18.161 1.00 91.38 357 ALA A C 1
ATOM 2759 O O . ALA A 1 357 ? 13.500 10.639 -18.956 1.00 91.38 357 ALA A O 1
ATOM 2760 N N . GLY A 1 358 ? 14.853 11.918 -17.692 1.00 88.50 358 GLY A N 1
ATOM 2761 C CA . GLY A 1 358 ? 14.240 13.192 -18.077 1.00 88.50 358 GLY A CA 1
ATOM 2762 C C . GLY A 1 358 ? 12.769 13.270 -17.655 1.00 88.50 358 GLY A C 1
ATOM 2763 O O . GLY A 1 358 ? 12.439 12.977 -16.505 1.00 88.50 358 GLY A O 1
ATOM 2764 N N . ASP A 1 359 ? 11.895 13.623 -18.601 1.00 88.00 359 ASP A N 1
ATOM 2765 C CA . ASP A 1 359 ? 10.443 13.752 -18.393 1.00 88.00 359 ASP A CA 1
ATOM 2766 C C . ASP A 1 359 ? 9.676 12.425 -18.553 1.00 88.00 359 ASP A C 1
ATOM 2768 O O . ASP A 1 359 ? 8.441 12.394 -18.538 1.00 88.00 359 ASP A O 1
ATOM 2772 N N . PHE A 1 360 ? 10.384 11.310 -18.754 1.00 89.25 360 PHE A N 1
ATOM 2773 C CA . PHE A 1 360 ? 9.779 9.987 -18.850 1.00 89.25 360 PHE A CA 1
ATOM 2774 C C . PHE A 1 360 ? 9.772 9.269 -17.500 1.00 89.25 360 PHE A C 1
ATOM 2776 O O . PHE A 1 360 ? 10.678 9.400 -16.676 1.00 89.25 360 PHE A O 1
ATOM 2783 N N . ASN A 1 361 ? 8.755 8.431 -17.296 1.00 87.19 361 ASN A N 1
ATOM 2784 C CA . ASN A 1 361 ? 8.738 7.505 -16.173 1.00 87.19 361 ASN A CA 1
ATOM 2785 C C . ASN A 1 361 ? 9.716 6.348 -16.454 1.00 87.19 361 ASN A C 1
ATOM 2787 O O . ASN A 1 361 ? 9.482 5.532 -17.346 1.00 87.19 361 ASN A O 1
ATOM 2791 N N . ALA A 1 362 ? 10.795 6.276 -15.670 1.00 90.25 362 ALA A N 1
ATOM 2792 C CA . ALA A 1 362 ? 11.836 5.253 -15.772 1.00 90.25 362 ALA A CA 1
ATOM 2793 C C . ALA A 1 362 ? 11.284 3.815 -15.751 1.00 90.25 362 ALA A C 1
ATOM 2795 O O . ALA A 1 362 ? 11.721 2.964 -16.520 1.00 90.25 362 ALA A O 1
ATOM 2796 N N . MET A 1 363 ? 10.291 3.558 -14.904 1.00 90.06 363 MET A N 1
ATOM 2797 C CA . MET A 1 363 ? 9.655 2.251 -14.769 1.00 90.06 363 MET A CA 1
ATOM 2798 C C . MET A 1 363 ? 8.900 1.859 -16.046 1.00 90.06 363 MET A C 1
ATOM 2800 O O . MET A 1 363 ? 9.026 0.738 -16.525 1.00 90.06 363 MET A O 1
ATOM 2804 N N . HIS A 1 364 ? 8.185 2.804 -16.666 1.00 91.81 364 HIS A N 1
ATOM 2805 C CA . HIS A 1 364 ? 7.484 2.544 -17.928 1.00 91.81 364 HIS A CA 1
ATOM 2806 C C . HIS A 1 364 ? 8.469 2.234 -19.060 1.00 91.81 364 HIS A C 1
ATOM 2808 O O . HIS A 1 364 ? 8.237 1.313 -19.837 1.00 91.81 364 HIS A O 1
ATOM 2814 N N . LEU A 1 365 ? 9.582 2.974 -19.137 1.00 94.56 365 LEU A N 1
ATOM 2815 C CA . LEU A 1 365 ? 10.640 2.696 -20.111 1.00 94.56 365 LEU A CA 1
ATOM 2816 C C . LEU A 1 365 ? 11.227 1.293 -19.914 1.00 94.56 365 LEU A C 1
ATOM 2818 O O . LEU A 1 365 ? 11.403 0.565 -20.889 1.00 94.56 365 LEU A O 1
ATOM 2822 N N . ALA A 1 366 ? 11.473 0.892 -18.664 1.00 94.06 366 ALA A N 1
ATOM 2823 C CA . ALA A 1 366 ? 11.953 -0.446 -18.336 1.00 94.06 366 ALA A CA 1
ATOM 2824 C C . ALA A 1 366 ? 11.000 -1.543 -18.835 1.00 94.06 366 ALA A C 1
ATOM 2826 O O . ALA A 1 366 ? 11.447 -2.491 -19.478 1.00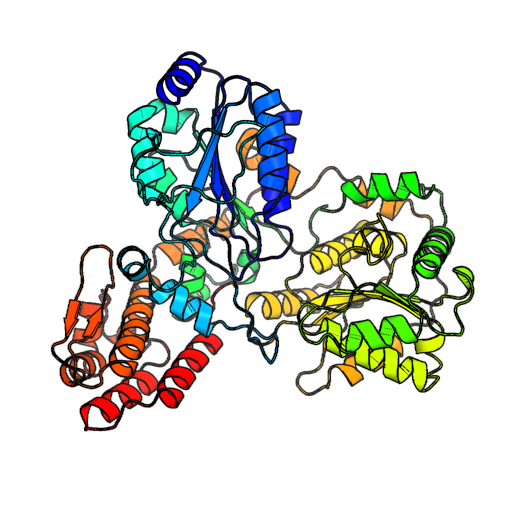 94.06 366 ALA A O 1
ATOM 2827 N N . TYR A 1 367 ? 9.692 -1.386 -18.616 1.00 93.56 367 TYR A N 1
ATOM 2828 C CA . TYR A 1 367 ? 8.689 -2.337 -19.102 1.00 93.56 367 TYR A CA 1
ATOM 2829 C C . TYR A 1 367 ? 8.641 -2.426 -20.625 1.00 93.56 367 TYR A C 1
ATOM 2831 O O . TYR A 1 367 ? 8.640 -3.527 -21.169 1.00 93.56 367 TYR A O 1
ATOM 2839 N N . ILE A 1 368 ? 8.670 -1.285 -21.320 1.00 94.38 368 ILE A N 1
ATOM 2840 C CA . ILE A 1 368 ? 8.677 -1.241 -22.791 1.00 94.38 368 ILE A CA 1
ATOM 2841 C C . ILE A 1 368 ? 9.916 -1.945 -23.364 1.00 94.38 368 ILE A C 1
ATOM 2843 O O . ILE A 1 368 ? 9.835 -2.582 -24.412 1.00 94.38 368 ILE A O 1
ATOM 2847 N N . ALA A 1 369 ? 11.062 -1.837 -22.689 1.00 93.50 369 ALA A N 1
ATOM 2848 C CA . ALA A 1 369 ? 12.311 -2.460 -23.118 1.00 93.50 369 ALA A CA 1
ATOM 2849 C C . ALA A 1 369 ? 12.452 -3.944 -22.736 1.00 93.50 369 ALA A C 1
ATOM 2851 O O . ALA A 1 369 ? 13.470 -4.557 -23.082 1.00 93.50 369 ALA A O 1
ATOM 2852 N N . ASP A 1 370 ? 11.467 -4.500 -22.019 1.00 91.62 370 ASP A N 1
ATOM 2853 C CA . ASP A 1 370 ? 11.542 -5.811 -21.365 1.00 91.62 370 ASP A CA 1
ATOM 2854 C C . ASP A 1 370 ? 12.823 -5.943 -20.519 1.00 91.62 370 ASP A C 1
ATOM 2856 O O . ASP A 1 370 ? 13.590 -6.900 -20.634 1.00 91.62 370 ASP A O 1
ATOM 2860 N N . ALA A 1 371 ? 13.106 -4.893 -19.740 1.00 93.19 371 ALA A N 1
ATOM 2861 C CA . ALA A 1 371 ? 14.290 -4.788 -18.899 1.00 93.19 371 ALA A CA 1
ATOM 2862 C C . ALA A 1 371 ? 14.215 -5.756 -17.714 1.00 93.19 371 ALA A C 1
ATOM 2864 O O . ALA A 1 371 ? 13.160 -5.931 -17.109 1.00 93.19 371 ALA A O 1
ATOM 2865 N N . ASP A 1 372 ? 15.355 -6.314 -17.317 1.00 94.06 372 ASP A N 1
ATOM 2866 C CA . ASP A 1 372 ? 15.461 -7.038 -16.054 1.00 94.06 372 ASP A CA 1
ATOM 2867 C C . ASP A 1 372 ? 15.229 -6.074 -14.876 1.00 94.06 372 ASP A C 1
ATOM 2869 O O . ASP A 1 372 ? 15.583 -4.896 -14.936 1.00 94.06 372 ASP A O 1
ATOM 2873 N N . GLY A 1 373 ? 14.644 -6.557 -13.783 1.00 93.38 373 GLY A N 1
ATOM 2874 C CA . GLY A 1 373 ? 14.318 -5.747 -12.611 1.00 93.38 373 GLY A CA 1
ATOM 2875 C C . GLY A 1 373 ? 15.089 -6.167 -11.364 1.00 93.38 373 GLY A C 1
ATOM 2876 O O . GLY A 1 373 ? 15.251 -7.350 -11.086 1.00 93.38 373 GLY A O 1
ATOM 2877 N N . ILE A 1 374 ? 15.515 -5.195 -10.563 1.00 93.62 374 ILE A N 1
ATOM 2878 C CA . ILE A 1 374 ? 15.962 -5.384 -9.181 1.00 93.62 374 ILE A CA 1
ATOM 2879 C C . ILE A 1 374 ? 15.019 -4.586 -8.295 1.00 93.62 374 ILE A C 1
ATOM 2881 O O . ILE A 1 374 ? 14.989 -3.354 -8.364 1.00 93.62 374 ILE A O 1
ATOM 2885 N N . THR A 1 375 ? 14.218 -5.279 -7.491 1.00 89.31 375 THR A N 1
ATOM 2886 C CA . THR A 1 375 ? 13.090 -4.644 -6.814 1.00 89.31 375 THR A CA 1
ATOM 2887 C C . THR A 1 375 ? 12.768 -5.252 -5.457 1.00 89.31 375 THR A C 1
ATOM 2889 O O . THR A 1 375 ? 12.992 -6.438 -5.224 1.00 89.31 375 THR A O 1
ATOM 2892 N N . THR A 1 376 ? 12.266 -4.428 -4.536 1.00 84.06 376 THR A N 1
ATOM 2893 C CA . THR A 1 376 ? 11.797 -4.894 -3.228 1.00 84.06 376 THR A CA 1
ATOM 2894 C C . THR A 1 376 ? 10.462 -5.617 -3.298 1.00 84.06 376 THR A C 1
ATOM 2896 O O . THR A 1 376 ? 9.553 -5.152 -3.980 1.00 84.06 376 THR A O 1
ATOM 2899 N N . SER A 1 377 ? 10.317 -6.695 -2.528 1.00 75.81 377 SER A N 1
ATOM 2900 C CA . SER A 1 377 ? 9.194 -7.648 -2.577 1.00 75.81 377 SER A CA 1
ATOM 2901 C C . SER A 1 377 ? 7.787 -7.065 -2.388 1.00 75.81 377 SER A C 1
ATOM 2903 O O . SER A 1 377 ? 6.824 -7.647 -2.874 1.00 75.81 377 SER A O 1
ATOM 2905 N N . GLY A 1 378 ? 7.654 -5.938 -1.684 1.00 67.31 378 GLY A N 1
ATOM 2906 C CA . GLY A 1 378 ? 6.373 -5.241 -1.476 1.00 67.31 378 GLY A CA 1
ATOM 2907 C C . GLY A 1 378 ? 6.095 -4.094 -2.442 1.00 67.31 378 GLY A C 1
ATOM 2908 O O . GLY A 1 378 ? 5.073 -3.427 -2.324 1.00 67.31 378 GLY A O 1
ATOM 2909 N N . ALA A 1 379 ? 6.998 -3.814 -3.379 1.00 70.56 379 ALA A N 1
ATOM 2910 C CA . ALA A 1 379 ? 6.792 -2.728 -4.321 1.00 70.56 379 ALA A CA 1
ATOM 2911 C C . ALA A 1 379 ? 5.795 -3.136 -5.416 1.00 70.56 379 ALA A C 1
ATOM 2913 O O . ALA A 1 379 ? 5.872 -4.238 -5.965 1.00 70.56 379 ALA A O 1
ATOM 2914 N N . GLY A 1 380 ? 4.906 -2.209 -5.796 1.00 72.25 380 GLY A N 1
ATOM 2915 C CA . GLY A 1 380 ? 3.954 -2.408 -6.898 1.00 72.25 380 GLY A CA 1
ATOM 2916 C C . GLY A 1 380 ? 4.620 -2.840 -8.213 1.00 72.25 380 GLY A C 1
ATOM 2917 O O . GLY A 1 380 ? 4.024 -3.593 -8.981 1.00 72.25 380 GLY A O 1
ATOM 2918 N N . THR A 1 381 ? 5.893 -2.478 -8.400 1.00 78.88 381 THR A N 1
ATOM 2919 C CA . THR A 1 381 ? 6.749 -2.900 -9.516 1.00 78.88 381 THR A CA 1
ATOM 2920 C C . THR A 1 381 ? 6.781 -4.411 -9.714 1.00 78.88 381 THR A C 1
ATOM 2922 O O . THR A 1 381 ? 6.824 -4.873 -10.850 1.00 78.88 381 THR A O 1
ATOM 2925 N N . ILE A 1 382 ? 6.752 -5.207 -8.643 1.00 83.62 382 ILE A N 1
ATOM 2926 C CA . ILE A 1 382 ? 6.761 -6.669 -8.763 1.00 83.62 382 ILE A CA 1
ATOM 2927 C C . ILE A 1 382 ? 5.446 -7.186 -9.315 1.00 83.62 382 ILE A C 1
ATOM 2929 O O . ILE A 1 382 ? 5.465 -8.052 -10.186 1.00 83.62 382 ILE A O 1
ATOM 2933 N N . GLY A 1 383 ? 4.318 -6.657 -8.836 1.00 85.88 383 GLY A N 1
ATOM 2934 C CA . GLY A 1 383 ? 3.007 -6.990 -9.388 1.00 85.88 383 GLY A CA 1
ATOM 2935 C C . GLY A 1 383 ? 2.942 -6.676 -10.883 1.00 85.88 383 GLY A C 1
ATOM 2936 O O . GLY A 1 383 ? 2.421 -7.471 -11.657 1.00 85.88 383 GLY A O 1
ATOM 2937 N N . GLU A 1 384 ? 3.557 -5.573 -11.302 1.00 88.19 384 GLU A N 1
ATOM 2938 C CA . GLU A 1 384 ? 3.637 -5.149 -12.703 1.00 88.19 384 GLU A CA 1
ATOM 2939 C C . GLU A 1 384 ? 4.493 -6.087 -13.562 1.00 88.19 384 GLU A C 1
ATOM 2941 O O . GLU A 1 384 ? 4.045 -6.530 -14.619 1.00 88.19 384 GLU A O 1
ATOM 2946 N N . PHE A 1 385 ? 5.685 -6.471 -13.098 1.00 88.62 385 PHE A N 1
ATOM 2947 C CA . PHE A 1 385 ? 6.502 -7.469 -13.795 1.00 88.62 385 PHE A CA 1
ATOM 2948 C C . PHE A 1 385 ? 5.833 -8.852 -13.832 1.00 88.62 385 PHE A C 1
ATOM 2950 O O . PHE A 1 385 ? 5.866 -9.530 -14.858 1.00 88.62 385 PHE A O 1
ATOM 2957 N N . ALA A 1 386 ? 5.194 -9.266 -12.735 1.00 88.81 386 ALA A N 1
ATOM 2958 C CA . ALA A 1 386 ? 4.420 -10.501 -12.664 1.00 88.81 386 ALA A CA 1
ATOM 2959 C C . ALA A 1 386 ? 3.265 -10.502 -13.677 1.00 88.81 386 ALA A C 1
ATOM 2961 O O . ALA A 1 386 ? 3.083 -11.484 -14.400 1.00 88.81 386 ALA A O 1
ATOM 2962 N N . TYR A 1 387 ? 2.526 -9.392 -13.769 1.00 90.88 387 TYR A N 1
ATOM 2963 C CA . TYR A 1 387 ? 1.452 -9.202 -14.742 1.00 90.88 387 TYR A CA 1
ATOM 2964 C C . TYR A 1 387 ? 1.979 -9.288 -16.176 1.00 90.88 387 TYR A C 1
ATOM 2966 O O . TYR A 1 387 ? 1.467 -10.068 -16.977 1.00 90.88 387 TYR A O 1
ATOM 2974 N N . LEU A 1 388 ? 3.048 -8.555 -16.496 1.00 90.75 388 LEU A N 1
ATOM 2975 C CA . LEU A 1 388 ? 3.650 -8.566 -17.829 1.00 90.75 388 LEU A CA 1
ATOM 2976 C C . LEU A 1 388 ? 4.222 -9.935 -18.209 1.00 90.75 388 LEU A C 1
ATOM 2978 O O . LEU A 1 388 ? 4.119 -10.342 -19.365 1.00 90.75 388 LEU A O 1
ATOM 2982 N N . ARG A 1 389 ? 4.765 -10.708 -17.262 1.00 88.69 389 ARG A N 1
ATOM 2983 C CA . ARG A 1 389 ? 5.111 -12.104 -17.553 1.00 88.69 389 ARG A CA 1
ATOM 2984 C C . ARG A 1 389 ? 3.870 -12.900 -17.943 1.00 88.69 389 ARG A C 1
ATOM 2986 O O . ARG A 1 389 ? 3.888 -13.584 -18.963 1.00 88.69 389 ARG A O 1
ATOM 2993 N N . LYS A 1 390 ? 2.835 -12.848 -17.101 1.00 88.12 390 LYS A N 1
ATOM 2994 C CA . LYS A 1 390 ? 1.619 -13.657 -17.243 1.00 88.12 390 LYS A CA 1
ATOM 2995 C C . LYS A 1 390 ? 0.848 -13.311 -18.521 1.00 88.12 390 LYS A C 1
ATOM 2997 O O . LYS A 1 390 ? 0.327 -14.221 -19.152 1.00 88.12 390 LYS A O 1
ATOM 3002 N N . GLN A 1 391 ? 0.800 -12.030 -18.895 1.00 90.88 391 GLN A N 1
ATOM 3003 C CA . GLN A 1 391 ? -0.085 -11.519 -19.951 1.00 90.88 391 GLN A CA 1
ATOM 3004 C C . GLN A 1 391 ? 0.630 -11.022 -21.217 1.00 90.88 391 GLN A C 1
ATOM 3006 O O . GLN A 1 391 ? 0.024 -11.012 -22.281 1.00 90.88 391 GLN A O 1
ATOM 3011 N N . ALA A 1 392 ? 1.897 -10.598 -21.131 1.00 87.50 392 ALA A N 1
ATOM 3012 C CA . ALA A 1 392 ? 2.645 -10.010 -22.255 1.00 87.50 392 ALA A CA 1
ATOM 3013 C C . ALA A 1 392 ? 3.831 -10.868 -22.742 1.00 87.50 392 ALA A C 1
ATOM 3015 O O . ALA A 1 392 ? 4.621 -10.421 -23.587 1.00 87.50 392 ALA A O 1
ATOM 3016 N N . GLY A 1 393 ? 4.013 -12.059 -22.159 1.00 78.69 393 GLY A N 1
ATOM 3017 C CA . GLY A 1 393 ? 5.120 -12.952 -22.499 1.00 78.69 393 GLY A CA 1
ATOM 3018 C C . GLY A 1 393 ? 6.495 -12.309 -22.283 1.00 78.69 393 GLY A C 1
ATOM 3019 O O . GLY A 1 393 ? 7.432 -12.590 -23.031 1.00 78.69 393 GLY A O 1
ATOM 3020 N N . CYS A 1 394 ? 6.617 -11.386 -21.322 1.00 84.62 394 CYS A N 1
ATOM 3021 C CA . CYS A 1 394 ? 7.871 -10.687 -21.033 1.00 84.62 394 CYS A CA 1
ATOM 3022 C C . CYS A 1 394 ? 8.975 -11.658 -20.586 1.00 84.62 394 CYS A C 1
ATOM 3024 O O . CYS A 1 394 ? 8.745 -12.552 -19.770 1.00 84.62 394 CYS A O 1
ATOM 3026 N N . GLY A 1 395 ? 10.176 -11.497 -21.140 1.00 84.19 395 GLY A N 1
ATOM 3027 C CA . GLY A 1 395 ? 11.368 -12.296 -20.849 1.00 84.19 395 GLY A CA 1
ATOM 3028 C C . GLY A 1 395 ? 12.187 -11.793 -19.658 1.00 84.19 395 GLY A C 1
ATOM 3029 O O . GLY A 1 395 ? 13.128 -12.477 -19.251 1.00 84.19 395 GLY A O 1
ATOM 3030 N N . SER A 1 396 ? 11.836 -10.626 -19.116 1.00 87.44 396 SER A N 1
ATOM 3031 C CA . SER A 1 396 ? 12.500 -10.004 -17.971 1.00 87.44 396 SER A CA 1
ATOM 3032 C C . SER A 1 396 ? 12.599 -10.922 -16.754 1.00 87.44 396 SER A C 1
ATOM 3034 O O . SER A 1 396 ? 11.676 -11.646 -16.372 1.00 87.44 396 SER A O 1
ATOM 3036 N N . ARG A 1 397 ? 13.767 -10.873 -16.121 1.00 91.25 397 ARG A N 1
ATOM 3037 C CA . ARG A 1 397 ? 14.055 -11.522 -14.848 1.00 91.25 397 ARG A CA 1
ATOM 3038 C C . ARG A 1 397 ? 13.965 -10.530 -13.709 1.00 91.25 397 ARG A C 1
ATOM 3040 O O . ARG A 1 397 ? 14.214 -9.342 -13.888 1.00 91.25 397 ARG A O 1
ATOM 3047 N N . LEU A 1 398 ? 13.720 -11.042 -12.510 1.00 90.81 398 LEU A N 1
ATOM 3048 C CA . LEU A 1 398 ? 13.631 -10.228 -11.305 1.00 90.81 398 LEU A CA 1
ATOM 3049 C C . LEU A 1 398 ? 14.590 -10.694 -10.229 1.00 90.81 398 LEU A C 1
ATOM 3051 O O . LEU A 1 398 ? 14.511 -11.837 -9.801 1.00 90.81 398 LEU A O 1
ATOM 3055 N N . LEU A 1 399 ? 15.440 -9.800 -9.736 1.00 92.00 399 LEU A N 1
ATOM 3056 C CA . LEU A 1 399 ? 16.067 -9.954 -8.431 1.00 92.00 399 LEU A CA 1
ATOM 3057 C C . LEU A 1 399 ? 15.133 -9.350 -7.383 1.00 92.00 399 LEU A C 1
ATOM 3059 O O . LEU A 1 399 ? 14.968 -8.129 -7.316 1.00 92.00 399 LEU A O 1
ATOM 3063 N N . VAL A 1 400 ? 14.516 -10.215 -6.584 1.00 89.12 400 VAL A N 1
ATOM 3064 C CA . VAL A 1 400 ? 13.568 -9.821 -5.539 1.00 89.12 400 VAL A CA 1
ATOM 3065 C C . VAL A 1 400 ? 14.312 -9.671 -4.217 1.00 89.12 400 VAL A C 1
ATOM 3067 O O . VAL A 1 400 ? 14.932 -10.617 -3.729 1.00 89.12 400 VAL A O 1
ATOM 3070 N N . LEU A 1 401 ? 14.244 -8.469 -3.648 1.00 87.00 401 LEU A N 1
ATOM 3071 C CA . LEU A 1 401 ? 14.934 -8.080 -2.422 1.00 87.00 401 LEU A CA 1
ATOM 3072 C C . LEU A 1 401 ? 13.913 -7.822 -1.306 1.00 87.00 401 LEU A C 1
ATOM 3074 O O . LEU A 1 401 ? 13.448 -6.689 -1.172 1.00 87.00 401 LEU A O 1
ATOM 3078 N N . PRO A 1 402 ? 13.541 -8.819 -0.488 1.00 82.50 402 PRO A N 1
ATOM 3079 C CA . PRO A 1 402 ? 12.686 -8.543 0.657 1.00 82.50 402 PRO A CA 1
ATOM 3080 C C . PRO A 1 402 ? 13.346 -7.515 1.575 1.00 82.50 402 PRO A C 1
ATOM 3082 O O . PRO A 1 402 ? 14.572 -7.481 1.752 1.00 82.50 402 PRO A O 1
ATOM 3085 N N . ILE A 1 403 ? 12.508 -6.636 2.117 1.00 77.75 403 ILE A N 1
ATOM 3086 C CA . ILE A 1 403 ? 12.879 -5.846 3.279 1.00 77.75 403 ILE A CA 1
ATOM 3087 C C . ILE A 1 403 ? 12.911 -6.829 4.447 1.00 77.75 403 ILE A C 1
ATOM 3089 O O . ILE A 1 403 ? 11.892 -7.418 4.789 1.00 77.75 403 ILE A O 1
ATOM 3093 N N . GLU A 1 404 ? 14.101 -7.045 4.995 1.00 77.62 404 GLU A N 1
ATOM 3094 C CA . GLU A 1 404 ? 14.315 -7.969 6.109 1.00 77.62 404 GLU A CA 1
ATOM 3095 C C . GLU A 1 404 ? 13.447 -7.564 7.304 1.00 77.62 404 GLU A C 1
ATOM 3097 O O . GLU A 1 404 ? 13.355 -6.375 7.631 1.00 77.62 404 GLU A O 1
ATOM 3102 N N . GLY A 1 405 ? 12.780 -8.549 7.909 1.00 75.31 405 GLY A N 1
ATOM 3103 C CA . GLY A 1 405 ? 11.855 -8.358 9.024 1.00 75.31 405 GLY A CA 1
ATOM 3104 C C . GLY A 1 405 ? 10.454 -7.905 8.608 1.00 75.31 405 GLY A C 1
ATOM 3105 O O . GLY A 1 405 ? 9.537 -7.990 9.411 1.00 75.31 405 GLY A O 1
ATOM 3106 N N . HIS A 1 406 ? 10.241 -7.477 7.359 1.00 79.81 406 HIS A N 1
ATOM 3107 C CA . HIS A 1 406 ? 8.937 -6.999 6.894 1.00 79.81 406 HIS A CA 1
ATOM 3108 C C . HIS A 1 406 ? 8.085 -8.183 6.423 1.00 79.81 406 HIS A C 1
ATOM 3110 O O . HIS A 1 406 ? 8.203 -8.642 5.280 1.00 79.81 406 HIS A O 1
ATOM 3116 N N . ASN A 1 407 ? 7.199 -8.680 7.291 1.00 83.31 407 ASN A N 1
ATOM 3117 C CA . ASN A 1 407 ? 6.520 -9.961 7.050 1.00 83.31 407 ASN A CA 1
ATOM 3118 C C . ASN A 1 407 ? 5.697 -9.997 5.753 1.00 83.31 407 ASN A C 1
ATOM 3120 O O . ASN A 1 407 ? 5.626 -11.038 5.101 1.00 83.31 407 ASN A O 1
ATOM 3124 N N . GLU A 1 408 ? 5.070 -8.883 5.359 1.00 80.12 408 GLU A N 1
ATOM 3125 C CA . GLU A 1 408 ? 4.327 -8.822 4.094 1.00 80.12 408 GLU A CA 1
ATOM 3126 C C . GLU A 1 408 ? 5.255 -8.982 2.888 1.00 80.12 408 GLU A C 1
ATOM 3128 O O . GLU A 1 408 ? 4.953 -9.732 1.961 1.00 80.12 408 GLU A O 1
ATOM 3133 N N . GLN A 1 409 ? 6.414 -8.326 2.903 1.00 81.31 409 GLN A N 1
ATOM 3134 C CA . GLN A 1 409 ? 7.378 -8.407 1.808 1.00 81.31 409 GLN A CA 1
ATOM 3135 C C . GLN A 1 409 ? 8.042 -9.772 1.724 1.00 81.31 409 GLN A C 1
ATOM 3137 O O . GLN A 1 409 ? 8.232 -10.299 0.627 1.00 81.31 409 GLN A O 1
ATOM 3142 N N . GLU A 1 410 ? 8.370 -10.368 2.862 1.00 83.19 410 GLU A N 1
ATOM 3143 C CA . GLU A 1 410 ? 8.882 -11.734 2.917 1.00 83.19 410 GLU A CA 1
ATOM 3144 C C . GLU A 1 410 ? 7.844 -12.718 2.364 1.00 83.19 410 GLU A C 1
ATOM 3146 O O . GLU A 1 410 ? 8.164 -13.506 1.469 1.00 83.19 410 GLU A O 1
ATOM 3151 N N . LYS A 1 411 ? 6.573 -12.580 2.770 1.00 85.62 411 LYS A N 1
ATOM 3152 C CA . LYS A 1 411 ? 5.491 -13.433 2.274 1.00 85.62 411 LYS A CA 1
ATOM 3153 C C . LYS A 1 411 ? 5.217 -13.244 0.782 1.00 85.62 411 LYS A C 1
ATOM 3155 O O . LYS A 1 411 ? 5.041 -14.235 0.074 1.00 85.62 411 LYS A O 1
ATOM 3160 N N . ASN A 1 412 ? 5.225 -12.005 0.285 1.00 83.50 412 ASN A N 1
ATOM 3161 C CA . ASN A 1 412 ? 5.120 -11.717 -1.149 1.00 83.50 412 ASN A CA 1
ATOM 3162 C C . ASN A 1 412 ? 6.243 -12.410 -1.917 1.00 83.50 412 ASN A C 1
ATOM 3164 O O . ASN A 1 412 ? 5.999 -13.066 -2.928 1.00 83.50 412 ASN A O 1
ATOM 3168 N N . ALA A 1 413 ? 7.472 -12.324 -1.410 1.00 84.50 413 ALA A N 1
ATOM 3169 C CA . ALA A 1 413 ? 8.602 -13.001 -2.016 1.00 84.50 413 ALA A CA 1
ATOM 3170 C C . ALA A 1 413 ? 8.411 -14.530 -2.050 1.00 84.50 413 ALA A C 1
ATOM 3172 O O . ALA A 1 413 ? 8.829 -15.163 -3.026 1.00 84.50 413 ALA A O 1
ATOM 3173 N N . ASP A 1 414 ? 7.816 -15.129 -1.010 1.00 85.62 414 ASP A N 1
ATOM 3174 C CA . ASP A 1 414 ? 7.603 -16.581 -0.942 1.00 85.62 414 ASP A CA 1
ATOM 3175 C C . ASP A 1 414 ? 6.613 -17.019 -2.007 1.00 85.62 414 ASP A C 1
ATOM 3177 O O . ASP A 1 414 ? 6.921 -17.886 -2.822 1.00 85.62 414 ASP A O 1
ATOM 3181 N N . VAL A 1 415 ? 5.485 -16.318 -2.086 1.00 84.31 415 VAL A N 1
ATOM 3182 C CA . VAL A 1 415 ? 4.448 -16.576 -3.089 1.00 84.31 415 VAL A CA 1
ATOM 3183 C C . VAL A 1 415 ? 5.000 -16.440 -4.509 1.00 84.31 415 VAL A C 1
ATOM 3185 O O . VAL A 1 415 ? 4.726 -17.281 -5.361 1.00 84.31 415 VAL A O 1
ATOM 3188 N N . ILE A 1 416 ? 5.844 -15.436 -4.760 1.00 83.12 416 ILE A N 1
ATOM 3189 C CA . ILE A 1 416 ? 6.528 -15.250 -6.050 1.00 83.12 416 ILE A CA 1
ATOM 3190 C C . ILE A 1 416 ? 7.376 -16.468 -6.424 1.00 83.12 416 ILE A C 1
ATOM 3192 O O . ILE A 1 416 ? 7.429 -16.865 -7.587 1.00 83.12 416 ILE A O 1
ATOM 3196 N N . SER A 1 417 ? 8.069 -17.037 -5.442 1.00 81.50 417 SER A N 1
ATOM 3197 C CA . SER A 1 417 ? 9.005 -18.145 -5.655 1.00 81.50 417 SER A CA 1
ATOM 3198 C C . SER A 1 417 ? 8.306 -19.496 -5.792 1.00 81.50 417 SER A C 1
ATOM 3200 O O . SER A 1 417 ? 8.898 -20.443 -6.308 1.00 81.50 417 SER A O 1
ATOM 3202 N N . GLU A 1 418 ? 7.053 -19.582 -5.354 1.00 85.50 418 GLU A N 1
ATOM 3203 C CA . GLU A 1 418 ? 6.204 -20.767 -5.463 1.00 85.50 418 GLU A CA 1
ATOM 3204 C C . GLU A 1 418 ? 5.300 -20.735 -6.712 1.00 85.50 418 GLU A C 1
ATOM 3206 O O . GLU A 1 418 ? 4.902 -21.793 -7.205 1.00 85.50 418 GLU A O 1
ATOM 3211 N N . ASP A 1 419 ? 5.011 -19.553 -7.274 1.00 87.06 419 ASP A N 1
ATOM 3212 C CA . ASP A 1 419 ? 4.166 -19.397 -8.466 1.00 87.06 419 ASP A CA 1
ATOM 3213 C C . ASP A 1 419 ? 4.791 -20.095 -9.691 1.00 87.06 419 ASP A C 1
ATOM 3215 O O . ASP A 1 419 ? 5.935 -19.858 -10.082 1.00 87.06 419 ASP A O 1
ATOM 3219 N N . ASN A 1 420 ? 4.018 -20.981 -10.323 1.00 84.62 420 ASN A N 1
ATOM 3220 C CA . ASN A 1 420 ? 4.500 -21.841 -11.403 1.00 84.62 420 ASN A CA 1
ATOM 3221 C C . ASN A 1 420 ? 4.922 -21.092 -12.671 1.00 84.62 420 ASN A C 1
ATOM 3223 O O . ASN A 1 420 ? 5.787 -21.586 -13.393 1.00 84.62 420 ASN A O 1
ATOM 3227 N N . VAL A 1 421 ? 4.326 -19.931 -12.939 1.00 83.44 421 VAL A N 1
ATOM 3228 C CA . VAL A 1 421 ? 4.669 -19.084 -14.088 1.00 83.44 421 VAL A CA 1
ATOM 3229 C C . VAL A 1 421 ? 5.844 -18.174 -13.736 1.00 83.44 421 VAL A C 1
ATOM 3231 O O . VAL A 1 421 ? 6.661 -17.852 -14.604 1.00 83.44 421 VAL A O 1
ATOM 3234 N N . ILE A 1 422 ? 5.935 -17.769 -12.464 1.00 82.69 422 ILE A N 1
ATOM 3235 C CA . ILE A 1 422 ? 6.852 -16.719 -12.029 1.00 82.69 422 ILE A CA 1
ATOM 3236 C C . ILE A 1 422 ? 8.201 -17.208 -11.508 1.00 82.69 422 ILE A C 1
ATOM 3238 O O . ILE A 1 422 ? 9.239 -16.611 -11.814 1.00 82.69 422 ILE A O 1
ATOM 3242 N N . LYS A 1 423 ? 8.230 -18.338 -10.805 1.00 85.56 423 LYS A N 1
ATOM 3243 C CA . LYS A 1 423 ? 9.442 -18.853 -10.154 1.00 85.56 423 LYS A CA 1
ATOM 3244 C C . LYS A 1 423 ? 10.646 -18.999 -11.085 1.00 85.56 423 LYS A C 1
ATOM 3246 O O . LYS A 1 423 ? 11.780 -18.835 -10.653 1.00 85.56 423 LYS A O 1
ATOM 3251 N N . SER A 1 424 ? 10.423 -19.282 -12.373 1.00 80.62 424 SER A N 1
ATOM 3252 C CA . SER A 1 424 ? 11.502 -19.529 -13.337 1.00 80.62 424 SER A CA 1
ATOM 3253 C C . SER A 1 424 ? 12.341 -18.292 -13.667 1.00 80.62 424 SER A C 1
ATOM 3255 O O . SER A 1 424 ? 13.438 -18.436 -14.200 1.00 80.62 424 SER A O 1
ATOM 3257 N N . PHE A 1 425 ? 11.821 -17.084 -13.429 1.00 80.75 425 PHE A N 1
ATOM 3258 C CA . PHE A 1 425 ? 12.500 -15.832 -13.781 1.00 80.75 425 PHE A CA 1
ATOM 3259 C C . PHE A 1 425 ? 12.886 -14.992 -12.561 1.00 80.75 425 PHE A C 1
ATOM 3261 O O . PHE A 1 425 ? 13.523 -13.944 -12.704 1.00 80.75 425 PHE A O 1
ATOM 3268 N N . VAL A 1 426 ? 12.536 -15.461 -11.364 1.00 85.88 426 VAL A N 1
ATOM 3269 C CA . VAL A 1 426 ? 12.838 -14.782 -10.112 1.00 85.88 426 VAL A CA 1
ATOM 3270 C C . VAL A 1 426 ? 14.105 -15.352 -9.503 1.00 85.88 426 VAL A C 1
ATOM 3272 O O . VAL A 1 426 ? 14.288 -16.555 -9.347 1.00 85.88 426 VAL A O 1
ATOM 3275 N N . VAL A 1 427 ? 14.985 -14.441 -9.129 1.00 84.94 427 VAL A N 1
ATOM 3276 C CA . VAL A 1 427 ? 16.189 -14.691 -8.365 1.00 84.94 427 VAL A CA 1
ATOM 3277 C C . VAL A 1 427 ? 15.975 -14.087 -6.988 1.00 84.94 427 VAL A C 1
ATOM 3279 O O . VAL A 1 427 ? 15.656 -12.907 -6.857 1.00 84.94 427 VAL A O 1
ATOM 3282 N N . ARG A 1 428 ? 16.165 -14.899 -5.953 1.00 80.69 428 ARG A N 1
ATOM 3283 C CA . ARG A 1 428 ? 16.217 -14.437 -4.567 1.00 80.69 428 ARG A CA 1
ATOM 3284 C C . ARG A 1 428 ? 17.654 -14.392 -4.075 1.00 80.69 428 ARG A C 1
ATOM 3286 O O . ARG A 1 428 ? 18.486 -15.203 -4.498 1.00 80.69 428 ARG A O 1
ATOM 3293 N N . THR A 1 429 ? 17.921 -13.454 -3.176 1.00 77.75 429 THR A N 1
ATOM 3294 C CA . THR A 1 429 ? 19.121 -13.471 -2.337 1.00 77.75 429 THR A CA 1
ATOM 3295 C C . THR A 1 429 ? 19.055 -14.678 -1.407 1.00 77.75 429 THR A C 1
ATOM 3297 O O . THR A 1 429 ? 18.011 -14.945 -0.810 1.00 77.75 429 THR A O 1
ATOM 3300 N N . LEU A 1 430 ? 20.145 -15.440 -1.320 1.00 73.69 430 LEU A N 1
ATOM 3301 C CA . LEU A 1 430 ? 20.245 -16.545 -0.365 1.00 73.69 430 LEU A CA 1
ATOM 3302 C C . LEU A 1 430 ? 20.448 -15.986 1.054 1.00 73.69 430 LEU A C 1
ATOM 3304 O O . LEU A 1 430 ? 21.029 -14.918 1.212 1.00 73.69 430 LEU A O 1
ATOM 3308 N N . ALA A 1 431 ? 20.017 -16.716 2.088 1.00 66.62 431 ALA A N 1
ATOM 3309 C CA . ALA A 1 431 ? 19.969 -16.230 3.478 1.00 66.62 431 ALA A CA 1
ATOM 3310 C C . ALA A 1 431 ? 21.301 -15.686 4.046 1.00 66.62 431 ALA A C 1
ATOM 3312 O O . ALA A 1 431 ? 21.292 -14.929 5.008 1.00 66.62 431 ALA A O 1
ATOM 3313 N N . THR A 1 432 ? 22.443 -16.060 3.464 1.00 71.19 432 THR A N 1
ATOM 3314 C CA . THR A 1 432 ? 23.789 -15.632 3.885 1.00 71.19 432 THR A CA 1
ATOM 3315 C C . THR A 1 432 ? 24.575 -14.922 2.780 1.00 71.19 432 THR A C 1
ATOM 3317 O O . THR A 1 432 ? 25.745 -14.589 2.964 1.00 71.19 432 THR A O 1
ATOM 3320 N N . GLU A 1 433 ? 23.964 -14.710 1.615 1.00 77.69 433 GLU A N 1
ATOM 3321 C CA . GLU A 1 433 ? 24.629 -14.130 0.452 1.00 77.69 433 GLU A CA 1
ATOM 3322 C C . GLU A 1 433 ? 24.655 -12.606 0.561 1.00 77.69 433 GLU A C 1
ATOM 3324 O O . GLU A 1 433 ? 23.631 -11.959 0.790 1.00 77.69 433 GLU A O 1
ATOM 3329 N N . GLN A 1 434 ? 25.831 -12.011 0.354 1.00 83.31 434 GLN A N 1
ATOM 3330 C CA . GLN A 1 434 ? 25.934 -10.559 0.300 1.00 83.31 434 GLN A CA 1
ATOM 3331 C C . GLN A 1 434 ? 25.191 -10.024 -0.929 1.00 83.31 434 GLN A C 1
ATOM 3333 O O . GLN A 1 434 ? 25.175 -10.634 -2.000 1.00 83.31 434 GLN A O 1
ATOM 3338 N N . LEU A 1 435 ? 24.604 -8.831 -0.808 1.00 84.25 435 LEU A N 1
ATOM 3339 C CA . LEU A 1 435 ? 23.869 -8.203 -1.909 1.00 84.25 435 LEU A CA 1
ATOM 3340 C C . LEU A 1 435 ? 24.726 -8.047 -3.182 1.00 84.25 435 LEU A C 1
ATOM 3342 O O . LEU A 1 435 ? 24.208 -8.179 -4.290 1.00 84.25 435 LEU A O 1
ATOM 3346 N N . SER A 1 436 ? 26.033 -7.805 -3.037 1.00 85.19 436 SER A N 1
ATOM 3347 C CA . SER A 1 436 ? 26.989 -7.745 -4.152 1.00 85.19 436 SER A CA 1
ATOM 3348 C C . SER A 1 436 ? 27.097 -9.065 -4.916 1.00 85.19 436 SER A C 1
ATOM 3350 O O . SER A 1 436 ? 27.177 -9.056 -6.145 1.00 85.19 436 SER A O 1
ATOM 3352 N N . ASP A 1 437 ? 27.060 -10.192 -4.207 1.00 86.88 437 ASP A N 1
ATOM 3353 C CA . ASP A 1 437 ? 27.165 -11.527 -4.797 1.00 86.88 437 ASP A CA 1
ATOM 3354 C C . ASP A 1 437 ? 25.855 -11.902 -5.491 1.00 86.88 437 ASP A C 1
ATOM 3356 O O . ASP A 1 437 ? 25.868 -12.350 -6.640 1.00 86.88 437 ASP A O 1
ATOM 3360 N N . SER A 1 438 ? 24.719 -11.577 -4.858 1.00 87.81 438 SER A N 1
ATOM 3361 C CA . SER A 1 438 ? 23.387 -11.693 -5.469 1.00 87.81 438 SER A CA 1
ATOM 3362 C C . SER A 1 438 ? 23.302 -10.913 -6.781 1.00 87.81 438 SER A C 1
ATOM 3364 O O . SER A 1 438 ? 22.804 -11.428 -7.783 1.00 87.81 438 SER A O 1
ATOM 3366 N N . LEU A 1 439 ? 23.806 -9.673 -6.789 1.00 90.81 439 LEU A N 1
ATOM 3367 C CA . LEU A 1 439 ? 23.831 -8.817 -7.971 1.00 90.81 439 LEU A CA 1
ATOM 3368 C C . LEU A 1 439 ? 24.714 -9.414 -9.070 1.00 90.81 439 LEU A C 1
ATOM 3370 O O . LEU A 1 439 ? 24.274 -9.501 -10.217 1.00 90.81 439 LEU A O 1
ATOM 3374 N N . GLN A 1 440 ? 25.930 -9.854 -8.731 1.00 89.38 440 GLN A N 1
ATOM 3375 C CA . GLN A 1 440 ? 26.836 -10.489 -9.689 1.00 89.38 440 GLN A CA 1
ATOM 3376 C C . GLN A 1 440 ? 26.186 -11.728 -10.305 1.00 89.38 440 GLN A C 1
ATOM 3378 O O . GLN A 1 440 ? 26.168 -11.873 -11.523 1.00 89.38 440 GLN A O 1
ATOM 3383 N N . ARG A 1 441 ? 25.617 -12.606 -9.475 1.00 89.94 441 ARG A N 1
ATOM 3384 C CA . ARG A 1 441 ? 24.941 -13.832 -9.905 1.00 89.94 441 ARG A CA 1
ATOM 3385 C C . ARG A 1 441 ? 23.742 -13.526 -10.793 1.00 89.94 441 ARG A C 1
ATOM 3387 O O . ARG A 1 441 ? 23.557 -14.175 -11.822 1.00 89.94 441 ARG A O 1
ATOM 3394 N N . PHE A 1 442 ? 22.946 -12.522 -10.429 1.00 92.19 442 PHE A N 1
ATOM 3395 C CA . PHE A 1 442 ? 21.820 -12.069 -11.232 1.00 92.19 442 PHE A CA 1
ATOM 3396 C C . PHE A 1 442 ? 22.284 -11.596 -12.616 1.00 92.19 442 PHE A C 1
ATOM 3398 O O . PHE A 1 442 ? 21.788 -12.080 -13.630 1.00 92.19 442 PHE A O 1
ATOM 3405 N N . VAL A 1 443 ? 23.283 -10.723 -12.668 1.00 90.88 443 VAL A N 1
ATOM 3406 C CA . VAL A 1 443 ? 23.781 -10.138 -13.916 1.00 90.88 443 VAL A CA 1
ATOM 3407 C C . VAL A 1 443 ? 24.529 -11.167 -14.785 1.00 90.88 443 VAL A C 1
ATOM 3409 O O . VAL A 1 443 ? 24.339 -11.196 -16.000 1.00 90.88 443 VAL A O 1
ATOM 3412 N N . ALA A 1 444 ? 25.326 -12.054 -14.183 1.00 87.06 444 ALA A N 1
ATOM 3413 C CA . ALA A 1 444 ? 26.169 -13.019 -14.895 1.00 87.06 444 ALA A CA 1
ATOM 3414 C C . ALA A 1 444 ? 25.417 -14.262 -15.396 1.00 87.06 444 ALA A C 1
ATOM 3416 O O . ALA A 1 444 ? 25.690 -14.736 -16.498 1.00 87.06 444 ALA A O 1
ATOM 3417 N N . ASN A 1 445 ? 24.444 -14.786 -14.640 1.00 83.50 445 ASN A N 1
ATOM 3418 C CA . ASN A 1 445 ? 23.752 -16.036 -14.990 1.00 83.50 445 ASN A CA 1
ATOM 3419 C C . ASN A 1 445 ? 22.615 -15.836 -15.998 1.00 83.50 445 ASN A C 1
ATOM 3421 O O . ASN A 1 445 ? 21.623 -16.569 -15.975 1.00 83.50 445 ASN A O 1
ATOM 3425 N N . ARG A 1 446 ? 22.683 -14.808 -16.845 1.00 75.69 446 ARG A N 1
ATOM 3426 C CA . ARG A 1 446 ? 21.648 -14.570 -17.849 1.00 75.69 446 ARG A CA 1
ATOM 3427 C C . ARG A 1 446 ? 21.688 -15.677 -18.908 1.00 75.69 446 ARG A C 1
ATOM 3429 O O . ARG A 1 446 ? 22.749 -15.913 -19.489 1.00 75.69 446 ARG A O 1
ATOM 3436 N N . PRO A 1 447 ? 20.561 -16.355 -19.192 1.00 66.38 447 PRO A N 1
ATOM 3437 C CA . PRO A 1 447 ? 20.529 -17.329 -20.271 1.00 66.38 447 PRO A CA 1
ATOM 3438 C C . PRO A 1 447 ? 20.832 -16.633 -21.602 1.00 66.38 447 PRO A C 1
ATOM 3440 O O . PRO A 1 447 ? 20.179 -15.656 -21.972 1.00 66.38 447 PRO A O 1
ATOM 3443 N N . LYS A 1 448 ? 21.829 -17.151 -22.328 1.00 59.94 448 LYS A N 1
ATOM 3444 C CA . LYS A 1 448 ? 22.180 -16.729 -23.692 1.00 59.94 448 LYS A CA 1
ATOM 3445 C C . LYS A 1 448 ? 21.130 -17.261 -24.668 1.00 59.94 448 LYS A C 1
ATOM 3447 O O . LYS A 1 448 ? 21.400 -18.169 -25.444 1.00 59.94 448 LYS A O 1
ATOM 3452 N N . THR A 1 449 ? 19.906 -16.764 -24.573 1.00 53.62 449 THR A N 1
ATOM 3453 C CA . THR A 1 449 ? 18.856 -17.105 -25.537 1.00 53.62 449 THR A CA 1
ATOM 3454 C C . THR A 1 449 ? 18.776 -16.001 -26.576 1.00 53.62 449 THR A C 1
ATOM 3456 O O . THR A 1 449 ? 18.731 -14.820 -26.235 1.00 53.62 449 THR A O 1
ATOM 3459 N N . HIS A 1 450 ? 18.813 -16.383 -27.852 1.00 52.16 450 HIS A N 1
ATOM 3460 C CA . HIS A 1 450 ? 18.396 -15.482 -28.914 1.00 52.16 450 HIS A CA 1
ATOM 3461 C C . HIS A 1 450 ? 16.887 -15.309 -28.784 1.00 52.16 450 HIS A C 1
ATOM 3463 O O . HIS A 1 450 ? 16.138 -16.282 -28.852 1.00 52.16 450 HIS A O 1
ATOM 3469 N N . GLU A 1 451 ? 16.464 -14.076 -28.531 1.00 60.06 451 GLU A N 1
ATOM 3470 C CA . GLU A 1 451 ? 15.055 -13.721 -28.452 1.00 60.06 451 GLU A CA 1
ATOM 3471 C C . GLU A 1 451 ? 14.408 -14.060 -29.800 1.00 60.06 451 GLU A C 1
ATOM 3473 O O . GLU A 1 451 ? 14.854 -13.580 -30.846 1.00 60.06 451 GLU A O 1
ATOM 3478 N N . ALA A 1 452 ? 13.413 -14.949 -29.796 1.00 60.00 452 ALA A N 1
ATOM 3479 C CA . ALA A 1 452 ? 12.690 -15.287 -31.015 1.00 60.00 452 ALA A CA 1
ATOM 3480 C C . ALA A 1 452 ? 12.088 -14.003 -31.620 1.00 60.00 452 ALA A C 1
ATOM 3482 O O . ALA A 1 452 ? 11.692 -13.113 -30.857 1.00 60.00 452 ALA A O 1
ATOM 3483 N N . PRO A 1 453 ? 11.993 -13.875 -32.958 1.00 67.50 453 PRO A N 1
ATOM 3484 C CA . PRO A 1 453 ? 11.351 -12.723 -33.577 1.00 67.50 453 PRO A CA 1
ATOM 3485 C C . PRO A 1 453 ? 9.912 -12.594 -33.065 1.00 67.50 453 PRO A C 1
ATOM 3487 O O . PRO A 1 453 ? 9.040 -13.384 -33.415 1.00 67.50 453 PRO A O 1
ATOM 3490 N N . CYS A 1 454 ? 9.675 -11.607 -32.208 1.00 83.56 454 CYS A N 1
ATOM 3491 C CA . CYS A 1 454 ? 8.372 -11.311 -31.634 1.00 83.56 454 CYS A CA 1
ATOM 3492 C C . CYS A 1 454 ? 8.113 -9.806 -31.688 1.00 83.56 454 CYS A C 1
ATOM 3494 O O . CYS A 1 454 ? 9.036 -8.980 -31.674 1.00 83.56 454 CYS A O 1
ATOM 3496 N N . THR A 1 455 ? 6.840 -9.446 -31.797 1.00 91.38 455 THR A N 1
ATOM 3497 C CA . THR A 1 455 ? 6.396 -8.055 -31.840 1.00 91.38 455 THR A CA 1
ATOM 3498 C C . THR A 1 455 ? 5.895 -7.603 -30.471 1.00 91.38 455 THR A C 1
ATOM 3500 O O . THR A 1 455 ? 5.702 -8.403 -29.555 1.00 91.38 455 THR A O 1
ATOM 3503 N N . MET A 1 456 ? 5.657 -6.303 -30.327 1.00 93.75 456 MET A N 1
ATOM 3504 C CA . MET A 1 456 ? 5.058 -5.703 -29.136 1.00 93.75 456 MET A CA 1
ATOM 3505 C C . MET A 1 456 ? 3.553 -5.997 -29.007 1.00 93.75 456 MET A C 1
ATOM 3507 O O . MET A 1 456 ? 2.912 -5.438 -28.127 1.00 93.75 456 MET A O 1
ATOM 3511 N N . ASN A 1 457 ? 2.962 -6.853 -29.849 1.00 94.06 457 ASN A N 1
ATOM 3512 C CA . ASN A 1 457 ? 1.516 -7.079 -29.882 1.00 94.06 457 ASN A CA 1
ATOM 3513 C C . ASN A 1 457 ? 0.941 -7.542 -28.535 1.00 94.06 457 ASN A C 1
ATOM 3515 O O . ASN A 1 457 ? -0.018 -6.947 -28.048 1.00 94.06 457 ASN A O 1
ATOM 3519 N N . GLU A 1 458 ? 1.542 -8.558 -27.911 1.00 92.50 458 GLU A N 1
ATOM 3520 C CA . GLU A 1 458 ? 1.109 -9.057 -26.595 1.00 92.50 458 GLU A CA 1
ATOM 3521 C C . GLU A 1 458 ? 1.284 -7.992 -25.507 1.00 92.50 458 GLU A C 1
ATOM 3523 O O . GLU A 1 458 ? 0.389 -7.785 -24.695 1.00 92.50 458 GLU A O 1
ATOM 3528 N N . PHE A 1 459 ? 2.393 -7.245 -25.542 1.00 93.56 459 PHE A N 1
ATOM 3529 C CA . PHE A 1 459 ? 2.647 -6.148 -24.608 1.00 93.56 459 PHE A CA 1
ATOM 3530 C C . PHE A 1 459 ? 1.604 -5.037 -24.726 1.00 93.56 459 PHE A C 1
ATOM 3532 O O . PHE A 1 459 ? 0.999 -4.662 -23.726 1.00 93.56 459 PHE A O 1
ATOM 3539 N N . ILE A 1 460 ? 1.354 -4.540 -25.942 1.00 94.19 460 ILE A N 1
ATOM 3540 C CA . ILE A 1 460 ? 0.362 -3.488 -26.194 1.00 94.19 460 ILE A CA 1
ATOM 3541 C C . ILE A 1 460 ? -1.041 -3.968 -25.812 1.00 94.19 460 ILE A C 1
ATOM 3543 O O . ILE A 1 460 ? -1.796 -3.208 -25.208 1.00 94.19 460 ILE A O 1
ATOM 3547 N N . THR A 1 461 ? -1.373 -5.231 -26.093 1.00 93.06 461 THR A N 1
ATOM 3548 C CA . THR A 1 461 ? -2.647 -5.834 -25.676 1.00 93.06 461 THR A CA 1
ATOM 3549 C C . THR A 1 461 ? -2.769 -5.857 -24.152 1.00 93.06 461 THR A C 1
ATOM 3551 O O . THR A 1 461 ? -3.767 -5.385 -23.616 1.00 93.06 461 THR A O 1
ATOM 3554 N N . ALA A 1 462 ? -1.735 -6.322 -23.445 1.00 92.75 462 ALA A N 1
ATOM 3555 C CA . ALA A 1 462 ? -1.740 -6.438 -21.990 1.00 92.75 462 ALA A CA 1
ATOM 3556 C C . ALA A 1 462 ? -1.843 -5.081 -21.279 1.00 92.75 462 ALA A C 1
ATOM 3558 O O . ALA A 1 462 ? -2.610 -4.956 -20.325 1.00 92.75 462 ALA A O 1
ATOM 3559 N N . ILE A 1 463 ? -1.109 -4.052 -21.723 1.00 91.88 463 ILE A N 1
ATOM 3560 C CA . ILE A 1 463 ? -1.196 -2.713 -21.108 1.00 91.88 463 ILE A CA 1
ATOM 3561 C C . ILE A 1 463 ? -2.505 -1.994 -21.457 1.00 91.88 463 ILE A C 1
ATOM 3563 O O . ILE A 1 463 ? -2.923 -1.107 -20.717 1.00 91.88 463 ILE A O 1
ATOM 3567 N N . SER A 1 464 ? -3.167 -2.391 -22.548 1.00 90.38 464 SER A N 1
ATOM 3568 C CA . SER A 1 464 ? -4.455 -1.831 -22.977 1.00 90.38 464 SER A CA 1
ATOM 3569 C C . SER A 1 464 ? -5.661 -2.574 -22.395 1.00 90.38 464 SER A C 1
ATOM 3571 O O . SER A 1 464 ? -6.793 -2.160 -22.643 1.00 90.38 464 SER A O 1
ATOM 3573 N N . ASP A 1 465 ? -5.450 -3.652 -21.629 1.00 89.75 465 ASP A N 1
ATOM 3574 C CA . ASP A 1 465 ? -6.537 -4.412 -21.010 1.00 89.75 465 ASP A CA 1
ATOM 3575 C C . ASP A 1 465 ? -7.327 -3.513 -20.037 1.00 89.75 465 ASP A C 1
ATOM 3577 O O . ASP A 1 465 ? -6.751 -3.003 -19.066 1.00 89.75 465 ASP A O 1
ATOM 3581 N N . PRO A 1 466 ? -8.640 -3.302 -20.250 1.00 84.75 466 PRO A N 1
ATOM 3582 C CA . PRO A 1 466 ? -9.456 -2.502 -19.341 1.00 84.75 466 PRO A CA 1
ATOM 3583 C C . PRO A 1 466 ? -9.617 -3.141 -17.949 1.00 84.75 466 PRO A C 1
ATOM 3585 O O . PRO A 1 466 ? -9.982 -2.439 -16.999 1.00 84.75 466 PRO A O 1
ATOM 3588 N N . ASN A 1 467 ? -9.338 -4.442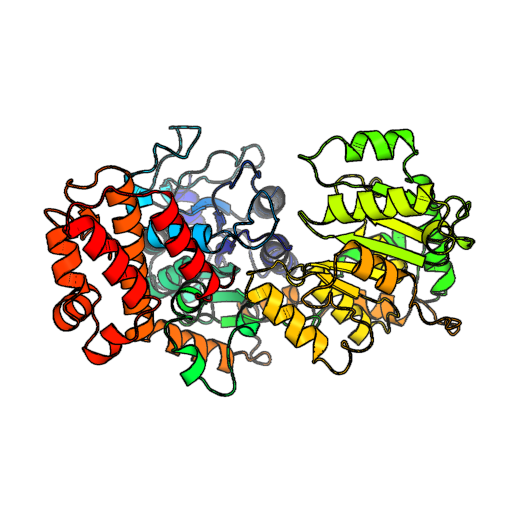 -17.796 1.00 88.31 467 ASN A N 1
ATOM 3589 C CA . ASN A 1 467 ? -9.456 -5.172 -16.536 1.00 88.31 467 ASN A CA 1
ATOM 3590 C C . ASN A 1 467 ? -8.331 -4.810 -15.558 1.00 88.31 467 ASN A C 1
ATOM 3592 O O . ASN A 1 467 ? -7.375 -5.553 -15.336 1.00 88.31 467 ASN A O 1
ATOM 3596 N N . SER A 1 468 ? -8.485 -3.658 -14.913 1.00 89.50 468 SER A N 1
ATOM 3597 C CA . SER A 1 468 ? -7.577 -3.152 -13.883 1.00 89.50 468 SER A CA 1
ATOM 3598 C C . SER A 1 468 ? -8.125 -3.342 -12.467 1.00 89.50 468 SER A C 1
ATOM 3600 O O . SER A 1 468 ? -9.324 -3.545 -12.263 1.00 89.50 468 SER A O 1
ATOM 3602 N N . TYR A 1 4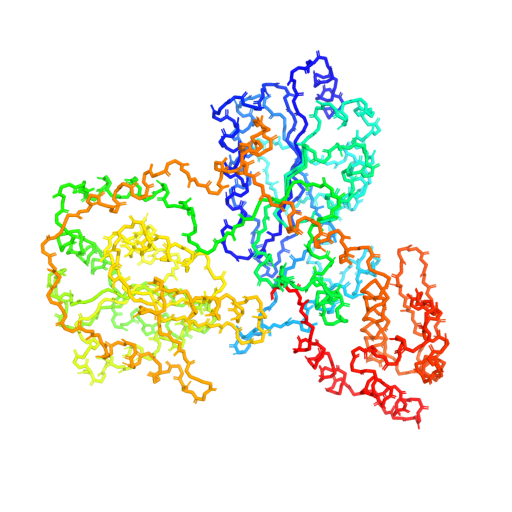69 ? -7.267 -3.201 -11.450 1.00 88.88 469 TYR A N 1
ATOM 3603 C CA . TYR A 1 469 ? -7.735 -3.114 -10.055 1.00 88.88 469 TYR A CA 1
ATOM 3604 C C . TYR A 1 469 ? -8.615 -1.882 -9.801 1.00 88.88 469 TYR A C 1
ATOM 3606 O O . TYR A 1 469 ? -9.472 -1.911 -8.920 1.00 88.88 469 TYR A O 1
ATOM 3614 N N . VAL A 1 470 ? -8.422 -0.810 -10.578 1.00 90.56 470 VAL A N 1
ATOM 3615 C CA . VAL A 1 470 ? -9.272 0.389 -10.529 1.00 90.56 470 VAL A CA 1
ATOM 3616 C C . VAL A 1 470 ? -10.671 0.056 -11.052 1.00 90.56 470 VAL A C 1
ATOM 3618 O O . VAL A 1 470 ? -11.653 0.358 -10.378 1.00 90.56 470 VAL A O 1
ATOM 3621 N N . GLN A 1 471 ? -10.757 -0.635 -12.195 1.00 91.81 471 GLN A N 1
ATOM 3622 C CA . GLN A 1 471 ? -12.021 -1.100 -12.772 1.00 91.81 471 GLN A CA 1
ATOM 3623 C C . GLN A 1 471 ? -12.743 -2.069 -11.827 1.00 91.81 471 GLN A C 1
ATOM 3625 O O . GLN A 1 471 ? -13.922 -1.873 -11.554 1.00 91.81 471 GLN A O 1
ATOM 3630 N N . GLN A 1 472 ? -12.033 -3.052 -11.256 1.00 92.31 472 GLN A N 1
ATOM 3631 C CA . GLN A 1 472 ? -12.589 -3.972 -10.255 1.00 92.31 472 GLN A CA 1
ATOM 3632 C C . GLN A 1 472 ? -13.244 -3.212 -9.093 1.00 92.31 472 GLN A C 1
ATOM 3634 O O . GLN A 1 472 ? -14.397 -3.470 -8.752 1.00 92.31 472 GLN A O 1
ATOM 3639 N N . ALA A 1 473 ? -12.519 -2.279 -8.473 1.00 92.50 473 ALA A N 1
ATOM 3640 C CA . ALA A 1 473 ? -13.032 -1.553 -7.317 1.00 92.50 473 ALA A CA 1
ATOM 3641 C C . ALA A 1 473 ? -14.184 -0.604 -7.692 1.00 92.50 473 ALA A C 1
ATOM 3643 O O . ALA A 1 473 ? -15.155 -0.483 -6.943 1.00 92.50 473 ALA A O 1
ATOM 3644 N N . TYR A 1 474 ? -14.124 0.022 -8.872 1.00 94.31 474 TYR A N 1
ATOM 3645 C CA . TYR A 1 474 ? -15.230 0.811 -9.412 1.00 94.31 474 TYR A CA 1
ATOM 3646 C C . TYR A 1 474 ? -16.499 -0.035 -9.604 1.00 94.31 474 TYR A C 1
ATOM 3648 O O . TYR A 1 474 ? -17.580 0.360 -9.162 1.00 94.31 474 TYR A O 1
ATOM 3656 N N . GLU A 1 475 ? -16.383 -1.208 -10.228 1.00 93.19 475 GLU A N 1
ATOM 3657 C CA . GLU A 1 475 ? -17.516 -2.100 -10.484 1.00 93.19 475 GLU A CA 1
ATOM 3658 C C . GLU A 1 475 ? -18.145 -2.632 -9.196 1.00 93.19 475 GLU A C 1
ATOM 3660 O O . GLU A 1 475 ? -19.373 -2.660 -9.075 1.00 93.19 475 GLU A O 1
ATOM 3665 N N . LEU A 1 476 ? -17.313 -3.008 -8.224 1.00 92.56 476 LEU A N 1
ATOM 3666 C CA . LEU A 1 476 ? -17.764 -3.465 -6.913 1.00 92.56 476 LEU A CA 1
ATOM 3667 C C . LEU A 1 476 ? -18.534 -2.366 -6.165 1.00 92.56 476 LEU A C 1
ATOM 3669 O O . LEU A 1 476 ? -19.619 -2.632 -5.654 1.00 92.56 476 LEU A O 1
ATOM 3673 N N . LEU A 1 477 ? -18.012 -1.133 -6.126 1.00 94.00 477 LEU A N 1
ATOM 3674 C CA . LEU A 1 477 ? -18.583 -0.058 -5.306 1.00 94.00 477 LEU A CA 1
ATOM 3675 C C . LEU A 1 477 ? -19.739 0.699 -5.979 1.00 94.00 477 LEU A C 1
ATOM 3677 O O . LEU A 1 477 ? -20.704 1.077 -5.313 1.00 94.00 477 LEU A O 1
ATOM 3681 N N . PHE A 1 478 ? -19.642 0.975 -7.281 1.00 92.62 478 PHE A N 1
ATOM 3682 C CA . PHE A 1 478 ? -20.594 1.843 -7.986 1.00 92.62 478 PHE A CA 1
ATOM 3683 C C . PHE A 1 478 ? -21.554 1.093 -8.908 1.00 92.62 478 PHE A C 1
ATOM 3685 O O . PHE A 1 478 ? -22.624 1.630 -9.198 1.00 92.62 478 PHE A O 1
ATOM 3692 N N . SER A 1 479 ? -21.202 -0.122 -9.342 1.00 86.44 479 SER A N 1
ATOM 3693 C CA . SER A 1 479 ? -22.030 -0.930 -10.254 1.00 86.44 479 SER A CA 1
ATOM 3694 C C . SER A 1 479 ? -22.664 -2.155 -9.582 1.00 86.44 479 SER A C 1
ATOM 3696 O O . SER A 1 479 ? -23.491 -2.815 -10.203 1.00 86.44 479 SER A O 1
ATOM 3698 N N . ASN A 1 480 ? -22.320 -2.447 -8.319 1.00 78.06 480 ASN A N 1
ATOM 3699 C CA . ASN A 1 480 ? -22.744 -3.644 -7.582 1.00 78.06 480 ASN A CA 1
ATOM 3700 C C . ASN A 1 480 ? -22.468 -4.954 -8.346 1.00 78.06 480 ASN A C 1
ATOM 3702 O O . ASN A 1 480 ? -23.291 -5.872 -8.321 1.00 78.06 480 ASN A O 1
ATOM 3706 N N . ASN A 1 481 ? -21.334 -5.050 -9.047 1.00 78.50 481 ASN A N 1
ATOM 3707 C CA . ASN A 1 481 ? -20.996 -6.266 -9.784 1.00 78.50 481 ASN A CA 1
ATOM 3708 C C . ASN A 1 481 ? -20.736 -7.432 -8.813 1.00 78.50 481 ASN A C 1
ATOM 3710 O O . ASN A 1 481 ? -19.740 -7.441 -8.095 1.00 78.50 481 ASN A O 1
ATOM 3714 N N . THR A 1 482 ? -21.614 -8.437 -8.802 1.00 70.31 482 THR A N 1
ATOM 3715 C CA . THR A 1 482 ? -21.504 -9.606 -7.913 1.00 70.31 482 THR A CA 1
ATOM 3716 C C . THR A 1 482 ? -20.651 -10.740 -8.480 1.00 70.31 482 THR A C 1
ATOM 3718 O O . THR A 1 482 ? -20.456 -11.740 -7.792 1.00 70.31 482 THR A O 1
ATOM 3721 N N . ALA A 1 483 ? -20.167 -10.633 -9.723 1.00 74.50 483 ALA A N 1
ATOM 3722 C CA . ALA A 1 483 ? -19.326 -11.664 -10.336 1.00 74.50 483 ALA A CA 1
ATOM 3723 C C . ALA A 1 483 ? -17.947 -11.772 -9.660 1.00 74.50 483 ALA A C 1
ATOM 3725 O O . ALA A 1 483 ? -17.319 -12.828 -9.683 1.00 74.50 483 ALA A O 1
ATOM 3726 N N . ILE A 1 484 ? -17.488 -10.688 -9.033 1.00 76.06 484 ILE A N 1
ATOM 3727 C CA . ILE A 1 484 ? -16.237 -10.634 -8.283 1.00 76.06 484 ILE A CA 1
ATOM 3728 C C . ILE A 1 484 ? -16.549 -10.937 -6.814 1.00 76.06 484 ILE A C 1
ATOM 3730 O O . ILE A 1 484 ? -17.323 -10.223 -6.179 1.00 76.06 484 ILE A O 1
ATOM 3734 N N . ASN A 1 485 ? -15.967 -12.009 -6.272 1.00 80.19 485 ASN A N 1
ATOM 3735 C CA . ASN A 1 485 ? -16.321 -12.518 -4.950 1.00 80.19 485 ASN A CA 1
ATOM 3736 C C . ASN A 1 485 ? -15.081 -12.772 -4.084 1.00 80.19 485 ASN A C 1
ATOM 3738 O O . ASN A 1 485 ? -14.322 -13.704 -4.334 1.00 80.19 485 ASN A O 1
ATOM 3742 N N . PHE A 1 486 ? -14.941 -11.975 -3.024 1.00 86.31 486 PHE A N 1
ATOM 3743 C CA . PHE A 1 486 ? -13.886 -12.089 -2.011 1.00 86.31 486 PHE A CA 1
ATOM 3744 C C . PHE A 1 486 ? -14.443 -12.454 -0.623 1.00 86.31 486 PHE A C 1
ATOM 3746 O O . PHE A 1 486 ? -13.849 -12.129 0.405 1.00 86.31 486 PHE A O 1
ATOM 3753 N N . ARG A 1 487 ? -15.602 -13.131 -0.566 1.00 86.25 487 ARG A N 1
ATOM 3754 C CA . ARG A 1 487 ? -16.279 -13.473 0.699 1.00 86.25 487 ARG A CA 1
ATOM 3755 C C . ARG A 1 487 ? -15.434 -14.326 1.638 1.00 86.25 487 ARG A C 1
ATOM 3757 O O . ARG A 1 487 ? -15.598 -14.215 2.844 1.00 86.25 487 ARG A O 1
ATOM 3764 N N . ASN A 1 488 ? -14.563 -15.187 1.117 1.00 88.81 488 ASN A N 1
ATOM 3765 C CA . ASN A 1 488 ? -13.668 -15.997 1.948 1.00 88.81 488 ASN A CA 1
ATOM 3766 C C . ASN A 1 488 ? -12.692 -15.117 2.749 1.00 88.81 488 ASN A C 1
ATOM 3768 O O . ASN A 1 488 ? -12.536 -15.322 3.950 1.00 88.81 488 ASN A O 1
ATOM 3772 N N . ILE A 1 489 ? -12.097 -14.110 2.105 1.00 90.81 489 ILE A N 1
ATOM 3773 C CA . ILE A 1 489 ? -11.222 -13.121 2.745 1.00 90.81 489 ILE A CA 1
ATOM 3774 C C . ILE A 1 489 ? -12.028 -12.332 3.782 1.00 90.81 489 ILE A C 1
ATOM 3776 O O . ILE A 1 489 ? -11.670 -12.313 4.958 1.00 90.81 489 ILE A O 1
ATOM 3780 N N . GLU A 1 490 ? -13.181 -11.790 3.377 1.00 89.62 490 GLU A N 1
ATOM 3781 C CA . GLU A 1 490 ? -14.076 -11.028 4.258 1.00 89.62 490 GLU A CA 1
ATOM 3782 C C . GLU A 1 490 ? -14.465 -11.822 5.522 1.00 89.62 490 GLU A C 1
ATOM 3784 O O . GLU A 1 490 ? -14.419 -11.301 6.637 1.00 89.62 490 GLU A O 1
ATOM 3789 N N . GLN A 1 491 ? -14.814 -13.104 5.373 1.00 90.75 491 GLN A N 1
ATOM 3790 C CA . GLN A 1 491 ? -15.185 -13.982 6.485 1.00 90.75 491 GLN A CA 1
ATOM 3791 C C . GLN A 1 491 ? -14.021 -14.216 7.450 1.00 90.75 491 GLN A C 1
ATOM 3793 O O . GLN A 1 491 ? -14.214 -14.144 8.667 1.00 90.75 491 GLN A O 1
ATOM 3798 N N . VAL A 1 492 ? -12.817 -14.470 6.932 1.00 93.06 492 VAL A N 1
ATOM 3799 C CA . VAL A 1 492 ? -11.618 -14.644 7.763 1.00 93.06 492 VAL A CA 1
ATOM 3800 C C . VAL A 1 492 ? -11.320 -13.362 8.542 1.00 93.06 492 VAL A C 1
ATOM 3802 O O . VAL A 1 492 ? -11.140 -13.417 9.761 1.00 93.06 492 VAL A O 1
ATOM 3805 N N . GLU A 1 493 ? -11.355 -12.201 7.886 1.00 92.56 493 GLU A N 1
ATOM 3806 C CA . GLU A 1 493 ? -11.132 -10.901 8.529 1.00 92.56 493 GLU A CA 1
ATOM 3807 C C . GLU A 1 493 ? -12.168 -10.613 9.621 1.00 92.56 493 GLU A C 1
ATOM 3809 O O . GLU A 1 493 ? -11.816 -10.209 10.734 1.00 92.56 493 GLU A O 1
ATOM 3814 N N . GLN A 1 494 ? -13.447 -10.902 9.362 1.00 92.19 494 GLN A N 1
ATOM 3815 C CA . GLN A 1 494 ? -14.516 -10.782 10.357 1.00 92.19 494 GLN A CA 1
ATOM 3816 C C . GLN A 1 494 ? -14.269 -11.673 11.581 1.00 92.19 494 GLN A C 1
ATOM 3818 O O . GLN A 1 494 ? -14.466 -11.231 12.720 1.00 92.19 494 GLN A O 1
ATOM 3823 N N . VAL A 1 495 ? -13.834 -12.919 11.373 1.00 93.75 495 VAL A N 1
ATOM 3824 C CA . VAL A 1 495 ? -13.515 -13.864 12.453 1.00 93.75 495 VAL A CA 1
ATOM 3825 C C . VAL A 1 495 ? -12.339 -13.350 13.289 1.00 93.75 495 VAL A C 1
ATOM 3827 O O . VAL A 1 495 ? -12.451 -13.257 14.517 1.00 93.75 495 VAL A O 1
ATOM 3830 N N . MET A 1 496 ? -11.258 -12.905 12.645 1.00 94.31 496 MET A N 1
ATOM 3831 C CA . MET A 1 496 ? -10.107 -12.302 13.324 1.00 94.31 496 MET A CA 1
ATOM 3832 C C . MET A 1 496 ? -10.500 -11.046 14.119 1.00 94.31 496 MET A C 1
ATOM 3834 O O . MET A 1 496 ? -10.152 -10.906 15.295 1.00 94.31 496 MET A O 1
ATOM 3838 N N . ASN A 1 497 ? -11.295 -10.150 13.527 1.00 89.31 497 ASN A N 1
ATOM 3839 C CA . ASN A 1 497 ? -11.797 -8.946 14.189 1.00 89.31 497 ASN A CA 1
ATOM 3840 C C . ASN A 1 497 ? -12.674 -9.247 15.400 1.00 89.31 497 ASN A C 1
ATOM 3842 O O . ASN A 1 497 ? -12.741 -8.447 16.342 1.00 89.31 497 ASN A O 1
ATOM 3846 N N . ARG A 1 498 ? -13.393 -10.371 15.389 1.00 90.50 498 ARG A N 1
ATOM 3847 C CA . ARG A 1 498 ? -14.275 -10.775 16.486 1.00 90.50 498 ARG A CA 1
ATOM 3848 C C . ARG A 1 498 ? -13.525 -11.499 17.599 1.00 90.50 498 ARG A C 1
ATOM 3850 O O . ARG A 1 498 ? -13.958 -11.353 18.744 1.00 90.50 498 ARG A O 1
ATOM 3857 N N . SER A 1 499 ? -12.382 -12.120 17.301 1.00 92.81 499 SER A N 1
ATOM 3858 C CA . SER A 1 499 ? -11.560 -12.886 18.245 1.00 92.81 499 SER A CA 1
ATOM 3859 C C . SER A 1 499 ? -11.278 -12.144 19.566 1.00 92.81 499 SER A C 1
ATOM 3861 O O . SER A 1 499 ? -10.643 -11.078 19.567 1.00 92.81 499 SER A O 1
ATOM 3863 N N . PRO A 1 500 ? -11.733 -12.689 20.714 1.00 92.00 500 PRO A N 1
ATOM 3864 C CA . PRO A 1 500 ? -11.381 -12.180 22.037 1.00 92.00 500 PRO A CA 1
ATOM 3865 C C . PRO A 1 500 ? -9.875 -12.238 22.305 1.00 92.00 500 PRO A C 1
ATOM 3867 O O . PRO A 1 500 ? -9.329 -11.274 22.842 1.00 92.00 500 PRO A O 1
ATOM 3870 N N . LEU A 1 501 ? -9.211 -13.314 21.866 1.00 93.00 501 LEU A N 1
ATOM 3871 C CA . LEU A 1 501 ? -7.774 -13.516 22.038 1.00 93.00 501 LEU A CA 1
ATOM 3872 C C . LEU A 1 501 ? -6.980 -12.404 21.348 1.00 93.00 501 LEU A C 1
ATOM 3874 O O . LEU A 1 501 ? -6.259 -11.670 22.015 1.00 93.00 501 LEU A O 1
ATOM 3878 N N . LEU A 1 502 ? -7.202 -12.173 20.048 1.00 93.94 502 LEU A N 1
ATOM 3879 C CA . LEU A 1 502 ? -6.482 -11.126 19.307 1.00 93.94 502 LEU A CA 1
ATOM 3880 C C . LEU A 1 502 ? -6.734 -9.724 19.895 1.00 93.94 502 LEU A C 1
ATOM 3882 O O . LEU A 1 502 ? -5.817 -8.906 20.004 1.00 93.94 502 LEU A O 1
ATOM 3886 N N . LYS A 1 503 ? -7.966 -9.432 20.340 1.00 92.00 503 LYS A N 1
ATOM 3887 C CA . LYS A 1 503 ? -8.294 -8.172 21.039 1.00 92.00 503 LYS A CA 1
ATOM 3888 C C . LYS A 1 503 ? -7.530 -8.014 22.349 1.00 92.00 503 LYS A C 1
ATOM 3890 O O . LYS A 1 503 ? -7.068 -6.909 22.646 1.00 92.00 503 LYS A O 1
ATOM 3895 N N . ALA A 1 504 ? -7.443 -9.078 23.138 1.00 93.31 504 ALA A N 1
ATOM 3896 C CA . ALA A 1 504 ? -6.717 -9.083 24.394 1.00 93.31 504 ALA A CA 1
ATOM 3897 C C . ALA A 1 504 ? -5.209 -8.956 24.171 1.00 93.31 504 ALA A C 1
ATOM 3899 O O . ALA A 1 504 ? -4.586 -8.117 24.817 1.00 93.31 504 ALA A O 1
ATOM 3900 N N . THR A 1 505 ? -4.641 -9.671 23.197 1.00 94.12 505 THR A N 1
ATOM 3901 C CA . THR A 1 505 ? -3.228 -9.546 22.820 1.00 94.12 505 THR A CA 1
ATOM 3902 C C . THR A 1 505 ? -2.885 -8.110 22.419 1.00 94.12 505 THR A C 1
ATOM 3904 O O . THR A 1 505 ? -1.882 -7.573 22.874 1.00 94.12 505 THR A O 1
ATOM 3907 N N . ARG A 1 506 ? -3.753 -7.400 21.680 1.00 91.75 506 ARG A N 1
ATOM 3908 C CA . ARG A 1 506 ? -3.541 -5.962 21.406 1.00 91.75 506 ARG A CA 1
ATOM 3909 C C . ARG A 1 506 ? -3.513 -5.098 22.664 1.00 91.75 506 ARG A C 1
ATOM 3911 O O . ARG A 1 506 ? -2.732 -4.154 22.740 1.00 91.75 506 ARG A O 1
ATOM 3918 N N . LYS A 1 507 ? -4.382 -5.368 23.640 1.00 92.19 507 LYS A N 1
ATOM 3919 C CA . LYS A 1 507 ? -4.369 -4.646 24.924 1.00 92.19 507 LYS A CA 1
ATOM 3920 C C . LYS A 1 507 ? -3.125 -4.996 25.739 1.00 92.19 507 LYS A C 1
ATOM 3922 O O . LYS A 1 507 ? -2.570 -4.109 26.372 1.00 92.19 507 LYS A O 1
ATOM 3927 N N . TYR A 1 508 ? -2.670 -6.242 25.684 1.00 94.56 508 TYR A N 1
ATOM 3928 C CA . TYR A 1 508 ? -1.406 -6.660 26.276 1.00 94.56 508 TYR A CA 1
ATOM 3929 C C . TYR A 1 508 ? -0.219 -5.903 25.663 1.00 94.56 508 TYR A C 1
ATOM 3931 O O . TYR A 1 508 ? 0.559 -5.311 26.402 1.00 94.56 508 TYR A O 1
ATOM 3939 N N . LEU A 1 509 ? -0.144 -5.791 24.334 1.00 93.56 509 LEU A N 1
ATOM 3940 C CA . LEU A 1 509 ? 0.888 -4.988 23.669 1.00 93.56 509 LEU A CA 1
ATOM 3941 C C . LEU A 1 509 ? 0.842 -3.519 24.112 1.00 93.56 509 LEU A C 1
ATOM 3943 O O . LEU A 1 509 ? 1.875 -2.938 24.428 1.00 93.56 509 LEU A O 1
ATOM 3947 N N . LYS A 1 510 ? -0.354 -2.923 24.231 1.00 92.31 510 LYS A N 1
ATOM 3948 C CA . LYS A 1 510 ? -0.506 -1.572 24.803 1.00 92.31 510 LYS A CA 1
ATOM 3949 C C . LYS A 1 510 ? 0.020 -1.478 26.231 1.00 92.31 510 LYS A C 1
ATOM 3951 O O . LYS A 1 510 ? 0.714 -0.518 26.541 1.00 92.31 510 LYS A O 1
ATOM 3956 N N . LEU A 1 511 ? -0.322 -2.447 27.081 1.00 93.69 511 LEU A N 1
ATOM 3957 C CA . LEU A 1 511 ? 0.140 -2.515 28.466 1.00 93.69 511 LEU A CA 1
ATOM 3958 C C . LEU A 1 511 ? 1.666 -2.530 28.529 1.00 93.69 511 LEU A C 1
ATOM 3960 O O . LEU A 1 511 ? 2.244 -1.698 29.220 1.00 93.69 511 LEU A O 1
ATOM 3964 N N . VAL A 1 512 ? 2.297 -3.432 27.778 1.00 94.56 512 VAL A N 1
ATOM 3965 C CA . VAL A 1 512 ? 3.752 -3.611 27.775 1.00 94.56 512 VAL A CA 1
ATOM 3966 C C . VAL A 1 512 ? 4.457 -2.375 27.227 1.00 94.56 512 VAL A C 1
ATOM 3968 O O . VAL A 1 512 ? 5.278 -1.792 27.923 1.00 94.56 512 VAL A O 1
ATOM 3971 N N . PHE A 1 513 ? 4.113 -1.921 26.021 1.00 92.75 513 PHE A N 1
ATOM 3972 C CA . PHE A 1 513 ? 4.832 -0.822 25.369 1.00 92.75 513 PHE A CA 1
ATOM 3973 C C . PHE A 1 513 ? 4.666 0.512 26.111 1.00 92.75 513 PHE A C 1
ATOM 3975 O O . PHE A 1 513 ? 5.636 1.254 26.248 1.00 92.75 513 PHE A O 1
ATOM 3982 N N . GLN A 1 514 ? 3.470 0.810 26.638 1.00 91.06 514 GLN A N 1
ATOM 3983 C CA . GLN A 1 514 ? 3.265 2.023 27.440 1.00 91.06 514 GLN A CA 1
ATOM 3984 C C . GLN A 1 514 ? 3.979 1.938 28.796 1.00 91.06 514 GLN A C 1
ATOM 3986 O O . GLN A 1 514 ? 4.477 2.952 29.278 1.00 91.06 514 GLN A O 1
ATOM 3991 N N . ALA A 1 515 ? 4.061 0.748 29.399 1.00 91.88 515 ALA A N 1
ATOM 3992 C CA . ALA A 1 515 ? 4.820 0.552 30.627 1.00 91.88 515 ALA A CA 1
ATOM 3993 C C . ALA A 1 515 ? 6.329 0.703 30.409 1.00 91.88 515 ALA A C 1
ATOM 3995 O O . ALA A 1 515 ? 6.958 1.407 31.192 1.00 91.88 515 ALA A O 1
ATOM 3996 N N . LEU A 1 516 ? 6.886 0.117 29.340 1.00 91.44 516 LEU A N 1
ATOM 3997 C CA . LEU A 1 516 ? 8.298 0.280 28.973 1.00 91.44 516 LEU A CA 1
ATOM 3998 C C . LEU A 1 516 ? 8.646 1.767 28.840 1.00 91.44 516 LEU A C 1
ATOM 4000 O O . LEU A 1 516 ? 9.545 2.253 29.523 1.00 91.44 516 LEU A O 1
ATOM 4004 N N . ASP A 1 517 ? 7.857 2.511 28.060 1.00 87.25 517 ASP A N 1
ATOM 4005 C CA . ASP A 1 517 ? 8.041 3.955 27.871 1.00 87.25 517 ASP A CA 1
ATOM 4006 C C . ASP A 1 517 ? 7.938 4.757 29.183 1.00 87.25 517 ASP A C 1
ATOM 4008 O O . ASP A 1 517 ? 8.631 5.761 29.357 1.00 87.25 517 ASP A O 1
ATOM 4012 N N . ALA A 1 518 ? 7.050 4.360 30.102 1.00 86.94 518 ALA A N 1
ATOM 4013 C CA . ALA A 1 518 ? 6.916 5.014 31.402 1.00 86.94 518 ALA A CA 1
ATOM 4014 C C . ALA A 1 518 ? 8.143 4.749 32.287 1.00 86.94 518 ALA A C 1
ATOM 4016 O O . ALA A 1 518 ? 8.706 5.686 32.851 1.00 86.94 518 ALA A O 1
ATOM 4017 N N . THR A 1 519 ? 8.598 3.496 32.355 1.00 87.19 519 THR A N 1
ATOM 4018 C CA . THR A 1 519 ? 9.749 3.101 33.178 1.00 87.19 519 THR A CA 1
ATOM 4019 C C . THR A 1 519 ? 11.086 3.609 32.641 1.00 87.19 519 THR A C 1
ATOM 4021 O O . THR A 1 519 ? 11.997 3.844 33.430 1.00 87.19 519 THR A O 1
ATOM 4024 N N . GLU A 1 520 ? 11.204 3.832 31.327 1.00 84.69 520 GLU A N 1
ATOM 4025 C CA . GLU A 1 520 ? 12.360 4.498 30.705 1.00 84.69 520 GLU A CA 1
ATOM 4026 C C . GLU A 1 520 ? 12.500 5.958 31.168 1.00 84.69 520 GLU A C 1
ATOM 4028 O O . GLU A 1 520 ? 13.617 6.457 31.291 1.00 84.69 520 GLU A O 1
ATOM 4033 N N . LYS A 1 521 ? 11.379 6.644 31.438 1.00 80.69 521 LYS A N 1
ATOM 4034 C CA . LYS A 1 521 ? 11.369 8.035 31.919 1.00 80.69 521 LYS A CA 1
ATOM 4035 C C . LYS A 1 521 ? 11.569 8.127 33.424 1.00 80.69 521 LYS A C 1
ATOM 4037 O O . LYS A 1 521 ? 12.333 8.966 33.889 1.00 80.69 521 LYS A O 1
ATOM 4042 N N . GLU A 1 522 ? 10.863 7.288 34.176 1.00 79.88 522 GLU A N 1
ATOM 4043 C CA . GLU A 1 522 ? 10.885 7.315 35.634 1.00 79.88 522 GLU A CA 1
ATOM 4044 C C . GLU A 1 522 ? 10.660 5.908 36.208 1.00 79.88 522 GLU A C 1
ATOM 4046 O O . GLU A 1 522 ? 9.548 5.386 36.216 1.00 79.88 522 GLU A O 1
ATOM 4051 N N . ALA A 1 523 ? 11.728 5.291 36.725 1.00 68.88 523 ALA A N 1
ATOM 4052 C CA . ALA A 1 523 ? 11.732 3.898 37.196 1.00 68.88 523 ALA A CA 1
ATOM 4053 C C . ALA A 1 523 ? 10.659 3.588 38.256 1.00 68.88 523 ALA A C 1
ATOM 4055 O O . ALA A 1 523 ? 10.044 2.521 38.251 1.00 68.88 523 ALA A O 1
ATOM 4056 N N . ASN A 1 524 ? 10.479 4.528 39.187 1.00 69.88 524 ASN A N 1
ATOM 4057 C CA . ASN A 1 524 ? 9.649 4.378 40.382 1.00 69.88 524 ASN A CA 1
ATOM 4058 C C . ASN A 1 524 ? 8.407 5.280 40.356 1.00 69.88 524 ASN A C 1
ATOM 4060 O O . ASN A 1 524 ? 7.699 5.356 41.359 1.00 69.88 524 ASN A O 1
ATOM 4064 N N . GLY A 1 525 ? 8.151 5.955 39.233 1.00 81.19 525 GLY A N 1
ATOM 4065 C CA . GLY A 1 525 ? 6.969 6.788 39.051 1.00 81.19 525 GLY A CA 1
ATOM 4066 C C . GLY A 1 525 ? 5.701 5.953 38.866 1.00 81.19 525 GLY A C 1
ATOM 4067 O O . GLY A 1 525 ? 5.743 4.746 38.599 1.00 81.19 525 GLY A O 1
ATOM 4068 N N . SER A 1 526 ? 4.545 6.607 38.980 1.00 87.88 526 SER A N 1
ATOM 4069 C CA . SER A 1 526 ? 3.269 5.974 38.647 1.00 87.88 526 SER A CA 1
ATOM 4070 C C . SER A 1 526 ? 3.211 5.650 37.153 1.00 87.88 526 SER A C 1
ATOM 4072 O O . SER A 1 526 ? 3.501 6.507 36.317 1.00 87.88 526 SER A O 1
ATOM 4074 N N . ILE A 1 527 ? 2.772 4.444 36.804 1.00 89.31 527 ILE A N 1
ATOM 4075 C CA . ILE A 1 527 ? 2.655 3.998 35.414 1.00 89.31 527 ILE A CA 1
ATOM 4076 C C . ILE A 1 527 ? 1.198 4.150 34.986 1.00 89.31 527 ILE A C 1
ATOM 4078 O O . ILE A 1 527 ? 0.323 3.434 35.473 1.00 89.31 527 ILE A O 1
ATOM 4082 N N . GLN A 1 528 ? 0.929 5.068 34.060 1.00 88.38 528 GLN A N 1
ATOM 4083 C CA . GLN A 1 528 ? -0.398 5.231 33.467 1.00 88.38 528 GLN A CA 1
ATOM 4084 C C . GLN A 1 528 ? -0.485 4.508 32.126 1.00 88.38 528 GLN A C 1
ATOM 4086 O O . GLN A 1 528 ? 0.304 4.759 31.218 1.00 88.38 528 GLN A O 1
ATOM 4091 N N . VAL A 1 529 ? -1.485 3.641 31.992 1.00 88.06 529 VAL A N 1
ATOM 4092 C CA . VAL A 1 529 ? -1.731 2.848 30.787 1.00 88.06 529 VAL A CA 1
ATOM 4093 C C . VAL A 1 529 ? -3.155 3.066 30.303 1.00 88.06 529 VAL A C 1
ATOM 4095 O O . VAL A 1 529 ? -4.117 2.930 31.053 1.00 88.06 529 VAL A O 1
ATOM 4098 N N . MET A 1 530 ? -3.318 3.344 29.015 1.00 87.06 530 MET A N 1
ATOM 4099 C CA . MET A 1 530 ? -4.610 3.545 28.369 1.00 87.06 530 MET A CA 1
ATOM 4100 C C . MET A 1 530 ? -4.904 2.403 27.393 1.00 87.06 530 MET A C 1
ATOM 4102 O O . MET A 1 530 ? -4.547 2.439 26.212 1.00 87.06 530 MET A O 1
ATOM 4106 N N . LEU A 1 531 ? -5.587 1.371 27.895 1.00 84.19 531 LEU A N 1
ATOM 4107 C CA . LEU A 1 531 ? -5.990 0.204 27.099 1.00 84.19 531 LEU A CA 1
ATOM 4108 C C . LEU A 1 531 ? -7.176 0.522 26.176 1.00 84.19 531 LEU A C 1
ATOM 4110 O O . LEU A 1 531 ? -7.280 -0.014 25.067 1.00 84.19 531 LEU A O 1
ATOM 4114 N N . GLN A 1 532 ? -8.055 1.420 26.626 1.00 76.19 532 GLN A N 1
ATOM 4115 C CA . GLN A 1 532 ? -9.236 1.901 25.913 1.00 76.19 532 GLN A CA 1
ATOM 4116 C C . GLN A 1 532 ? -9.354 3.422 26.059 1.00 76.19 532 GLN A C 1
ATOM 4118 O O . GLN A 1 532 ? -8.886 4.001 27.037 1.00 76.19 532 GLN A O 1
ATOM 4123 N N . GLN A 1 533 ? -9.966 4.076 25.070 1.00 68.12 533 GLN A N 1
ATOM 4124 C CA . GLN A 1 533 ? -10.124 5.530 25.068 1.00 68.12 533 GLN A CA 1
ATOM 4125 C C . GLN A 1 533 ? -10.956 5.995 26.269 1.00 68.12 533 GLN A C 1
ATOM 4127 O O . GLN A 1 533 ? -12.036 5.463 26.503 1.00 68.12 533 GLN A O 1
ATOM 4132 N N . GLY A 1 534 ? -10.440 6.980 27.010 1.00 64.94 534 GLY A N 1
ATOM 4133 C CA . GLY A 1 534 ? -11.120 7.577 28.165 1.00 64.94 534 GLY A CA 1
ATOM 4134 C C . GLY A 1 534 ? -11.038 6.777 29.470 1.00 64.94 534 GLY A C 1
ATOM 4135 O O . GLY A 1 534 ? -11.593 7.224 30.464 1.00 64.94 534 GLY A O 1
ATOM 4136 N N . MET A 1 535 ? -10.345 5.633 29.496 1.00 75.56 535 MET A N 1
ATOM 4137 C CA . MET A 1 535 ? -10.186 4.812 30.705 1.00 75.56 535 MET A CA 1
ATOM 4138 C C . MET A 1 535 ? -8.701 4.541 30.992 1.00 75.56 535 MET A C 1
ATOM 4140 O O . MET A 1 535 ? -8.186 3.489 30.592 1.00 75.56 535 MET A O 1
ATOM 4144 N N . PRO A 1 536 ? -7.981 5.489 31.626 1.00 82.94 536 PRO A N 1
ATOM 4145 C CA . PRO A 1 536 ? -6.623 5.246 32.085 1.00 82.94 536 PRO A CA 1
ATOM 4146 C C . PRO A 1 536 ? -6.639 4.298 33.286 1.00 82.94 536 PRO A C 1
ATOM 4148 O O . PRO A 1 536 ? -7.477 4.405 34.180 1.00 82.94 536 PRO A O 1
ATOM 4151 N N . ARG A 1 537 ? -5.687 3.372 33.311 1.00 88.12 537 ARG A N 1
ATOM 4152 C CA . ARG A 1 537 ? -5.373 2.547 34.469 1.00 88.12 537 ARG A CA 1
ATOM 4153 C C . ARG A 1 537 ? -4.025 2.985 35.011 1.00 88.12 537 ARG A C 1
ATOM 4155 O O . ARG A 1 537 ? -3.048 3.009 34.267 1.00 88.12 537 ARG A O 1
ATOM 4162 N N . THR A 1 538 ? -3.988 3.312 36.292 1.00 90.62 538 THR A N 1
ATOM 4163 C CA . THR A 1 538 ? -2.768 3.734 36.975 1.00 90.62 538 THR A CA 1
ATOM 4164 C C . THR A 1 538 ? -2.264 2.589 37.835 1.00 90.62 538 THR A C 1
ATOM 4166 O O . THR A 1 538 ? -3.032 2.019 38.604 1.00 90.62 538 THR A O 1
ATOM 4169 N N . PHE A 1 539 ? -0.983 2.270 37.702 1.00 92.56 539 PHE A N 1
ATOM 4170 C CA . PHE A 1 539 ? -0.240 1.457 38.654 1.00 92.56 539 PHE A CA 1
ATOM 4171 C C . PHE A 1 539 ? 0.617 2.407 39.487 1.00 92.56 539 PHE A C 1
ATOM 4173 O O . PHE A 1 539 ? 1.307 3.263 38.931 1.00 92.56 539 PHE A O 1
ATOM 4180 N N . SER A 1 540 ? 0.586 2.262 40.806 1.00 90.12 540 SER A N 1
ATOM 4181 C CA . SER A 1 540 ? 1.288 3.144 41.745 1.00 90.12 540 SER A CA 1
ATOM 4182 C C . SER A 1 540 ? 2.800 3.153 41.510 1.00 90.12 540 SER A C 1
ATOM 4184 O O . SER A 1 540 ? 3.441 4.182 41.677 1.00 90.12 540 SER A O 1
ATOM 4186 N N . HIS A 1 541 ? 3.360 2.010 41.100 1.00 88.38 541 HIS A N 1
ATOM 4187 C CA . HIS A 1 541 ? 4.780 1.821 40.791 1.00 88.38 541 HIS A CA 1
ATOM 4188 C C . HIS A 1 541 ? 5.007 0.497 40.036 1.00 88.38 541 HIS A C 1
ATOM 4190 O O . HIS A 1 541 ? 4.131 -0.381 40.014 1.00 88.38 541 HIS A O 1
ATOM 4196 N N . VAL A 1 542 ? 6.224 0.275 39.527 1.00 91.19 542 VAL A N 1
ATOM 4197 C CA . VAL A 1 542 ? 6.599 -0.931 38.763 1.00 91.19 542 VAL A CA 1
ATOM 4198 C C . VAL A 1 542 ? 6.338 -2.260 39.493 1.00 91.19 542 VAL A C 1
ATOM 4200 O O . VAL A 1 542 ? 5.966 -3.239 38.850 1.00 91.19 542 VAL A O 1
ATOM 4203 N N . LYS A 1 543 ? 6.425 -2.317 40.833 1.00 92.06 543 LYS A N 1
ATOM 4204 C CA . LYS A 1 543 ? 6.144 -3.557 41.592 1.00 92.06 543 LYS A CA 1
ATOM 4205 C C . LYS A 1 543 ? 4.685 -4.015 41.468 1.00 92.06 543 LYS A C 1
ATOM 4207 O O . LYS A 1 543 ? 4.416 -5.213 41.448 1.00 92.06 543 LYS A O 1
ATOM 4212 N N . GLU A 1 544 ? 3.745 -3.077 41.350 1.00 93.88 544 GLU A N 1
ATOM 4213 C CA . GLU A 1 544 ? 2.315 -3.378 41.209 1.00 93.88 544 GLU A CA 1
ATOM 4214 C C . GLU A 1 544 ? 2.032 -3.936 39.810 1.00 93.88 544 GLU A C 1
ATOM 4216 O O . GLU A 1 544 ? 1.380 -4.977 39.671 1.00 93.88 544 GLU A O 1
ATOM 4221 N N . LEU A 1 545 ? 2.606 -3.300 38.783 1.00 94.06 545 LEU A N 1
ATOM 4222 C CA . LEU A 1 545 ? 2.584 -3.810 37.416 1.00 94.06 545 LEU A CA 1
ATOM 4223 C C . LEU A 1 545 ? 3.192 -5.219 37.348 1.00 94.06 545 LEU A C 1
ATOM 4225 O O . LEU A 1 545 ? 2.559 -6.126 36.811 1.00 94.06 545 LEU A O 1
ATOM 4229 N N . ASN A 1 546 ? 4.366 -5.432 37.950 1.00 94.62 546 ASN A N 1
ATOM 4230 C CA . ASN A 1 546 ? 5.021 -6.739 37.967 1.00 94.62 546 ASN A CA 1
ATOM 4231 C C . ASN A 1 546 ? 4.152 -7.811 38.646 1.00 94.62 546 ASN A C 1
ATOM 4233 O O . ASN A 1 546 ? 3.970 -8.896 38.101 1.00 94.62 546 ASN A O 1
ATOM 4237 N N . SER A 1 547 ? 3.524 -7.488 39.786 1.00 94.31 547 SER A N 1
ATOM 4238 C CA . SER A 1 547 ? 2.593 -8.406 40.466 1.00 94.31 547 SER A CA 1
ATOM 4239 C C . SER A 1 547 ? 1.392 -8.795 39.596 1.00 94.31 547 SER A C 1
ATOM 4241 O O . SER A 1 547 ? 0.871 -9.904 39.701 1.00 94.31 547 SER A O 1
ATOM 4243 N N . THR A 1 548 ? 0.960 -7.888 38.717 1.00 94.50 548 THR A N 1
ATOM 4244 C CA . THR A 1 548 ? -0.102 -8.159 37.750 1.00 94.50 548 THR A CA 1
ATOM 4245 C C . THR A 1 548 ? 0.404 -9.071 36.635 1.00 94.50 548 THR A C 1
ATOM 4247 O O . THR A 1 548 ? -0.261 -10.049 36.314 1.00 94.50 548 THR A O 1
ATOM 4250 N N . LEU A 1 549 ? 1.578 -8.789 36.065 1.00 94.88 549 LEU A N 1
ATOM 4251 C CA . LEU A 1 549 ? 2.162 -9.583 34.978 1.00 94.88 549 LEU A CA 1
ATOM 4252 C C . LEU A 1 549 ? 2.470 -11.027 35.405 1.00 94.88 549 LEU A C 1
ATOM 4254 O O . LEU A 1 549 ? 2.292 -11.953 34.612 1.00 94.88 549 LEU A O 1
ATOM 4258 N N . LEU A 1 550 ? 2.900 -11.234 36.653 1.00 94.56 550 LEU A N 1
ATOM 4259 C CA . LEU A 1 550 ? 3.185 -12.559 37.218 1.00 94.56 550 LEU A CA 1
ATOM 4260 C C . LEU A 1 550 ? 1.925 -13.376 37.541 1.00 94.56 550 LEU A C 1
ATOM 4262 O O . LEU A 1 550 ? 2.013 -14.592 37.676 1.00 94.56 550 LEU A O 1
ATOM 4266 N N . ASN A 1 551 ? 0.757 -12.740 37.655 1.00 94.31 551 ASN A N 1
ATOM 4267 C CA . ASN A 1 551 ? -0.497 -13.414 37.973 1.00 94.31 551 ASN A CA 1
ATOM 4268 C C . ASN A 1 551 ? -1.387 -13.499 36.724 1.00 94.31 551 ASN A C 1
ATOM 4270 O O . ASN A 1 551 ? -2.037 -12.522 36.351 1.00 94.31 551 ASN A O 1
ATOM 4274 N N . SER A 1 552 ? -1.454 -14.680 36.104 1.00 93.00 552 SER A N 1
ATOM 4275 C CA . SER A 1 552 ? -2.200 -14.915 34.857 1.00 93.00 552 SER A CA 1
ATOM 4276 C C . SER A 1 552 ? -3.676 -14.534 34.958 1.00 93.00 552 SER A C 1
ATOM 4278 O O . SER A 1 552 ? -4.230 -13.981 34.013 1.00 93.00 552 SER A O 1
ATOM 4280 N N . MET A 1 553 ? -4.306 -14.726 36.122 1.00 93.12 553 MET A N 1
ATOM 4281 C CA . MET A 1 553 ? -5.697 -14.331 36.355 1.00 93.12 553 MET A CA 1
ATOM 4282 C C . MET A 1 553 ? -5.869 -12.811 36.367 1.00 93.12 553 MET A C 1
ATOM 4284 O O . MET A 1 553 ? -6.756 -12.283 35.696 1.00 93.12 553 MET A O 1
ATOM 4288 N N . ARG A 1 554 ? -5.002 -12.086 37.084 1.00 92.81 554 ARG A N 1
ATOM 4289 C CA . ARG A 1 554 ? -5.022 -10.615 37.086 1.00 92.81 554 ARG A CA 1
ATOM 4290 C C . ARG A 1 554 ? -4.727 -10.077 35.693 1.00 92.81 554 ARG A C 1
ATOM 4292 O O . ARG A 1 554 ? -5.457 -9.207 35.225 1.00 92.81 554 ARG A O 1
ATOM 4299 N N . LEU A 1 555 ? -3.706 -10.609 35.020 1.00 94.75 555 LEU A N 1
ATOM 4300 C CA . LEU A 1 555 ? -3.360 -10.224 33.656 1.00 94.75 555 LEU A CA 1
ATOM 4301 C C . LEU A 1 555 ? -4.543 -10.435 32.706 1.00 94.75 555 LEU A C 1
ATOM 4303 O O . LEU A 1 555 ? -4.939 -9.481 32.035 1.00 94.75 555 LEU A O 1
ATOM 4307 N N . ALA A 1 556 ? -5.154 -11.627 32.717 1.00 93.50 556 ALA A N 1
ATOM 4308 C CA . ALA A 1 556 ? -6.344 -11.960 31.935 1.00 93.50 556 ALA A CA 1
ATOM 4309 C C . ALA A 1 556 ? -7.477 -10.954 32.175 1.00 93.50 556 ALA A C 1
ATOM 4311 O O . ALA A 1 556 ? -8.019 -10.402 31.217 1.00 93.50 556 ALA A O 1
ATOM 4312 N N . GLN A 1 557 ? -7.775 -10.630 33.437 1.00 92.12 557 GLN A N 1
ATOM 4313 C CA . GLN A 1 557 ? -8.790 -9.637 33.796 1.00 92.12 557 GLN A CA 1
ATOM 4314 C C . GLN A 1 557 ? -8.464 -8.237 33.255 1.00 92.12 557 GLN A C 1
ATOM 4316 O O . GLN A 1 557 ? -9.346 -7.576 32.706 1.00 92.12 557 GLN A O 1
ATOM 4321 N N . ILE A 1 558 ? -7.208 -7.778 33.366 1.00 91.44 558 ILE A N 1
ATOM 4322 C CA . ILE A 1 558 ? -6.787 -6.457 32.861 1.00 91.44 558 ILE A CA 1
ATOM 4323 C C . ILE A 1 558 ? -7.026 -6.344 31.353 1.00 91.44 558 ILE A C 1
ATOM 4325 O O . ILE A 1 558 ? -7.547 -5.332 30.873 1.00 91.44 558 ILE A O 1
ATOM 4329 N N . ILE A 1 559 ? -6.621 -7.360 30.593 1.00 92.12 559 ILE A N 1
ATOM 4330 C CA . ILE A 1 559 ? -6.690 -7.326 29.127 1.00 92.12 559 ILE A CA 1
ATOM 4331 C C . ILE A 1 559 ? -8.038 -7.836 28.591 1.00 92.12 559 ILE A C 1
ATOM 4333 O O . ILE A 1 559 ? -8.364 -7.628 27.420 1.00 92.12 559 ILE A O 1
ATOM 4337 N N . GLY A 1 560 ? -8.886 -8.394 29.454 1.00 90.12 560 GLY A N 1
ATOM 4338 C CA . GLY A 1 560 ? -10.226 -8.873 29.127 1.00 90.12 560 GLY A CA 1
ATOM 4339 C C . GLY A 1 560 ? -10.243 -10.225 28.412 1.00 90.12 560 GLY A C 1
ATOM 4340 O O . GLY A 1 560 ? -11.047 -10.400 27.497 1.00 90.12 560 GLY A O 1
ATOM 4341 N N . LEU A 1 561 ? -9.355 -11.144 28.800 1.00 90.31 561 LEU A N 1
ATOM 4342 C CA . LEU A 1 561 ? -9.478 -12.571 28.488 1.00 90.31 561 LEU A CA 1
ATOM 4343 C C . LEU A 1 561 ? -10.450 -13.233 29.464 1.00 90.31 561 LEU A C 1
ATOM 4345 O O . LEU A 1 561 ? -10.495 -12.877 30.642 1.00 90.31 561 LEU A O 1
ATOM 4349 N N . LYS A 1 562 ? -11.226 -14.195 28.959 1.00 83.88 562 LYS A N 1
ATOM 4350 C CA . LYS A 1 562 ? -12.100 -15.033 29.791 1.00 83.88 562 LYS A CA 1
ATOM 4351 C C . LYS A 1 562 ? -11.337 -16.209 30.393 1.00 83.88 562 LYS A C 1
ATOM 4353 O O . LYS A 1 562 ? -11.542 -16.525 31.558 1.00 83.88 562 LYS A O 1
ATOM 4358 N N . GLU A 1 563 ? -10.465 -16.821 29.602 1.00 84.25 563 GLU A N 1
ATOM 4359 C CA . GLU A 1 563 ? -9.685 -17.988 29.997 1.00 84.25 563 GLU A CA 1
ATOM 4360 C C . GLU A 1 563 ? -8.302 -17.549 30.471 1.00 84.25 563 GLU A C 1
ATOM 4362 O O . GLU A 1 563 ? -7.620 -16.756 29.819 1.00 84.25 563 GLU A O 1
ATOM 4367 N N . THR A 1 564 ? -7.897 -18.029 31.644 1.00 85.12 564 THR A N 1
ATOM 4368 C CA . THR A 1 564 ? -6.608 -17.672 32.245 1.00 85.12 564 THR A CA 1
ATOM 4369 C C . THR A 1 564 ? -5.435 -18.337 31.538 1.00 85.12 564 THR A C 1
ATOM 4371 O O . THR A 1 564 ? -4.361 -17.747 31.487 1.00 85.12 564 THR A O 1
ATOM 4374 N N . GLU A 1 565 ? -5.642 -19.521 30.960 1.00 85.06 565 GLU A N 1
ATOM 4375 C CA . GLU A 1 565 ? -4.615 -20.275 30.227 1.00 85.06 565 GLU A CA 1
ATOM 4376 C C . GLU A 1 565 ? -4.134 -19.523 28.978 1.00 85.06 565 GLU A C 1
ATOM 4378 O O . GLU A 1 565 ? -2.940 -19.488 28.684 1.00 85.06 565 GLU A O 1
ATOM 4383 N N . ASP A 1 566 ? -5.038 -18.817 28.296 1.00 85.81 566 ASP A N 1
ATOM 4384 C CA . ASP A 1 566 ? -4.698 -17.960 27.157 1.00 85.81 566 ASP A CA 1
ATOM 4385 C C . ASP A 1 566 ? -3.774 -16.797 27.542 1.00 85.81 566 ASP A C 1
ATOM 4387 O O . ASP A 1 566 ? -2.999 -16.316 26.711 1.00 85.81 566 ASP A O 1
ATOM 4391 N N . ALA A 1 567 ? -3.821 -16.340 28.799 1.00 88.25 567 ALA A N 1
ATOM 4392 C CA . ALA A 1 567 ? -2.931 -15.284 29.267 1.00 88.25 567 ALA A CA 1
ATOM 4393 C C . ALA A 1 567 ? -1.478 -15.764 29.354 1.00 88.25 567 ALA A C 1
ATOM 4395 O O . ALA A 1 567 ? -0.579 -14.970 29.099 1.00 88.25 567 ALA A O 1
ATOM 4396 N N . ASP A 1 568 ? -1.236 -17.046 29.644 1.00 86.56 568 ASP A N 1
ATOM 4397 C CA . ASP A 1 568 ? 0.116 -17.619 29.674 1.00 86.56 568 ASP A CA 1
ATOM 4398 C C . ASP A 1 568 ? 0.690 -17.886 28.275 1.00 86.56 568 ASP A C 1
ATOM 4400 O O . ASP A 1 568 ? 1.892 -18.103 28.126 1.00 86.56 568 ASP A O 1
ATOM 4404 N N . ARG A 1 569 ? -0.147 -17.794 27.234 1.00 85.75 569 ARG A N 1
ATOM 4405 C CA . ARG A 1 569 ? 0.237 -17.937 25.820 1.00 85.75 569 ARG A CA 1
ATOM 4406 C C . ARG A 1 569 ? 0.487 -16.596 25.125 1.00 85.75 569 ARG A C 1
ATOM 4408 O O . ARG A 1 569 ? 0.634 -16.554 23.901 1.00 85.75 569 ARG A O 1
ATOM 4415 N N . LEU A 1 570 ? 0.499 -15.491 25.874 1.00 92.81 570 LEU A N 1
ATOM 4416 C CA . LEU A 1 570 ? 0.759 -14.167 25.314 1.00 92.81 570 LEU A CA 1
ATOM 4417 C C . LEU A 1 570 ? 2.199 -14.061 24.776 1.00 92.81 570 LEU A C 1
ATOM 4419 O O . LEU A 1 570 ? 3.117 -14.641 25.359 1.00 92.81 570 LEU A O 1
ATOM 4423 N N . PRO A 1 571 ? 2.417 -13.306 23.683 1.00 92.81 571 PRO A N 1
ATOM 4424 C CA . PRO A 1 571 ? 3.732 -13.187 23.060 1.00 92.81 571 PRO A CA 1
ATOM 4425 C C . PRO A 1 571 ? 4.789 -12.647 24.024 1.00 92.81 571 PRO A C 1
ATOM 4427 O O . PRO A 1 571 ? 4.539 -11.650 24.696 1.00 92.81 571 PRO A O 1
ATOM 4430 N N . LEU A 1 572 ? 5.962 -13.287 24.061 1.00 95.12 572 LEU A N 1
ATOM 4431 C CA . LEU A 1 572 ? 7.133 -12.856 24.843 1.00 95.12 572 LEU A CA 1
ATOM 4432 C C . LEU A 1 572 ? 6.850 -12.606 26.338 1.00 95.12 572 LEU A C 1
ATOM 4434 O O . LEU A 1 572 ? 7.496 -11.788 26.999 1.00 95.12 572 LEU A O 1
ATOM 4438 N N . LEU A 1 573 ? 5.848 -13.288 26.905 1.00 95.12 573 LEU A N 1
ATOM 4439 C CA . LEU A 1 573 ? 5.425 -13.044 28.283 1.00 95.12 573 LEU A CA 1
ATOM 4440 C C . LEU A 1 573 ? 6.530 -13.341 29.298 1.00 95.12 573 LEU A C 1
ATOM 4442 O O . LEU A 1 573 ? 6.623 -12.656 30.318 1.00 95.12 573 LEU A O 1
ATOM 4446 N N . LYS A 1 574 ? 7.361 -14.352 29.037 1.00 95.06 574 LYS A N 1
ATOM 4447 C CA . LYS A 1 574 ? 8.476 -14.720 29.911 1.00 95.06 574 LYS A CA 1
ATOM 4448 C C . LYS A 1 574 ? 9.507 -13.594 29.961 1.00 95.06 574 LYS A C 1
ATOM 4450 O O . LYS A 1 574 ? 9.883 -13.169 31.048 1.00 95.06 574 LYS A O 1
ATOM 4455 N N . GLU A 1 575 ? 9.888 -13.072 28.805 1.00 95.75 575 GLU A N 1
ATOM 4456 C CA . GLU A 1 575 ? 10.841 -11.981 28.620 1.00 95.75 575 GLU A CA 1
ATOM 4457 C C . GLU A 1 575 ? 10.318 -10.698 29.280 1.00 95.75 575 GLU A C 1
ATOM 4459 O O . GLU A 1 575 ? 11.028 -10.054 30.054 1.00 95.75 575 GLU A O 1
ATOM 4464 N N . VAL A 1 576 ? 9.030 -10.392 29.084 1.00 95.94 576 VAL A N 1
ATOM 4465 C CA . VAL A 1 576 ? 8.334 -9.285 29.755 1.00 95.94 576 VAL A CA 1
ATOM 4466 C C . VAL A 1 576 ? 8.351 -9.448 31.279 1.00 95.94 576 VAL A C 1
ATOM 4468 O O . VAL A 1 576 ? 8.699 -8.506 31.994 1.00 95.94 576 VAL A O 1
ATOM 4471 N N . ARG A 1 577 ? 8.004 -10.632 31.805 1.00 95.50 577 ARG A N 1
ATOM 4472 C CA . ARG A 1 577 ? 8.022 -10.919 33.253 1.00 95.50 577 ARG A CA 1
ATOM 4473 C C . ARG A 1 577 ? 9.431 -10.770 33.827 1.00 95.50 577 ARG A C 1
ATOM 4475 O O . ARG A 1 577 ? 9.585 -10.165 34.887 1.00 95.50 577 ARG A O 1
ATOM 4482 N N . THR A 1 578 ? 10.450 -11.271 33.131 1.00 94.31 578 THR A N 1
ATOM 4483 C CA . THR A 1 578 ? 11.856 -11.128 33.528 1.00 94.31 578 THR A CA 1
ATOM 4484 C C . THR A 1 578 ? 12.273 -9.660 33.571 1.00 94.31 578 THR A C 1
ATOM 4486 O O . THR A 1 578 ? 12.836 -9.226 34.576 1.00 94.31 578 THR A O 1
ATOM 4489 N N . HIS A 1 579 ? 11.941 -8.881 32.537 1.00 93.62 579 HIS A N 1
ATOM 4490 C CA . HIS A 1 579 ? 12.266 -7.457 32.465 1.00 93.62 579 HIS A CA 1
ATOM 4491 C C . HIS A 1 579 ? 11.666 -6.673 33.644 1.00 93.62 579 HIS A C 1
ATOM 4493 O O . HIS A 1 579 ? 12.390 -6.032 34.408 1.00 93.62 579 HIS A O 1
ATOM 4499 N N . PHE A 1 580 ? 10.350 -6.772 33.860 1.00 93.62 580 PHE A N 1
ATOM 4500 C CA . PHE A 1 580 ? 9.690 -6.024 34.935 1.00 93.62 580 PHE A CA 1
ATOM 4501 C C . PHE A 1 580 ? 10.001 -6.565 36.339 1.00 93.62 580 PHE A C 1
ATOM 4503 O O . PHE A 1 580 ? 9.966 -5.793 37.298 1.00 93.62 580 PHE A O 1
ATOM 4510 N N . SER A 1 581 ? 10.373 -7.842 36.482 1.00 93.56 581 SER A N 1
ATOM 4511 C CA . SER A 1 581 ? 10.848 -8.388 37.761 1.00 93.56 581 SER A CA 1
ATOM 4512 C C . SER A 1 581 ? 12.215 -7.835 38.152 1.00 93.56 581 SER A C 1
ATOM 4514 O O . SER A 1 581 ? 12.415 -7.501 39.319 1.00 93.56 581 SER A O 1
ATOM 4516 N N . ALA A 1 582 ? 13.129 -7.667 37.190 1.00 90.56 582 ALA A N 1
ATOM 4517 C CA . ALA A 1 582 ? 14.422 -7.035 37.443 1.00 90.56 582 ALA A CA 1
ATOM 4518 C C . ALA A 1 582 ? 14.253 -5.583 37.924 1.00 90.56 582 ALA A C 1
ATOM 4520 O O . ALA A 1 582 ? 14.864 -5.186 38.917 1.00 90.56 582 ALA A O 1
ATOM 4521 N N . LEU A 1 583 ? 13.362 -4.815 37.286 1.00 89.56 583 LEU A N 1
ATOM 4522 C CA . LEU A 1 583 ? 13.032 -3.449 37.715 1.00 89.56 583 LEU A CA 1
ATOM 4523 C C . LEU A 1 583 ? 12.373 -3.425 39.101 1.00 89.56 583 LEU A C 1
ATOM 4525 O O . LEU A 1 583 ? 12.769 -2.651 39.971 1.00 89.56 583 LEU A O 1
ATOM 4529 N N . ALA A 1 584 ? 11.410 -4.315 39.353 1.00 89.50 584 ALA A N 1
ATOM 4530 C CA . ALA A 1 584 ? 10.743 -4.427 40.650 1.00 89.50 584 ALA A CA 1
ATOM 4531 C C . ALA A 1 584 ? 11.701 -4.810 41.797 1.00 89.50 584 ALA A C 1
ATOM 4533 O O . ALA A 1 584 ? 11.466 -4.413 42.942 1.00 89.50 584 ALA A O 1
ATOM 4534 N N . GLY A 1 585 ? 12.777 -5.542 41.492 1.00 85.31 585 GLY A N 1
ATOM 4535 C CA . GLY A 1 585 ? 13.853 -5.908 42.418 1.00 85.31 585 GLY A CA 1
ATOM 4536 C C . GLY A 1 585 ? 14.862 -4.792 42.717 1.00 85.31 585 GLY A C 1
ATOM 4537 O O . GLY A 1 585 ? 15.824 -5.037 43.437 1.00 85.31 585 GLY A O 1
ATOM 4538 N N . GLY A 1 586 ? 14.661 -3.579 42.188 1.00 80.69 586 GLY A N 1
ATOM 4539 C CA . GLY A 1 586 ? 15.574 -2.443 42.365 1.00 80.69 586 GLY A CA 1
ATOM 4540 C C . GLY A 1 586 ? 16.603 -2.282 41.242 1.00 80.69 586 GLY A C 1
ATOM 4541 O O . GLY A 1 586 ? 17.512 -1.460 41.362 1.00 80.69 586 GLY A O 1
ATOM 4542 N N . GLY A 1 587 ? 16.470 -3.040 40.149 1.00 78.00 587 GLY A N 1
ATOM 4543 C CA . GLY A 1 587 ? 17.251 -2.830 38.935 1.00 78.00 587 GLY A CA 1
ATOM 4544 C C . GLY A 1 587 ? 17.002 -1.443 38.338 1.00 78.00 587 GLY A C 1
ATOM 4545 O O . GLY A 1 587 ? 15.900 -0.900 38.416 1.00 78.00 587 GLY A O 1
ATOM 4546 N N . LYS A 1 588 ? 18.036 -0.853 37.731 1.00 76.50 588 LYS A N 1
ATOM 4547 C CA . LYS A 1 588 ? 17.898 0.428 37.026 1.00 76.50 588 LYS A CA 1
ATOM 4548 C C . LYS A 1 588 ? 17.217 0.210 35.668 1.00 76.50 588 LYS A C 1
ATOM 4550 O O . LYS A 1 588 ? 17.556 -0.769 35.000 1.00 76.50 588 LYS A O 1
ATOM 4555 N N . PRO A 1 589 ? 16.326 1.117 35.223 1.00 72.88 589 PRO A N 1
ATOM 4556 C CA . PRO A 1 589 ? 15.814 1.093 33.860 1.00 72.88 589 PRO A CA 1
ATOM 4557 C C . PRO A 1 589 ? 16.967 1.114 32.869 1.00 72.88 589 PRO A C 1
ATOM 4559 O O . PRO A 1 589 ? 17.832 1.988 32.930 1.00 72.88 589 PRO A O 1
ATOM 4562 N N . SER A 1 590 ? 16.976 0.146 31.961 1.00 78.06 590 SER A N 1
ATOM 4563 C CA . SER A 1 590 ? 17.917 0.116 30.854 1.00 78.06 590 SER A CA 1
ATOM 4564 C C . SER A 1 590 ? 17.159 0.344 29.555 1.00 78.06 590 SER A C 1
ATOM 4566 O O . SER A 1 590 ? 16.335 -0.479 29.142 1.00 78.06 590 SER A O 1
ATOM 4568 N N . VAL A 1 591 ? 17.457 1.469 28.901 1.00 79.12 591 VAL A N 1
ATOM 4569 C CA . VAL A 1 591 ? 16.916 1.798 27.574 1.00 79.12 591 VAL A CA 1
ATOM 4570 C C . VAL A 1 591 ? 17.297 0.712 26.567 1.00 79.12 591 VAL A C 1
ATOM 4572 O O . VAL A 1 591 ? 16.467 0.327 25.754 1.00 79.12 591 VAL A O 1
ATOM 4575 N N . SER A 1 592 ? 18.504 0.140 26.662 1.00 84.62 592 SER A N 1
ATOM 4576 C CA . SER A 1 592 ? 18.941 -0.920 25.746 1.00 84.62 592 SER A CA 1
ATOM 4577 C C . SER A 1 592 ? 18.161 -2.223 25.931 1.00 84.62 592 SER A C 1
ATOM 4579 O O . SER A 1 592 ? 17.803 -2.860 24.946 1.00 84.62 592 SER A O 1
ATOM 4581 N N . GLN A 1 593 ? 17.830 -2.604 27.169 1.00 86.38 593 GLN A N 1
ATOM 4582 C CA . GLN A 1 593 ? 17.015 -3.799 27.427 1.00 86.38 593 GLN A CA 1
ATOM 4583 C C . GLN A 1 593 ? 15.562 -3.609 26.979 1.00 86.38 593 GLN A C 1
ATOM 4585 O O . GLN A 1 593 ? 14.955 -4.538 26.454 1.00 86.38 593 GLN A O 1
ATOM 4590 N N . SER A 1 594 ? 15.013 -2.407 27.169 1.00 88.75 594 SER A N 1
ATOM 4591 C CA . SER A 1 594 ? 13.656 -2.069 26.726 1.00 88.75 594 SER A CA 1
ATOM 4592 C C . SER A 1 594 ? 13.563 -2.023 25.199 1.00 88.75 594 SER A C 1
ATOM 4594 O O . SER A 1 594 ? 12.616 -2.556 24.625 1.00 88.75 594 SER A O 1
ATOM 4596 N N . ALA A 1 595 ? 14.570 -1.442 24.536 1.00 88.00 595 ALA A N 1
ATOM 4597 C CA . ALA A 1 595 ? 14.687 -1.422 23.080 1.00 88.00 595 ALA A CA 1
ATOM 4598 C C . ALA A 1 595 ? 14.792 -2.837 22.500 1.00 88.00 595 ALA A C 1
ATOM 4600 O O . ALA A 1 595 ? 14.038 -3.161 21.588 1.00 88.00 595 ALA A O 1
ATOM 4601 N N . LYS A 1 596 ? 15.631 -3.699 23.091 1.00 90.81 596 LYS A N 1
ATOM 4602 C CA . LYS A 1 596 ? 15.758 -5.100 22.672 1.00 90.81 596 LYS A CA 1
ATOM 4603 C C . LYS A 1 596 ? 14.425 -5.848 22.753 1.00 90.81 596 LYS A C 1
ATOM 4605 O O . LYS A 1 596 ? 14.036 -6.522 21.813 1.00 90.81 596 LYS A O 1
ATOM 4610 N N . LEU A 1 597 ? 13.688 -5.692 23.853 1.00 93.00 597 LEU A N 1
ATOM 4611 C CA . LEU A 1 597 ? 12.382 -6.337 23.991 1.00 93.00 597 LEU A CA 1
ATOM 4612 C C . LEU A 1 597 ? 11.369 -5.810 22.957 1.00 93.00 597 LEU A C 1
ATOM 4614 O O . LEU A 1 597 ? 10.587 -6.582 22.411 1.00 93.00 597 LEU A O 1
ATOM 4618 N N . LYS A 1 598 ? 11.382 -4.501 22.661 1.00 91.75 598 LYS A N 1
ATOM 4619 C CA . LYS A 1 598 ? 10.547 -3.902 21.602 1.00 91.75 598 LYS A CA 1
ATOM 4620 C C . LYS A 1 598 ? 10.887 -4.482 20.219 1.00 91.75 598 LYS A C 1
ATOM 4622 O O . LYS A 1 598 ? 9.965 -4.718 19.443 1.00 91.75 598 LYS A O 1
ATOM 4627 N N . GLU A 1 599 ? 12.168 -4.712 19.938 1.00 88.56 599 GLU A N 1
ATOM 4628 C CA . GLU A 1 599 ? 12.671 -5.347 18.711 1.00 88.56 599 GLU A CA 1
ATOM 4629 C C . GLU A 1 599 ? 12.222 -6.810 18.598 1.00 88.56 599 GLU A C 1
ATOM 4631 O O . GLU A 1 599 ? 11.611 -7.167 17.596 1.00 88.56 599 GLU A O 1
ATOM 4636 N N . GLU A 1 600 ? 12.372 -7.610 19.660 1.00 91.56 600 GLU A N 1
ATOM 4637 C CA . GLU A 1 600 ? 11.891 -9.004 19.709 1.00 91.56 600 GLU A CA 1
ATOM 4638 C C . GLU A 1 600 ? 10.373 -9.093 19.442 1.00 91.56 600 GLU A C 1
ATOM 4640 O O . GLU A 1 600 ? 9.896 -9.990 18.743 1.00 91.56 600 GLU A O 1
ATOM 4645 N N . PHE A 1 601 ? 9.584 -8.138 19.956 1.00 92.25 601 PHE A N 1
ATOM 4646 C CA . PHE A 1 601 ? 8.164 -8.040 19.604 1.00 92.25 601 PHE A CA 1
ATOM 4647 C C . PHE A 1 601 ? 7.958 -7.740 18.113 1.00 92.25 601 PHE A C 1
ATOM 4649 O O . PHE A 1 601 ? 7.028 -8.286 17.524 1.00 92.25 601 PHE A O 1
ATOM 4656 N N . GLY A 1 602 ? 8.780 -6.873 17.518 1.00 87.69 602 GLY A N 1
ATOM 4657 C CA . GLY A 1 602 ? 8.739 -6.565 16.087 1.00 87.69 602 GLY A CA 1
ATOM 4658 C C . GLY A 1 602 ? 8.977 -7.803 15.224 1.00 87.69 602 GLY A C 1
ATOM 4659 O O . GLY A 1 602 ? 8.203 -8.057 14.313 1.00 87.69 602 GLY A O 1
ATOM 4660 N N . GLU A 1 603 ? 9.966 -8.624 15.579 1.00 85.06 603 GLU A N 1
ATOM 4661 C CA . GLU A 1 603 ? 10.282 -9.873 14.870 1.00 85.06 603 GLU A CA 1
ATOM 4662 C C . GLU A 1 603 ? 9.174 -10.933 14.992 1.00 85.06 603 GLU A C 1
ATOM 4664 O O . GLU A 1 603 ? 8.932 -11.715 14.071 1.00 85.06 603 GLU A O 1
ATOM 4669 N N . PHE A 1 604 ? 8.490 -10.987 16.139 1.00 89.19 604 PHE A N 1
ATOM 4670 C CA . PHE A 1 604 ? 7.464 -11.998 16.400 1.00 89.19 604 PHE A CA 1
ATOM 4671 C C . PHE A 1 604 ? 6.101 -11.667 15.769 1.00 89.19 604 PHE A C 1
ATOM 4673 O O . PHE A 1 604 ? 5.331 -12.568 15.412 1.00 89.19 604 PHE A O 1
ATOM 4680 N N . MET A 1 605 ? 5.738 -10.385 15.730 1.00 91.12 605 MET A N 1
ATOM 4681 C CA . MET A 1 605 ? 4.378 -9.940 15.433 1.00 91.12 605 MET A CA 1
ATOM 4682 C C . MET A 1 605 ? 4.153 -9.727 13.938 1.00 91.12 605 MET A C 1
ATOM 4684 O O . MET A 1 605 ? 4.906 -9.020 13.293 1.00 91.12 605 MET A O 1
ATOM 4688 N N . VAL A 1 606 ? 3.019 -10.210 13.422 1.00 89.25 606 VAL A N 1
ATOM 4689 C CA . VAL A 1 606 ? 2.580 -9.917 12.052 1.00 89.25 606 VAL A CA 1
ATOM 4690 C C . VAL A 1 606 ? 1.827 -8.592 12.031 1.00 89.25 606 VAL A C 1
ATOM 4692 O O . VAL A 1 606 ? 0.688 -8.498 12.510 1.00 89.25 606 VAL A O 1
ATOM 4695 N N . THR A 1 607 ? 2.480 -7.562 11.497 1.00 80.62 607 THR A N 1
ATOM 4696 C CA . THR A 1 607 ? 1.989 -6.174 11.467 1.00 80.62 607 THR A CA 1
ATOM 4697 C C . THR A 1 607 ? 1.200 -5.844 10.204 1.00 80.62 607 THR A C 1
ATOM 4699 O O . THR A 1 607 ? 0.235 -5.086 10.290 1.00 80.62 607 THR A O 1
ATOM 4702 N N . GLY A 1 608 ? 1.570 -6.453 9.071 1.00 75.31 608 GLY A N 1
ATOM 4703 C CA . GLY A 1 608 ? 1.055 -6.091 7.749 1.00 75.31 608 GLY A CA 1
ATOM 4704 C C . GLY A 1 608 ? 1.662 -4.799 7.196 1.00 75.31 608 GLY A C 1
ATOM 4705 O O . GLY A 1 608 ? 1.041 -4.174 6.356 1.00 75.31 608 GLY A O 1
ATOM 4706 N N . PHE A 1 609 ? 2.822 -4.356 7.687 1.00 66.62 609 PHE A N 1
ATOM 4707 C CA . PHE A 1 609 ? 3.478 -3.120 7.252 1.00 66.62 609 PHE A CA 1
ATOM 4708 C C . PHE A 1 609 ? 4.972 -3.275 7.095 1.00 66.62 609 PHE A C 1
ATOM 4710 O O . PHE A 1 609 ? 5.490 -4.330 7.535 1.00 66.62 609 PHE A O 1
#